Protein AF-A0A7C1C6N5-F1 (afdb_monomer)

Foldseek 3Di:
DCCVQPVFFWDWDFDDDPVDTDTDTHGAWDWDADDSDIDIDGPVRQWDWDQDPVRDIDIDTFLCVLLVVLRNLCRQAVDDDLLNLLVQAPFAKEKEWEWQQVQDDPLQNCVVVLLVVLQVVSCVSNVNSYHYHYHHCVVVVVCVVVCCVQPVWDWFDPFPPDPGTIGTWIWMDTPSDTATQWAFSNDGSVLSNQSVSLVSQLVDPRHFAEEAEEDPPPDPPPCVVVVDDDDDWLPVLVVVVVSRHHYHHDDQQLLATRNNHQEYEYFAFAPDDPSSLNRVLLCLQALGEYEHQFAQWDWDPPPPDPATFIDGGHPGCQLVVVLLFKHWALWAKFAPQFDWFWDWDWDDDPNDTDTDTDTAGQRQFFKFAPVFADCVQLLAVQFLIATHHRFTFMDGDCVSQPPKDKGLGGKGDQQMAIDNGRGRGFCCVVPVHHSDDGHPHGGITRFKMKIFFKGFGPCLPPDDVVNVVVVVVVVVVVVVVVPDDDDDPPPPPPSRHITDDRSGMHGRSRMYMYGRHSHSSTPVNLVSVCVVDPVHNVSNSSSVVSSVCVSSVVVVSSVSSSPGDDDNDDDDDDPVRVVVVVVVVVVVVVVVVVVVVVVVVVVVVVDDDDPDDPPD

Mean predicted aligned error: 12.07 Å

Secondary structure (DSSP, 8-state):
-HHHHH---PEEEEEE-SS-EEEEEE---EEEEETTEEEEE-HHHHEEEEE-TTS-EEEEE-SHHHHHHHHHHHHHHSS--HHHHHHH--S-EEEEEEE-GGG--GGGTTHHHHHHHHHHHHHHHTTTSEEEEEE-TTT-GGGHHHHHHHH----B-SSTT----B-EEEEEEETTEEEEEPPBTT--HHHHHHHHHHHHHHHSSS-PPEEEEE-------GGGGGT-PPPP-SHHHHHHHHTTSEEEE---TTSS--TT-SEEEEES--S--HHHHHHHHHHHHTT-EEEEE--SEEE---TT--S-BEEE-SS-SHHHHHHHTEEEPSSEEE-SSEEEEEEEEEEEETTEEEEEEEEEEEEEEEEEETTSB-TT-TTTTT-SEEEEETPPPEEE-TTTTTTSEEEEEEE--TT-EEE--SB----TTT-TTTSSPPPSS----EEEEEEES--B-TTTTS--HHHHHHHHHHHHHHHHHHH-SS----------PBPS----B--TT-EEEEES-SGGG-HHHHHHHHHH-HHHHHHHHHHHHHHHHHHTT-HHHHHHHTTS----PPPPPPHHHHHHHHHHHHHHHHHHHHHHHHHHHHHHTTSPPPPPPS--

Nearest PDB structures (foldseek):
  4gwr-assembly1_A  TM=6.328E-01  e=1.788E-02  Homo sapiens
  4gwr-assembly2_B  TM=6.409E-01  e=6.430E-02  Homo sapiens
  2ayt-assembly1_A  TM=6.540E-01  e=6.299E-01  Aquifex aeolicus
  5gsl-assembly1_A  TM=2.404E-01  e=1.957E-01  Pyrococcus horikoshii OT3

Sequence (616 aa):
EANREYGIKPVPFEVAGRYESSVINSYFNILVKYGDQHVVLGFDDLIDVRRRGDGRIDVRLNNLEYDLTKSIKKVVYGFQSLGDVFAKVNKPLTLTAIISQGSLPGPLAKMPGNISQVARELVKESDGKLKFVMVDPGREPGKLPALKKRFGIEPMKTVFFANDTFYLYLYLTTGKQNQRIYLTADMSKGEIKKEIAAVLKRSSAGFLKTIGIWTPPQRQPRMAMMGRQPRAQYQMIQQTLMANYNLEKIDLGQGRVPGDVDVLLLIAPQNLTNMERFAIDQYLMKGRAVVALAGNYLLDLSPYSRVLQVKKVKNGLADLLSSYGIKVGQSLVLDKQNEPFPIPVTRNLGGLQVQEIRMLDYPFFVDVRGNGMDKDSPIVANLPAVTMNWVSPLTIDPAKSKGRKVVRLLTSSPDSWLRSSTNIQPDLQRYPQEGFAPGRKMKRELLAVSEQGVFNSYFADRPDPRQVEREKEIKAAAAAKSAKGKAASRQQKTVNLPLGPVIKKSPAAARLVVVGSSEFIDDIVLQISRSTSHDRFLNNMSFVQNSVDWAVEDEDLLAIRSRGSQSRLLIPLTRQQEIFWEWLNYAAALLALVLVSLYGGLRRRKEKPMALDPQA

Radius of gyration: 31.59 Å; Cα contacts (8 Å, |Δi|>4): 1086; chains: 1; bounding box: 76×74×128 Å

pLDDT: mean 83.82, std 13.02, range [35.34, 98.81]

Structure (mmCIF, N/CA/C/O backbone):
data_AF-A0A7C1C6N5-F1
#
_entry.id   AF-A0A7C1C6N5-F1
#
loop_
_atom_site.group_PDB
_atom_site.id
_atom_site.type_symbol
_atom_site.label_atom_id
_atom_site.label_alt_id
_atom_site.label_comp_id
_atom_site.label_asym_id
_atom_site.label_entity_id
_atom_site.label_seq_id
_atom_site.pdbx_PDB_ins_code
_atom_site.Cartn_x
_atom_site.Cartn_y
_atom_site.Cartn_z
_atom_site.occupancy
_atom_site.B_iso_or_equiv
_atom_site.auth_seq_id
_atom_site.auth_comp_id
_atom_site.auth_asym_id
_atom_site.auth_atom_id
_atom_site.pdbx_PDB_model_num
ATOM 1 N N . GLU A 1 1 ? -23.117 21.258 -28.920 1.00 75.06 1 GLU A N 1
ATOM 2 C CA . GLU A 1 1 ? -23.469 20.584 -27.654 1.00 75.06 1 GLU A CA 1
ATOM 3 C C . GLU A 1 1 ? -22.313 19.737 -27.130 1.00 75.06 1 GLU A C 1
ATOM 5 O O . GLU A 1 1 ? -21.715 20.148 -26.148 1.00 75.06 1 GLU A O 1
ATOM 10 N N . ALA A 1 2 ? -21.869 18.706 -27.864 1.00 78.31 2 ALA A N 1
ATOM 11 C CA . ALA A 1 2 ? -20.764 17.811 -27.477 1.00 78.31 2 ALA A CA 1
ATOM 12 C C . ALA A 1 2 ? -19.491 18.500 -26.922 1.00 78.31 2 ALA A C 1
ATOM 14 O O . ALA A 1 2 ? -18.975 18.108 -25.880 1.00 78.31 2 ALA A O 1
ATOM 15 N N . ASN A 1 3 ? -19.013 19.567 -27.573 1.00 83.19 3 ASN A N 1
ATOM 16 C CA . ASN A 1 3 ? -17.855 20.342 -27.103 1.00 83.19 3 ASN A CA 1
ATOM 17 C C . ASN A 1 3 ? -18.169 21.215 -25.868 1.00 83.19 3 ASN A C 1
ATOM 19 O O . ASN A 1 3 ? -17.364 21.307 -24.951 1.00 83.19 3 ASN A O 1
ATOM 23 N N . ARG A 1 4 ? -19.348 21.853 -25.825 1.00 82.19 4 ARG A N 1
ATOM 24 C CA . ARG A 1 4 ? -19.717 22.784 -24.741 1.00 82.19 4 ARG A CA 1
ATOM 25 C C . ARG A 1 4 ? -20.081 22.062 -23.443 1.00 82.19 4 ARG A C 1
ATOM 27 O O . ARG A 1 4 ? -19.782 22.584 -22.380 1.00 82.19 4 ARG A O 1
ATOM 34 N N . GLU A 1 5 ? -20.727 20.903 -23.542 1.00 81.94 5 GLU A N 1
ATOM 35 C CA . GLU A 1 5 ? -21.226 20.151 -22.386 1.00 81.94 5 GLU A CA 1
ATOM 36 C C . GLU A 1 5 ? -20.234 19.079 -21.911 1.00 81.94 5 GLU A C 1
ATOM 38 O O . GLU A 1 5 ? -20.067 18.899 -20.710 1.00 81.94 5 GLU A O 1
ATOM 43 N N . TYR A 1 6 ? -19.528 18.415 -22.836 1.00 83.56 6 TYR A N 1
ATOM 44 C CA . TYR A 1 6 ? -18.663 17.266 -22.521 1.00 83.56 6 TYR A CA 1
ATOM 45 C C . TYR A 1 6 ? -17.192 17.473 -22.906 1.00 83.56 6 TYR A C 1
ATOM 47 O O . TYR A 1 6 ? -16.392 16.547 -22.814 1.00 83.56 6 TYR A O 1
ATOM 55 N N . GLY A 1 7 ? -16.811 18.662 -23.389 1.00 84.44 7 GLY A N 1
ATOM 56 C CA . GLY A 1 7 ? -15.427 18.958 -23.783 1.00 84.44 7 GLY A CA 1
ATOM 57 C C . GLY A 1 7 ? -14.923 18.170 -24.998 1.00 84.44 7 GLY A C 1
ATOM 58 O O . GLY A 1 7 ? -13.720 18.155 -25.254 1.00 84.44 7 GLY A O 1
ATOM 59 N N . ILE A 1 8 ? -15.819 17.524 -25.753 1.00 88.75 8 ILE A N 1
ATOM 60 C CA . ILE A 1 8 ? -15.472 16.700 -26.915 1.00 88.75 8 ILE A CA 1
ATOM 61 C C . ILE A 1 8 ? -14.984 17.597 -28.055 1.00 88.75 8 ILE A C 1
ATOM 63 O O . ILE A 1 8 ? -15.754 18.358 -28.652 1.00 88.75 8 ILE A O 1
ATOM 67 N N . LYS A 1 9 ? -13.694 17.482 -28.376 1.00 86.00 9 LYS A N 1
ATOM 68 C CA . LYS A 1 9 ? -13.031 18.212 -29.461 1.00 86.00 9 LYS A CA 1
ATOM 69 C C . LYS A 1 9 ? -12.636 17.249 -30.585 1.00 86.00 9 LYS A C 1
ATOM 71 O O . LYS A 1 9 ? -12.372 16.077 -30.308 1.00 86.00 9 LYS A O 1
ATOM 76 N N . PRO A 1 10 ? -12.621 17.713 -31.845 1.00 84.38 10 PRO A N 1
ATOM 77 C CA . PRO A 1 10 ? -12.090 16.910 -32.932 1.00 84.38 10 PRO A CA 1
ATOM 78 C C . PRO A 1 10 ? -10.571 16.781 -32.783 1.00 84.38 10 PRO A C 1
ATOM 80 O O . PRO A 1 10 ? -9.900 17.721 -32.352 1.00 84.38 10 PRO A O 1
ATOM 83 N N . VAL A 1 11 ? -10.044 15.618 -33.148 1.00 81.69 11 VAL A N 1
ATOM 84 C CA . VAL A 1 11 ? -8.609 15.344 -33.222 1.00 81.69 11 VAL A CA 1
ATOM 85 C C . VAL A 1 11 ? -8.157 15.617 -34.661 1.00 81.69 11 VAL A C 1
ATOM 87 O O . VAL A 1 11 ? -8.783 15.097 -35.591 1.00 81.69 11 VAL A O 1
ATOM 90 N N . PRO A 1 12 ? -7.127 16.454 -34.876 1.00 81.38 12 PRO A N 1
ATOM 91 C CA . PRO A 1 12 ? -6.570 16.679 -36.202 1.00 81.38 12 PRO A CA 1
ATOM 92 C C . PRO A 1 12 ? -5.725 15.475 -36.632 1.00 81.38 12 PRO A C 1
ATOM 94 O O . PRO A 1 12 ? -4.822 15.051 -35.914 1.00 81.38 12 PRO A O 1
ATOM 97 N N . PHE A 1 13 ? -6.002 14.947 -37.820 1.00 75.75 13 PHE A N 1
ATOM 98 C CA . PHE A 1 13 ? -5.234 13.889 -38.468 1.00 75.75 13 PHE A CA 1
ATOM 99 C C . PHE A 1 13 ? -4.533 14.452 -39.695 1.00 75.75 13 PHE A C 1
ATOM 101 O O . PHE A 1 13 ? -5.188 14.953 -40.607 1.00 75.75 13 PHE A O 1
ATOM 108 N N . GLU A 1 14 ? -3.211 14.341 -39.741 1.00 71.62 14 GLU A N 1
ATOM 109 C CA . GLU A 1 14 ? -2.452 14.595 -40.962 1.00 71.62 14 GLU A CA 1
ATOM 110 C C . GLU A 1 14 ? -2.508 13.356 -41.857 1.00 71.62 14 GLU A C 1
ATOM 112 O O . GLU A 1 14 ? -2.046 12.275 -41.488 1.00 71.62 14 GLU A O 1
ATOM 117 N N . VAL A 1 15 ? -3.097 13.511 -43.039 1.00 70.75 15 VAL A N 1
ATOM 118 C CA . VAL A 1 15 ? -3.169 12.468 -44.060 1.00 70.75 15 VAL A CA 1
ATOM 119 C C . VAL A 1 15 ? -2.252 12.870 -45.205 1.00 70.75 15 VAL A C 1
ATOM 121 O O . VAL A 1 15 ? -2.535 13.823 -45.930 1.00 70.75 15 VAL A O 1
ATOM 124 N N . ALA A 1 16 ? -1.157 12.129 -45.367 1.00 63.59 16 ALA A N 1
ATOM 125 C CA . ALA A 1 16 ? -0.219 12.296 -46.471 1.00 63.59 16 ALA A CA 1
ATOM 126 C C . ALA A 1 16 ? -0.470 11.228 -47.548 1.00 63.59 16 ALA A C 1
ATOM 128 O O . ALA A 1 16 ? -0.214 10.039 -47.343 1.00 63.59 16 ALA A O 1
ATOM 129 N N . GLY A 1 17 ? -0.983 11.656 -48.701 1.00 67.00 17 GLY A N 1
ATOM 130 C CA . GLY A 1 17 ? -1.013 10.876 -49.936 1.00 67.00 17 GLY A CA 1
ATOM 131 C C . GLY A 1 17 ? 0.258 11.086 -50.766 1.00 67.00 17 GLY A C 1
ATOM 132 O O . GLY A 1 17 ? 1.106 11.910 -50.438 1.00 67.00 17 GLY A O 1
ATOM 133 N N . ARG A 1 18 ? 0.395 10.373 -51.895 1.00 69.75 18 ARG A N 1
ATOM 134 C CA . ARG A 1 18 ? 1.558 10.535 -52.800 1.00 69.75 18 ARG A CA 1
ATOM 135 C C . ARG A 1 18 ? 1.702 11.946 -53.392 1.00 69.75 18 ARG A C 1
ATOM 137 O O . ARG A 1 18 ? 2.791 12.273 -53.848 1.00 69.75 18 ARG A O 1
ATOM 144 N N . TYR A 1 19 ? 0.635 12.747 -53.401 1.00 66.56 19 TYR A N 1
ATOM 145 C CA . TYR A 1 19 ? 0.588 14.050 -54.077 1.00 66.56 19 TYR A CA 1
ATOM 146 C C . TYR A 1 19 ? 0.000 15.187 -53.223 1.00 66.56 19 TYR A C 1
ATOM 148 O O . TYR A 1 19 ? -0.039 16.319 -53.692 1.00 66.56 19 TYR A O 1
ATOM 156 N N . GLU A 1 20 ? -0.443 14.922 -51.988 1.00 64.50 20 GLU A N 1
ATOM 157 C CA . GLU A 1 20 ? -1.081 15.931 -51.132 1.00 64.50 20 GLU A CA 1
ATOM 158 C C . GLU A 1 20 ? -0.928 15.577 -49.646 1.00 64.50 20 GLU A C 1
ATOM 160 O O . GLU A 1 20 ? -0.990 14.403 -49.275 1.00 64.50 20 GLU A O 1
ATOM 165 N N . SER A 1 21 ? -0.742 16.593 -48.802 1.00 70.19 21 SER A N 1
ATOM 166 C CA . SER A 1 21 ? -0.850 16.491 -47.344 1.00 70.19 21 SER A CA 1
ATOM 167 C C . SER A 1 21 ? -2.036 17.339 -46.902 1.00 70.19 21 SER A C 1
ATOM 169 O O . SER A 1 21 ? -2.080 18.531 -47.203 1.00 70.19 21 SER A O 1
ATOM 171 N N . SER A 1 22 ? -3.007 16.732 -46.223 1.00 79.19 22 SER A N 1
ATOM 172 C CA . SER A 1 22 ? -4.208 17.417 -45.736 1.00 79.19 22 SER A CA 1
ATOM 173 C C . SER A 1 22 ? -4.425 17.138 -44.251 1.00 79.19 22 SER A C 1
ATOM 175 O O . SER A 1 22 ? -4.077 16.067 -43.755 1.00 79.19 22 SER A O 1
ATOM 177 N N . VAL A 1 23 ? -4.996 18.105 -43.531 1.00 80.88 23 VAL A N 1
ATOM 178 C CA . VAL A 1 23 ? -5.382 17.940 -42.123 1.00 80.88 23 VAL A CA 1
ATOM 179 C C . VAL A 1 23 ? -6.885 17.703 -42.061 1.00 80.88 23 VAL A C 1
ATOM 181 O O . VAL A 1 23 ? -7.672 18.588 -42.394 1.00 80.88 23 VAL A O 1
ATOM 184 N N . ILE A 1 24 ? -7.290 16.518 -41.614 1.00 82.50 24 ILE A N 1
ATOM 185 C CA . ILE A 1 24 ? -8.692 16.148 -41.427 1.00 82.50 24 ILE A CA 1
ATOM 186 C C . ILE A 1 24 ? -8.998 16.145 -39.933 1.00 82.50 24 ILE A C 1
ATOM 188 O O . ILE A 1 24 ? -8.401 15.403 -39.162 1.00 82.50 24 ILE A O 1
ATOM 192 N N . ASN A 1 25 ? -9.964 16.954 -39.513 1.00 82.75 25 ASN A N 1
ATOM 193 C CA . ASN A 1 25 ? -10.458 16.948 -38.140 1.00 82.75 25 ASN A CA 1
ATOM 194 C C . ASN A 1 25 ? -11.517 15.852 -37.983 1.00 82.75 25 ASN A C 1
ATOM 196 O O . ASN A 1 25 ? -12.573 15.936 -38.608 1.00 82.75 25 ASN A O 1
ATOM 200 N N . SER A 1 26 ? -11.264 14.847 -37.142 1.00 81.75 26 SER A N 1
ATOM 201 C CA . SER A 1 26 ? -12.223 13.766 -36.886 1.00 81.75 26 SER A CA 1
ATOM 202 C C . SER A 1 26 ? -12.536 13.621 -35.399 1.00 81.75 26 SER A C 1
ATOM 204 O O . SER A 1 26 ? -11.683 13.805 -34.531 1.00 81.75 26 SER A O 1
ATOM 206 N N . TYR A 1 27 ? -13.792 13.309 -35.091 1.00 83.69 27 TYR A N 1
ATOM 207 C CA . TYR A 1 27 ? -14.227 13.022 -33.732 1.00 83.69 27 TYR A CA 1
ATOM 208 C C . TYR A 1 27 ? -14.044 11.536 -33.451 1.00 83.69 27 TYR A C 1
ATOM 210 O O . TYR A 1 27 ? -14.752 10.702 -34.007 1.00 83.69 27 TYR A O 1
ATOM 218 N N . PHE A 1 28 ? -13.130 11.218 -32.542 1.00 84.75 28 PHE A N 1
ATOM 219 C CA . PHE A 1 28 ? -12.903 9.854 -32.085 1.00 84.75 28 PHE A CA 1
ATOM 220 C C . PHE A 1 28 ? -13.017 9.814 -30.562 1.00 84.75 28 PHE A C 1
ATOM 222 O O . PHE A 1 28 ? -12.026 9.948 -29.850 1.00 84.75 28 PHE A O 1
ATOM 229 N N . ASN A 1 29 ? -14.258 9.748 -30.069 1.00 88.94 29 ASN A N 1
ATOM 230 C CA . ASN A 1 29 ? -14.552 9.785 -28.640 1.00 88.94 29 ASN A CA 1
ATOM 231 C C . ASN A 1 29 ? -15.726 8.860 -28.285 1.00 88.94 29 ASN A C 1
ATOM 233 O O . ASN A 1 29 ? -16.685 8.761 -29.051 1.00 88.94 29 ASN A O 1
ATOM 237 N N . ILE A 1 30 ? -15.693 8.257 -27.097 1.00 89.25 30 ILE A N 1
ATOM 238 C CA . ILE A 1 30 ? -16.819 7.538 -26.487 1.00 89.25 30 ILE A CA 1
ATOM 239 C C . ILE A 1 30 ? -17.249 8.299 -25.231 1.00 89.25 30 ILE A C 1
ATOM 241 O O . ILE A 1 30 ? -16.475 8.433 -24.286 1.00 89.25 30 ILE A O 1
ATOM 245 N N . LEU A 1 31 ? -18.491 8.784 -25.207 1.00 91.25 31 LEU A N 1
ATOM 246 C CA . LEU A 1 31 ? -19.100 9.405 -24.029 1.00 91.25 31 LEU A CA 1
ATOM 247 C C . LEU A 1 31 ? -19.880 8.351 -23.237 1.00 91.25 31 LEU A C 1
ATOM 249 O O . LEU A 1 31 ? -20.843 7.776 -23.739 1.00 91.25 31 LEU A O 1
ATOM 253 N N . VAL A 1 32 ? -19.506 8.150 -21.977 1.00 89.75 32 VAL A N 1
ATOM 254 C CA . VAL A 1 32 ? -20.263 7.359 -21.002 1.00 89.75 32 VAL A CA 1
ATOM 255 C C . VAL A 1 32 ? -20.936 8.331 -20.037 1.00 89.75 32 VAL A C 1
ATOM 257 O O . VAL A 1 32 ? -20.246 9.059 -19.329 1.00 89.75 32 VAL A O 1
ATOM 260 N N . LYS A 1 33 ? -22.272 8.359 -19.997 1.00 88.31 33 LYS A N 1
ATOM 261 C CA . LYS A 1 33 ? -23.065 9.260 -19.142 1.00 88.31 33 LYS A CA 1
ATOM 262 C C . LYS A 1 33 ? -24.074 8.466 -18.312 1.00 88.31 33 LYS A C 1
ATOM 264 O O . LYS A 1 33 ? -24.728 7.568 -18.834 1.00 88.31 33 LYS A O 1
ATOM 269 N N . TYR A 1 34 ? -24.215 8.814 -17.036 1.00 83.00 34 TYR A N 1
ATOM 270 C CA . TYR A 1 34 ? -25.238 8.280 -16.139 1.00 83.00 34 TYR A CA 1
ATOM 271 C C . TYR A 1 34 ? -25.668 9.387 -15.173 1.00 83.00 34 TYR A C 1
ATOM 273 O O . TYR 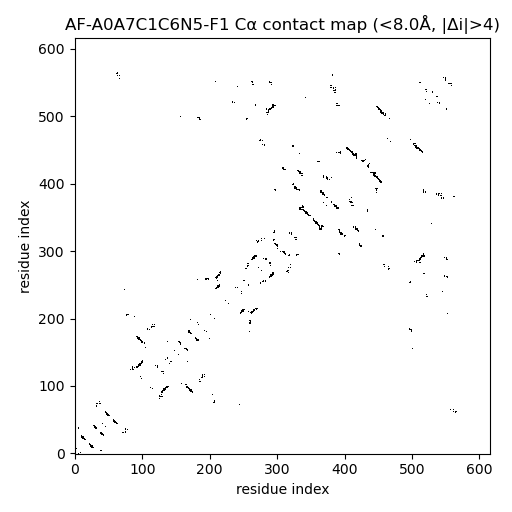A 1 34 ? -24.873 9.858 -14.361 1.00 83.00 34 TYR A O 1
ATOM 281 N N . GLY A 1 35 ? -26.924 9.825 -15.291 1.00 79.94 35 GLY A N 1
ATOM 282 C CA . GLY A 1 35 ? -27.420 10.998 -14.570 1.00 79.94 35 GLY A CA 1
ATOM 283 C C . GLY A 1 35 ? -26.680 12.277 -14.975 1.00 79.94 35 GLY A C 1
ATOM 284 O O . GLY A 1 35 ? -26.605 12.614 -16.160 1.00 79.94 35 GLY A O 1
ATOM 285 N N . ASP A 1 36 ? -26.143 12.981 -13.981 1.00 77.38 36 ASP A N 1
ATOM 286 C CA . ASP A 1 36 ? -25.336 14.198 -14.132 1.00 77.38 36 ASP A CA 1
ATOM 287 C C . ASP A 1 36 ? -23.836 13.913 -14.337 1.00 77.38 36 ASP A C 1
ATOM 289 O O . ASP A 1 36 ? -23.078 14.798 -14.737 1.00 77.38 36 ASP A O 1
ATOM 293 N N . GLN A 1 37 ? -23.402 12.673 -14.107 1.00 81.12 37 GLN A N 1
ATOM 294 C CA . GLN A 1 37 ? -22.014 12.263 -14.262 1.00 81.12 37 GLN A CA 1
ATOM 295 C C . GLN A 1 37 ? -21.729 11.828 -15.698 1.00 81.12 37 GLN A C 1
ATOM 297 O O . GLN A 1 37 ? -22.546 11.176 -16.357 1.00 81.12 37 GLN A O 1
ATOM 302 N N . HIS A 1 38 ? -20.520 12.129 -16.168 1.00 87.25 38 HIS A N 1
ATOM 303 C CA . HIS A 1 38 ? -20.036 11.644 -17.451 1.00 87.25 38 HIS A CA 1
ATOM 304 C C . HIS A 1 38 ? -18.517 11.457 -17.476 1.00 87.25 38 HIS A C 1
ATOM 306 O O . HIS A 1 38 ? -17.779 12.084 -16.717 1.00 87.25 38 HIS A O 1
ATOM 312 N N . VAL A 1 39 ? -18.056 10.594 -18.378 1.00 87.94 39 VAL A N 1
ATOM 313 C CA . VAL A 1 39 ? -16.649 10.398 -18.738 1.00 87.94 39 VAL A CA 1
ATOM 314 C C . VAL A 1 39 ? -16.559 10.316 -20.256 1.00 87.94 39 VAL A C 1
ATOM 316 O O . VAL A 1 39 ? -17.385 9.665 -20.893 1.00 87.94 39 VAL A O 1
ATOM 319 N N . VAL A 1 40 ? -15.555 10.972 -20.830 1.00 89.44 40 VAL A N 1
ATOM 320 C CA . VAL A 1 40 ? -15.236 10.897 -22.257 1.00 89.44 40 VAL A CA 1
ATOM 321 C C . VAL A 1 40 ? -13.924 10.140 -22.408 1.00 89.44 40 VAL A C 1
ATOM 323 O O . VAL A 1 40 ? -12.933 10.526 -21.795 1.00 89.44 40 VAL A O 1
ATOM 326 N N . LEU A 1 41 ? -13.935 9.079 -23.210 1.00 87.06 41 LEU A N 1
ATOM 327 C CA . LEU A 1 41 ? -12.740 8.383 -23.683 1.00 87.06 41 LEU A CA 1
ATOM 328 C C . LEU A 1 41 ? -12.376 8.941 -25.055 1.00 87.06 41 LEU A C 1
ATOM 330 O O . LEU A 1 41 ? -13.232 8.938 -25.940 1.00 87.06 41 LEU A O 1
ATOM 334 N N . GLY A 1 42 ? -11.153 9.432 -25.224 1.00 85.75 42 GLY A N 1
ATOM 335 C CA . GLY A 1 42 ? -10.675 10.035 -26.468 1.00 85.75 42 GLY A CA 1
ATOM 336 C C . GLY A 1 42 ? -9.750 9.128 -27.276 1.00 85.75 42 GLY A C 1
ATOM 337 O O . GLY A 1 42 ? -9.518 7.971 -26.935 1.00 85.75 42 GLY A O 1
ATOM 338 N N . PHE A 1 43 ? -9.186 9.671 -28.356 1.00 80.19 43 PHE A N 1
ATOM 339 C CA . PHE A 1 43 ? -8.263 8.949 -29.239 1.00 80.19 43 PHE A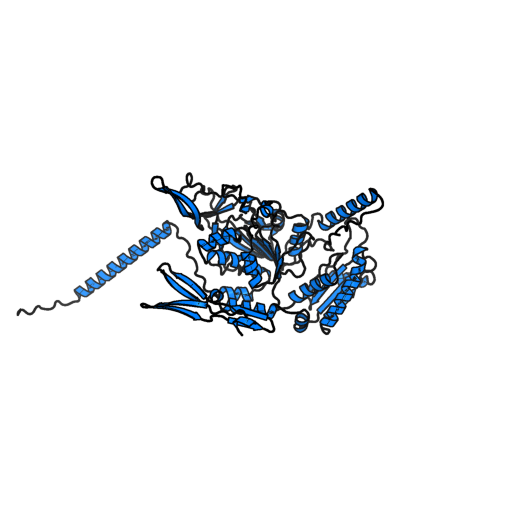 CA 1
ATOM 340 C C . PHE A 1 43 ? -7.079 8.319 -28.492 1.00 80.19 43 PHE A C 1
ATOM 342 O O . PHE A 1 43 ? -6.819 7.132 -28.675 1.00 80.19 43 PHE A O 1
ATOM 349 N N . ASP A 1 44 ? -6.439 9.076 -27.599 1.00 74.06 44 ASP A N 1
ATOM 350 C CA . ASP A 1 44 ? -5.282 8.611 -26.820 1.00 74.06 44 ASP A CA 1
ATOM 351 C C . ASP A 1 44 ? -5.628 7.495 -25.818 1.00 74.06 44 ASP A C 1
ATOM 353 O O . ASP A 1 44 ? -4.755 6.725 -25.426 1.00 74.06 44 ASP A O 1
ATOM 357 N N . ASP A 1 45 ? -6.896 7.388 -25.403 1.00 74.00 45 ASP A N 1
ATOM 358 C CA . ASP A 1 45 ? -7.352 6.321 -24.505 1.00 74.00 45 ASP A CA 1
ATOM 359 C C . ASP A 1 45 ? -7.642 5.029 -25.284 1.00 74.00 45 ASP A C 1
ATOM 361 O O . ASP A 1 45 ? -7.375 3.919 -24.820 1.00 74.00 45 ASP A O 1
ATOM 365 N N . LEU A 1 46 ? -8.211 5.180 -26.482 1.00 80.06 46 LEU A N 1
ATOM 366 C CA . LEU A 1 46 ? -8.798 4.094 -27.264 1.00 80.06 46 LEU A CA 1
ATOM 367 C C . LEU A 1 46 ? -7.802 3.420 -28.215 1.00 80.06 46 LEU A C 1
ATOM 369 O O . LEU A 1 46 ? -8.040 2.281 -28.626 1.00 80.06 46 LEU A O 1
ATOM 373 N N . ILE A 1 47 ? -6.715 4.100 -28.586 1.00 75.88 47 ILE A N 1
ATOM 374 C CA . ILE A 1 47 ? -5.790 3.667 -29.637 1.00 75.88 47 ILE A CA 1
ATOM 375 C C . ILE A 1 47 ? -4.359 3.544 -29.100 1.00 75.88 47 ILE A C 1
ATOM 377 O O . ILE A 1 47 ? -3.812 4.482 -28.533 1.00 75.88 47 ILE A O 1
ATOM 381 N N . ASP A 1 48 ? -3.732 2.390 -29.341 1.00 73.50 48 ASP A N 1
ATOM 382 C CA . ASP A 1 48 ? -2.301 2.148 -29.130 1.00 73.50 48 ASP A CA 1
ATOM 383 C C . ASP A 1 48 ? -1.578 2.175 -30.486 1.00 73.50 48 ASP A C 1
ATOM 385 O O . ASP A 1 48 ? -1.935 1.441 -31.416 1.00 73.50 48 ASP A O 1
ATOM 389 N N . VAL A 1 49 ? -0.562 3.030 -30.612 1.00 72.25 49 VAL A N 1
ATOM 390 C CA . VAL A 1 49 ? 0.229 3.202 -31.837 1.00 72.25 49 VAL A CA 1
ATOM 391 C C . VAL A 1 49 ? 1.649 2.713 -31.584 1.00 72.25 49 VAL A C 1
ATOM 393 O O . VAL A 1 49 ? 2.448 3.374 -30.921 1.00 72.25 49 VAL A O 1
ATOM 396 N N . ARG A 1 50 ? 2.003 1.563 -32.164 1.00 64.44 50 ARG A N 1
ATOM 397 C CA . ARG A 1 50 ? 3.332 0.958 -32.018 1.00 64.44 50 ARG A CA 1
ATOM 398 C C . ARG A 1 50 ? 4.146 1.108 -33.289 1.00 64.44 50 ARG A C 1
ATOM 400 O O . ARG A 1 50 ? 3.694 0.769 -34.379 1.00 64.44 50 ARG A O 1
ATOM 407 N N . ARG A 1 51 ? 5.400 1.535 -33.155 1.00 56.25 51 ARG A N 1
ATOM 408 C CA . ARG A 1 51 ? 6.369 1.491 -34.256 1.00 56.25 51 ARG A CA 1
ATOM 409 C C . ARG A 1 51 ? 7.066 0.133 -34.243 1.00 56.25 51 ARG A C 1
ATOM 411 O O . ARG A 1 51 ? 7.732 -0.209 -33.268 1.00 56.25 51 ARG A O 1
ATOM 418 N N . ARG A 1 52 ? 6.901 -0.661 -35.299 1.00 61.34 52 ARG A N 1
ATOM 419 C CA . ARG A 1 52 ? 7.645 -1.914 -35.476 1.00 61.34 52 ARG A CA 1
ATOM 420 C C . ARG A 1 52 ? 9.105 -1.608 -35.817 1.00 61.34 52 ARG A C 1
ATOM 422 O O . ARG A 1 52 ? 9.418 -0.554 -36.368 1.00 61.34 52 ARG A O 1
ATOM 429 N N . GLY A 1 53 ? 9.997 -2.554 -35.515 1.00 48.31 53 GLY A N 1
ATOM 430 C CA . GLY A 1 53 ? 11.434 -2.434 -35.801 1.00 48.31 53 GLY A CA 1
ATOM 431 C C . GLY A 1 53 ? 11.779 -2.303 -37.292 1.00 48.31 53 GLY A C 1
ATOM 432 O O . GLY A 1 53 ? 12.881 -1.888 -37.622 1.00 48.31 53 GLY A O 1
ATOM 433 N N . ASP A 1 54 ? 10.832 -2.599 -38.186 1.00 67.25 54 ASP A N 1
ATOM 434 C CA . ASP A 1 54 ? 10.930 -2.390 -39.637 1.00 67.25 54 ASP A CA 1
ATOM 435 C C . ASP A 1 54 ? 10.433 -1.000 -40.094 1.00 67.25 54 ASP A C 1
ATOM 437 O O . ASP A 1 54 ? 10.310 -0.743 -41.289 1.00 67.25 54 ASP A O 1
ATOM 441 N N . GLY A 1 55 ? 10.112 -0.106 -39.152 1.00 64.06 55 GLY A N 1
ATOM 442 C CA . GLY A 1 55 ? 9.628 1.248 -39.419 1.00 64.06 55 GLY A CA 1
ATOM 443 C C . GLY A 1 55 ? 8.126 1.355 -39.704 1.00 64.06 55 GLY A C 1
ATOM 444 O O . GLY A 1 55 ? 7.618 2.475 -39.783 1.00 64.06 55 GLY A O 1
ATOM 445 N N . ARG A 1 56 ? 7.388 0.239 -39.811 1.00 66.50 56 ARG A N 1
ATOM 446 C CA . ARG A 1 56 ? 5.927 0.268 -39.996 1.00 66.50 56 ARG A CA 1
ATOM 447 C C . ARG A 1 56 ? 5.213 0.671 -38.708 1.00 66.50 56 ARG A C 1
ATOM 449 O O . ARG A 1 56 ? 5.638 0.323 -37.607 1.00 66.50 56 ARG A O 1
ATOM 456 N N . ILE A 1 57 ? 4.101 1.384 -38.851 1.00 69.50 57 ILE A N 1
ATOM 457 C CA . ILE A 1 57 ? 3.227 1.768 -37.740 1.00 69.50 57 ILE A CA 1
ATOM 458 C C . ILE A 1 57 ? 2.107 0.727 -37.635 1.00 69.50 57 ILE A C 1
ATOM 460 O O . ILE A 1 57 ? 1.427 0.439 -38.616 1.00 69.50 57 ILE A O 1
ATOM 464 N N . ASP A 1 58 ? 1.949 0.139 -36.455 1.00 71.75 58 ASP A N 1
ATOM 465 C CA . ASP A 1 58 ? 0.885 -0.796 -36.097 1.00 71.75 58 ASP A CA 1
ATOM 466 C C . ASP A 1 58 ? -0.080 -0.060 -35.165 1.00 71.75 58 ASP A C 1
ATOM 468 O O . ASP A 1 58 ? 0.292 0.309 -34.051 1.00 71.75 58 ASP A O 1
ATOM 472 N N . VAL A 1 59 ? -1.288 0.210 -35.653 1.00 72.75 59 VAL A N 1
ATOM 473 C CA . VAL A 1 59 ? -2.341 0.900 -34.904 1.00 72.75 59 VAL A CA 1
ATOM 474 C C . VAL A 1 59 ? -3.335 -0.147 -34.437 1.00 72.75 59 VAL A C 1
ATOM 476 O O . VAL A 1 59 ? -3.882 -0.894 -35.251 1.00 72.75 59 VAL A O 1
ATOM 479 N N . ARG A 1 60 ? -3.575 -0.215 -33.131 1.00 76.75 60 ARG A N 1
ATOM 480 C CA . ARG A 1 60 ? -4.509 -1.170 -32.535 1.00 76.75 60 ARG A CA 1
ATOM 481 C C . ARG A 1 60 ? -5.447 -0.458 -31.583 1.00 76.75 60 ARG A C 1
ATOM 483 O O . ARG A 1 60 ? -5.119 0.591 -31.041 1.00 76.75 60 ARG A O 1
ATOM 490 N N . LEU A 1 61 ? -6.607 -1.062 -31.354 1.00 70.25 61 LEU A N 1
ATOM 491 C CA . LEU A 1 61 ? -7.419 -0.692 -30.204 1.00 70.25 61 LEU A CA 1
ATOM 492 C C . LEU A 1 61 ? -6.646 -1.069 -28.938 1.00 70.25 61 LEU A C 1
ATOM 494 O O . LEU A 1 61 ? -6.087 -2.166 -28.850 1.00 70.25 61 LEU A O 1
ATOM 498 N N . ASN A 1 62 ? -6.619 -0.152 -27.976 1.00 71.19 62 ASN A N 1
ATOM 499 C CA . ASN A 1 62 ? -6.136 -0.423 -26.630 1.00 71.19 62 ASN A CA 1
ATOM 500 C C . ASN A 1 62 ? -7.095 -1.413 -25.921 1.00 71.19 62 ASN A C 1
ATOM 502 O O . ASN A 1 62 ? -7.986 -1.993 -26.550 1.00 71.19 62 ASN A O 1
ATOM 506 N N . ASN A 1 63 ? -6.948 -1.639 -24.614 1.00 73.31 63 ASN A N 1
ATOM 507 C CA . ASN A 1 63 ? -7.847 -2.503 -23.842 1.00 73.31 63 ASN A CA 1
ATOM 508 C C . ASN A 1 63 ? -9.245 -1.869 -23.643 1.00 73.31 63 ASN A C 1
ATOM 510 O O . ASN A 1 63 ? -9.651 -1.542 -22.529 1.00 73.31 63 ASN A O 1
ATOM 514 N N . LEU A 1 64 ? -9.995 -1.727 -24.740 1.00 77.56 64 LEU A N 1
ATOM 515 C CA . LEU A 1 64 ? -11.291 -1.056 -24.812 1.00 77.56 64 LEU A CA 1
ATOM 516 C C . LEU A 1 64 ? -12.304 -1.630 -23.819 1.00 77.56 64 LEU A C 1
ATOM 518 O O . LEU A 1 64 ? -13.060 -0.881 -23.208 1.00 77.56 64 LEU A O 1
ATOM 522 N N . GLU A 1 65 ? -12.315 -2.953 -23.642 1.00 78.25 65 GLU A N 1
ATOM 523 C CA . GLU A 1 65 ? -13.200 -3.622 -22.686 1.00 78.25 65 GLU A CA 1
ATOM 524 C C . GLU A 1 65 ? -12.918 -3.147 -21.256 1.00 78.25 65 GLU A C 1
ATOM 526 O O . GLU A 1 65 ? -13.844 -2.800 -20.516 1.00 78.25 65 GLU A O 1
ATOM 531 N N . TYR A 1 66 ? -11.639 -3.061 -20.883 1.00 75.88 66 TYR A N 1
ATOM 532 C CA . TYR A 1 66 ? -11.222 -2.537 -19.590 1.00 75.88 66 TYR A CA 1
ATOM 533 C C . TYR A 1 66 ? -11.577 -1.053 -19.440 1.00 75.88 66 TYR A C 1
ATOM 535 O O . TYR A 1 66 ? -12.217 -0.686 -18.453 1.00 75.88 66 TYR A O 1
ATOM 543 N N . ASP A 1 67 ? -11.216 -0.208 -20.409 1.00 76.88 67 ASP A N 1
ATOM 544 C CA . ASP A 1 67 ? -11.417 1.245 -20.319 1.00 76.88 67 ASP A CA 1
ATOM 545 C C . ASP A 1 67 ? -12.898 1.642 -20.321 1.00 76.88 67 ASP A C 1
ATOM 547 O O . ASP A 1 67 ? -13.310 2.536 -19.568 1.00 76.88 67 ASP A O 1
ATOM 551 N N . LEU A 1 68 ? -13.728 0.928 -21.086 1.00 83.88 68 LEU A N 1
ATOM 552 C CA . LEU A 1 68 ? -15.173 1.120 -21.090 1.00 83.88 68 LEU A CA 1
ATOM 553 C C . LEU A 1 68 ? -15.801 0.634 -19.778 1.00 83.88 68 LEU A C 1
ATOM 555 O O . LEU A 1 68 ? -16.568 1.374 -19.162 1.00 83.88 68 LEU A O 1
ATOM 559 N N . THR A 1 69 ? -15.439 -0.561 -19.296 1.00 82.00 69 THR A N 1
ATOM 560 C CA . THR A 1 69 ? -15.955 -1.105 -18.025 1.00 82.00 69 THR A CA 1
ATOM 561 C C . THR A 1 69 ? -15.585 -0.209 -16.848 1.00 82.00 69 THR A C 1
ATOM 563 O O . THR A 1 69 ? -16.425 0.100 -16.000 1.00 82.00 69 THR A O 1
ATOM 566 N N . LYS A 1 70 ? -14.336 0.259 -16.812 1.00 78.25 70 LYS A N 1
ATOM 567 C CA . LYS A 1 70 ? -13.833 1.237 -15.845 1.00 78.25 70 LYS A CA 1
ATOM 568 C C . LYS A 1 70 ? -14.636 2.532 -15.897 1.00 78.25 70 LYS A C 1
ATOM 570 O O . LYS A 1 70 ? -15.071 3.012 -14.850 1.00 78.25 70 LYS A O 1
ATOM 575 N N . SER A 1 71 ? -14.834 3.091 -17.090 1.00 84.88 71 SER A N 1
ATOM 576 C CA . SER A 1 71 ? -15.603 4.325 -17.271 1.00 84.88 71 SER A CA 1
ATOM 577 C C . SER A 1 71 ? -17.031 4.153 -16.769 1.00 84.88 71 SER A C 1
ATOM 579 O O . SER A 1 71 ? -17.478 4.941 -15.942 1.00 84.88 71 SER A O 1
ATOM 581 N N . ILE A 1 72 ? -17.711 3.069 -17.154 1.00 84.00 72 ILE A N 1
ATOM 582 C CA . ILE A 1 72 ? -19.063 2.741 -16.679 1.00 84.00 72 ILE A CA 1
ATOM 583 C C . ILE A 1 72 ? -19.087 2.621 -15.153 1.00 84.00 72 ILE A C 1
ATOM 585 O O . ILE A 1 72 ? -19.896 3.290 -14.512 1.00 84.00 72 ILE A O 1
ATOM 589 N N . LYS A 1 73 ? -18.173 1.847 -14.547 1.00 78.50 73 LYS A N 1
ATOM 590 C CA . LYS A 1 73 ? -18.067 1.740 -13.081 1.00 78.50 73 LYS A CA 1
ATOM 591 C C . LYS A 1 73 ? -17.900 3.124 -12.444 1.00 78.50 73 LYS A C 1
ATOM 593 O O . LYS A 1 73 ? -18.582 3.424 -11.470 1.00 78.50 73 LYS A O 1
ATOM 598 N N . LYS A 1 74 ? -17.044 3.988 -12.995 1.00 78.19 74 LYS A N 1
ATOM 599 C CA . LYS A 1 74 ? -16.820 5.341 -12.469 1.00 78.19 74 LYS A CA 1
ATOM 600 C C . LYS A 1 74 ? -18.066 6.213 -12.541 1.00 78.19 74 LYS A C 1
ATOM 602 O O . LYS A 1 74 ? -18.373 6.871 -11.555 1.00 78.19 74 LYS A O 1
ATOM 607 N N . VAL A 1 75 ? -18.791 6.218 -13.656 1.00 81.69 75 VAL A N 1
ATOM 608 C CA . VAL A 1 75 ? -19.983 7.068 -13.795 1.00 81.69 75 VAL A CA 1
ATOM 609 C C . VAL A 1 75 ? -21.154 6.533 -12.958 1.00 81.69 75 VAL A C 1
ATOM 611 O O . VAL A 1 75 ? -21.841 7.304 -12.298 1.00 81.69 75 VAL A O 1
ATOM 614 N N . VAL A 1 76 ? -21.331 5.209 -12.887 1.00 76.75 76 VAL A N 1
ATOM 615 C CA . VAL A 1 76 ? -22.404 4.568 -12.100 1.00 76.75 76 VAL A CA 1
ATOM 616 C C . VAL A 1 76 ? -22.135 4.626 -10.585 1.00 76.75 76 VAL A C 1
ATOM 618 O O . VAL A 1 76 ? -23.070 4.677 -9.778 1.00 76.75 76 VAL A O 1
ATOM 621 N N . TYR A 1 77 ? -20.866 4.594 -10.163 1.00 72.56 77 TYR A N 1
ATOM 622 C CA . TYR A 1 77 ? -20.476 4.508 -8.746 1.00 72.56 77 TYR A CA 1
ATOM 623 C C . TYR A 1 77 ? -19.832 5.782 -8.183 1.00 72.56 77 TYR A C 1
ATOM 625 O O . TYR A 1 77 ? -19.634 5.872 -6.970 1.00 72.56 77 TYR A O 1
ATOM 633 N N . GLY A 1 78 ? -19.499 6.756 -9.031 1.00 62.69 78 GLY A N 1
ATOM 634 C CA . GLY A 1 78 ? -18.801 7.988 -8.656 1.00 62.69 78 GLY A CA 1
ATOM 635 C C . GLY A 1 78 ? -19.629 8.930 -7.788 1.00 62.69 78 GLY A C 1
ATOM 636 O O . GLY A 1 78 ? -19.060 9.676 -6.994 1.00 62.69 78 GLY A O 1
ATOM 637 N N . PHE A 1 79 ? -20.961 8.839 -7.866 1.00 59.50 79 PHE A N 1
ATOM 638 C CA . PHE A 1 79 ? -21.868 9.615 -7.029 1.00 59.50 79 PHE A CA 1
ATOM 639 C C . PHE A 1 79 ? -23.045 8.755 -6.558 1.00 59.50 79 PHE A C 1
ATOM 641 O O . PHE A 1 79 ? -24.104 8.712 -7.170 1.00 59.50 79 PHE A O 1
ATOM 648 N N . GLN A 1 80 ? -22.842 8.022 -5.465 1.00 62.62 80 GLN A N 1
ATOM 649 C CA . GLN A 1 80 ? -23.938 7.401 -4.724 1.00 62.62 80 GLN A CA 1
ATOM 650 C C . GLN A 1 80 ? -24.010 8.019 -3.329 1.00 62.62 80 GLN A C 1
ATOM 652 O O . GLN A 1 80 ? -23.042 8.014 -2.553 1.00 62.62 80 GLN A O 1
ATOM 657 N N . SER A 1 81 ? -25.170 8.592 -3.031 1.00 67.75 81 SER A N 1
ATOM 658 C CA . SER A 1 81 ? -25.535 9.110 -1.720 1.00 67.75 81 SER A CA 1
ATOM 659 C C . SER A 1 81 ? -25.702 7.961 -0.715 1.00 67.75 81 SER A C 1
ATOM 661 O O . SER A 1 81 ? -25.784 6.787 -1.077 1.00 67.75 81 SER A O 1
ATOM 663 N N . LEU A 1 82 ? -25.759 8.276 0.583 1.00 68.56 82 LEU A N 1
ATOM 664 C CA . LEU A 1 82 ? -26.124 7.271 1.590 1.00 68.56 82 LEU A CA 1
ATOM 665 C C . LEU A 1 82 ? -27.538 6.716 1.365 1.00 68.56 82 LEU A C 1
ATOM 667 O O . LEU A 1 82 ? -27.757 5.532 1.617 1.00 68.56 82 LEU A O 1
ATOM 671 N N . GLY A 1 83 ? -28.463 7.532 0.850 1.00 71.38 83 GLY A N 1
ATOM 672 C CA . GLY A 1 83 ? -29.797 7.088 0.442 1.00 71.38 83 GLY A CA 1
ATOM 673 C C . GLY A 1 83 ? -29.743 5.952 -0.583 1.00 71.38 83 GLY A C 1
ATOM 674 O O . GLY A 1 83 ? -30.424 4.942 -0.412 1.00 71.38 83 GLY A O 1
ATOM 675 N N . ASP A 1 84 ? -28.849 6.045 -1.571 1.00 72.50 84 ASP A N 1
ATOM 676 C CA . ASP A 1 84 ? -28.660 4.997 -2.585 1.00 72.50 84 ASP A CA 1
ATOM 677 C C . ASP A 1 84 ? -28.114 3.696 -1.982 1.00 72.50 84 ASP A C 1
ATOM 679 O O . ASP A 1 84 ? -28.505 2.601 -2.399 1.00 72.50 84 ASP A O 1
ATOM 683 N N . VAL A 1 85 ? -27.253 3.795 -0.956 1.00 74.19 85 VAL A N 1
ATOM 684 C CA . VAL A 1 85 ? -26.797 2.621 -0.189 1.00 74.19 85 VAL A CA 1
ATOM 685 C C . VAL A 1 85 ? -28.002 1.932 0.439 1.00 74.19 85 VAL A C 1
ATOM 687 O O . VAL A 1 85 ? -28.195 0.734 0.249 1.00 74.19 85 VAL A O 1
ATOM 690 N N . PHE A 1 86 ? -28.828 2.679 1.177 1.00 79.31 86 PHE A N 1
ATOM 691 C CA . PHE A 1 86 ? -29.993 2.115 1.852 1.00 79.31 86 PHE A CA 1
ATOM 692 C C . PHE A 1 86 ? -31.003 1.547 0.851 1.00 79.31 86 PHE A C 1
ATOM 694 O O . PHE A 1 86 ? -31.549 0.470 1.090 1.00 79.31 86 PHE A O 1
ATOM 701 N N . ALA A 1 87 ? -31.206 2.184 -0.305 1.00 76.94 87 ALA A N 1
ATOM 702 C CA . ALA A 1 87 ? -32.066 1.671 -1.369 1.00 76.94 87 ALA A CA 1
ATOM 703 C C . ALA A 1 87 ? -31.655 0.254 -1.818 1.00 76.94 87 ALA A C 1
ATOM 705 O O . ALA A 1 87 ? -32.521 -0.610 -1.955 1.00 76.94 87 ALA A O 1
ATOM 706 N N . LYS A 1 88 ? -30.348 -0.013 -1.930 1.00 73.88 88 LYS A N 1
ATOM 707 C CA . LYS A 1 88 ? -29.776 -1.295 -2.388 1.00 73.88 88 LYS A CA 1
ATOM 708 C C . LYS A 1 88 ? -29.611 -2.362 -1.301 1.00 73.88 88 LYS A C 1
ATOM 710 O O . LYS A 1 88 ? -29.248 -3.501 -1.596 1.00 73.88 88 LYS A O 1
ATOM 715 N N . VAL A 1 89 ? -29.815 -2.015 -0.033 1.00 74.44 89 VAL A N 1
ATOM 716 C CA . VAL A 1 89 ? -29.640 -2.954 1.077 1.00 74.44 89 VAL A CA 1
ATOM 717 C C . VAL A 1 89 ? -30.846 -3.893 1.176 1.00 74.44 89 VAL A C 1
ATOM 719 O O . VAL A 1 89 ? -31.954 -3.474 1.507 1.00 74.44 89 VAL A O 1
ATOM 722 N N . ASN A 1 90 ? -30.592 -5.188 0.960 1.00 72.25 90 ASN A N 1
ATOM 723 C CA . ASN A 1 90 ? -31.607 -6.253 1.006 1.00 72.25 90 ASN A CA 1
ATOM 724 C C . ASN A 1 90 ? -31.729 -6.937 2.382 1.00 72.25 90 ASN A C 1
ATOM 726 O O . ASN A 1 90 ? -32.574 -7.809 2.569 1.00 72.25 90 ASN A O 1
ATOM 730 N N . LYS A 1 91 ? -30.860 -6.603 3.346 1.00 79.06 91 LYS A N 1
ATOM 731 C CA . LYS A 1 91 ? -30.837 -7.200 4.694 1.00 79.06 91 LYS A CA 1
ATOM 732 C C . LYS A 1 91 ? -31.005 -6.110 5.752 1.00 79.06 91 LYS A C 1
ATOM 734 O O . LYS A 1 91 ? -30.394 -5.058 5.604 1.00 79.06 91 LYS A O 1
ATOM 739 N N . PRO A 1 92 ? -31.751 -6.352 6.843 1.00 82.00 92 PRO A N 1
ATOM 740 C CA . PRO A 1 92 ? -31.922 -5.350 7.888 1.00 82.00 92 PRO A CA 1
ATOM 741 C C . PRO A 1 92 ? -30.572 -4.989 8.518 1.00 82.00 92 PRO A C 1
ATOM 743 O O . PRO A 1 92 ? -29.801 -5.872 8.912 1.00 82.00 92 PRO A O 1
ATOM 746 N N . LEU A 1 93 ? -30.305 -3.689 8.626 1.00 90.31 93 LEU A N 1
ATOM 747 C CA . LEU A 1 93 ? -29.104 -3.155 9.259 1.00 90.31 93 LEU A CA 1
ATOM 748 C C . LEU A 1 93 ? -29.412 -2.796 10.707 1.00 90.31 93 LEU A C 1
ATOM 750 O O . LEU A 1 93 ? -30.440 -2.189 11.001 1.00 90.31 93 LEU A O 1
ATOM 754 N N . THR A 1 94 ? -28.520 -3.146 11.631 1.00 93.62 94 THR A N 1
ATOM 755 C CA . THR A 1 94 ? -28.635 -2.718 13.033 1.00 93.62 94 THR A CA 1
ATOM 756 C C . THR A 1 94 ? -27.366 -2.011 13.479 1.00 93.62 94 THR A C 1
ATOM 758 O O . THR A 1 94 ? -26.299 -2.621 13.532 1.00 93.62 94 THR A O 1
ATOM 761 N N . LEU A 1 95 ? -27.484 -0.731 13.818 1.00 95.19 95 LEU A N 1
ATOM 762 C CA . LEU A 1 95 ? -26.441 0.046 14.472 1.00 95.19 95 LEU A CA 1
ATOM 763 C C . LEU A 1 95 ? -26.574 -0.134 15.990 1.00 95.19 95 LEU A C 1
ATOM 765 O O . LEU A 1 95 ? -27.530 0.347 16.593 1.00 95.19 95 LEU A O 1
ATOM 769 N N . THR A 1 96 ? -25.619 -0.828 16.602 1.00 95.75 96 THR A N 1
ATOM 770 C CA . THR A 1 96 ? -25.607 -1.128 18.039 1.00 95.75 96 THR A CA 1
ATOM 771 C C . THR A 1 96 ? -24.544 -0.290 18.742 1.00 95.75 96 THR A C 1
ATOM 773 O O . THR A 1 96 ? -23.351 -0.454 18.480 1.00 95.75 96 THR A O 1
ATOM 776 N N . ALA A 1 97 ? -24.962 0.582 19.657 1.00 95.75 97 ALA A N 1
ATOM 777 C CA . ALA A 1 97 ? -24.091 1.336 20.551 1.00 95.75 97 ALA A CA 1
ATOM 778 C C . ALA A 1 97 ? -24.045 0.666 21.932 1.00 95.75 97 ALA A C 1
ATOM 780 O O . ALA A 1 97 ? -25.077 0.493 22.573 1.00 95.75 97 ALA A O 1
ATOM 781 N N . ILE A 1 98 ? -22.856 0.292 22.400 1.00 94.31 98 ILE A N 1
ATOM 782 C CA . ILE A 1 98 ? -22.645 -0.309 23.724 1.00 94.31 98 ILE A CA 1
ATOM 783 C C . ILE A 1 98 ? -21.860 0.695 24.562 1.00 94.31 98 ILE A C 1
ATOM 785 O O . ILE A 1 98 ? -20.663 0.886 24.321 1.00 94.31 98 ILE A O 1
ATOM 789 N N . ILE A 1 99 ? -22.539 1.374 25.490 1.00 92.81 99 ILE A N 1
ATOM 790 C CA . ILE A 1 99 ? -21.990 2.553 26.167 1.00 92.81 99 ILE A CA 1
ATOM 791 C C . ILE A 1 99 ? -22.333 2.572 27.657 1.00 92.81 99 ILE A C 1
ATOM 793 O O . ILE A 1 99 ? -23.506 2.569 28.010 1.00 92.81 99 ILE A O 1
ATOM 797 N N . SER A 1 100 ? -21.321 2.672 28.519 1.00 90.75 100 SER A N 1
ATOM 798 C CA . SER A 1 100 ? -21.491 2.837 29.972 1.00 90.75 100 SER A CA 1
ATOM 799 C C . SER A 1 100 ? -21.753 4.297 30.340 1.00 90.75 100 SER A C 1
ATOM 801 O O . SER A 1 100 ? -20.827 5.002 30.729 1.00 90.75 100 SER A O 1
ATOM 803 N N . GLN A 1 101 ? -22.990 4.782 30.204 1.00 83.44 101 GLN A N 1
ATOM 804 C CA . GLN A 1 101 ? -23.279 6.223 30.279 1.00 83.44 101 GLN A CA 1
ATOM 805 C C . GLN A 1 101 ? -22.856 6.862 31.608 1.00 83.44 101 GLN A C 1
ATOM 807 O O . GLN A 1 101 ? -22.390 7.998 31.615 1.00 83.44 101 GLN A O 1
ATOM 812 N N . GLY A 1 102 ? -22.985 6.126 32.715 1.00 81.19 102 GLY A N 1
ATOM 813 C CA . GLY A 1 102 ? -22.645 6.613 34.055 1.00 81.19 102 GLY A CA 1
ATOM 814 C C . GLY A 1 102 ? -21.148 6.645 34.385 1.00 81.19 102 GLY A C 1
ATOM 815 O O . GLY A 1 102 ? -20.770 7.340 35.318 1.00 81.19 102 GLY A O 1
ATOM 816 N N . SER A 1 103 ? -20.299 5.925 33.641 1.00 81.69 103 SER A N 1
ATOM 817 C CA . SER A 1 103 ? -18.849 5.847 33.901 1.00 81.69 103 SER A CA 1
ATOM 818 C C . SER A 1 103 ? -17.994 6.448 32.783 1.00 81.69 103 SER A C 1
ATOM 820 O O . SER A 1 103 ? -16.779 6.241 32.745 1.00 81.69 103 SER A O 1
ATOM 822 N N . LEU A 1 104 ? -18.607 7.199 31.858 1.00 83.06 104 LEU A N 1
ATOM 823 C CA . LEU A 1 104 ? -17.869 7.872 30.795 1.00 83.06 104 LEU A CA 1
ATOM 824 C C . LEU A 1 104 ? -17.030 9.043 31.347 1.00 83.06 104 LEU A C 1
ATOM 826 O O . LEU A 1 104 ? -17.569 9.946 31.985 1.00 83.06 104 LEU A O 1
ATOM 830 N N . PRO A 1 105 ? -15.726 9.093 31.031 1.00 79.44 105 PRO A N 1
ATOM 831 C CA . PRO A 1 105 ? -14.862 10.235 31.315 1.00 79.44 105 PRO A CA 1
ATOM 832 C C . PRO A 1 105 ? -15.370 11.539 30.688 1.00 79.44 105 PRO A C 1
ATOM 834 O O . PRO A 1 105 ? -15.968 11.519 29.613 1.00 79.44 105 PRO A O 1
ATOM 837 N N . GLY A 1 106 ? -15.027 12.680 31.296 1.00 78.44 106 GLY A N 1
ATOM 838 C CA . GLY A 1 106 ? -15.483 14.020 30.889 1.00 78.44 106 GLY A CA 1
ATOM 839 C C . GLY A 1 106 ? -15.465 14.309 29.375 1.00 78.44 106 GLY A C 1
ATOM 840 O O . GLY A 1 106 ? -16.511 14.681 28.843 1.00 78.44 106 GLY A O 1
ATOM 841 N N . PRO A 1 107 ? -14.349 14.086 28.646 1.00 73.69 107 PRO A N 1
ATOM 842 C CA . PRO A 1 107 ? -14.301 14.306 27.193 1.00 73.69 107 PRO A CA 1
ATOM 843 C C . PRO A 1 107 ? -15.323 13.471 26.401 1.00 73.69 107 PRO A C 1
ATOM 845 O O . PRO A 1 107 ? -15.817 13.900 25.366 1.00 73.69 107 PRO A O 1
ATOM 848 N N . LEU A 1 108 ? -15.701 12.296 26.915 1.00 81.81 108 LEU A N 1
ATOM 849 C CA . LEU A 1 108 ? -16.623 11.360 26.266 1.00 81.81 108 LEU A CA 1
ATOM 850 C C . LEU A 1 108 ? -18.089 11.585 26.647 1.00 81.81 108 LEU A C 1
ATOM 852 O O . LEU A 1 108 ? -18.963 10.972 26.037 1.00 81.81 108 LEU A O 1
ATOM 856 N N . ALA A 1 109 ? -18.389 12.461 27.609 1.00 84.12 109 ALA A N 1
ATOM 857 C CA . ALA A 1 109 ? -19.745 12.648 28.132 1.00 84.12 109 ALA A CA 1
ATOM 858 C C . ALA A 1 109 ? -20.765 13.054 27.049 1.00 84.12 109 ALA A C 1
ATOM 860 O O . ALA A 1 109 ? -21.940 12.702 27.128 1.00 84.12 109 ALA A O 1
ATOM 861 N N . LYS A 1 110 ? -20.318 13.751 25.994 1.00 86.94 110 LYS A N 1
ATOM 862 C CA . LYS A 1 110 ? -21.166 14.161 24.857 1.00 86.94 110 LYS A CA 1
ATOM 863 C C . LYS A 1 110 ? -21.375 13.054 23.814 1.00 86.94 110 LYS A C 1
ATOM 865 O O . LYS A 1 110 ? -22.284 13.152 22.988 1.00 86.94 110 LYS A O 1
ATOM 870 N N . MET A 1 111 ? -20.560 11.999 23.841 1.00 89.31 111 MET A N 1
ATOM 871 C CA . MET A 1 111 ? -20.532 10.956 22.814 1.00 89.31 111 MET A CA 1
ATOM 872 C C . MET A 1 111 ? -21.857 10.180 22.676 1.00 89.31 111 MET A C 1
ATOM 874 O O . MET A 1 111 ? -22.323 10.041 21.544 1.00 89.31 111 MET A O 1
ATOM 878 N N . PRO A 1 112 ? -22.533 9.731 23.759 1.00 91.94 112 PRO A N 1
ATOM 879 C CA . PRO A 1 112 ? -23.815 9.029 23.638 1.00 91.94 112 PRO A CA 1
ATOM 880 C C . PRO A 1 112 ? -24.883 9.876 22.936 1.00 91.94 112 PRO A C 1
ATOM 882 O O . PRO A 1 112 ? -25.622 9.372 22.087 1.00 91.94 112 PRO A O 1
ATOM 885 N N . GLY A 1 113 ? -24.939 11.174 23.258 1.00 91.75 113 GLY A N 1
ATOM 886 C CA . GLY A 1 113 ? -25.869 12.125 22.652 1.00 91.75 113 GLY A CA 1
ATOM 887 C C . GLY A 1 113 ? -25.574 12.361 21.171 1.00 91.75 113 GLY A C 1
ATOM 888 O O . GLY A 1 113 ? -26.488 12.289 20.347 1.00 91.75 113 GLY A O 1
ATOM 889 N N . ASN A 1 114 ? -24.298 12.560 20.822 1.00 92.88 114 ASN A N 1
ATOM 890 C CA . ASN A 1 114 ? -23.861 12.713 19.433 1.00 92.88 114 ASN A CA 1
ATOM 891 C C . ASN A 1 114 ? -24.188 11.470 18.590 1.00 92.88 114 ASN A C 1
ATOM 893 O O . ASN A 1 114 ? -24.794 11.608 17.529 1.00 92.88 114 ASN A O 1
ATOM 897 N N . ILE A 1 115 ? -23.857 10.268 19.081 1.00 94.44 115 ILE A N 1
ATOM 898 C CA . ILE A 1 115 ? -24.172 8.999 18.404 1.00 94.44 115 ILE A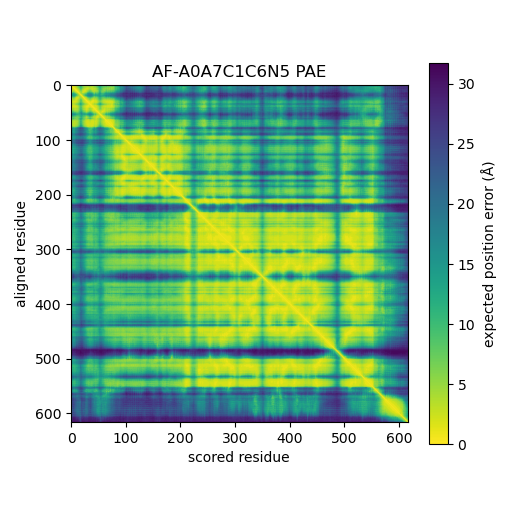 CA 1
ATOM 899 C C . ILE A 1 115 ? -25.681 8.853 18.224 1.00 94.44 115 ILE A C 1
ATOM 901 O O . ILE A 1 115 ? -26.135 8.553 17.125 1.00 94.44 115 ILE A O 1
ATOM 905 N N . SER A 1 116 ? -26.464 9.091 19.280 1.00 94.38 116 SER A N 1
ATOM 906 C CA . SER A 1 116 ? -27.919 8.926 19.230 1.00 94.38 116 SER A CA 1
ATOM 907 C C . SER A 1 116 ? -28.572 9.877 18.228 1.00 94.38 116 SER A C 1
ATOM 909 O O . SER A 1 116 ? -29.515 9.489 17.543 1.00 94.38 116 SER A O 1
ATOM 911 N N . GLN A 1 117 ? -28.083 11.116 18.118 1.00 94.44 117 GLN A N 1
ATOM 912 C CA . GLN A 1 117 ? -28.592 12.060 17.129 1.00 94.44 117 GLN A CA 1
ATOM 913 C C . GLN A 1 117 ? -28.257 11.620 15.700 1.00 94.44 117 GLN A C 1
ATOM 915 O O . GLN A 1 117 ? -29.167 11.516 14.882 1.00 94.44 117 GLN A O 1
ATOM 920 N N . VAL A 1 118 ? -26.988 11.306 15.421 1.00 94.56 118 VAL A N 1
ATOM 921 C CA . VAL A 1 118 ? -26.562 10.842 14.090 1.00 94.56 118 VAL A CA 1
ATOM 922 C C . VAL A 1 118 ? -27.301 9.560 13.700 1.00 94.56 118 VAL A C 1
ATOM 924 O O . VAL A 1 118 ? -27.752 9.421 12.568 1.00 94.56 118 VAL A O 1
ATOM 927 N N . ALA A 1 119 ? -27.486 8.635 14.644 1.00 93.81 119 ALA A N 1
ATOM 928 C CA . ALA A 1 119 ? -28.229 7.407 14.412 1.00 93.81 119 ALA A CA 1
ATOM 929 C C . ALA A 1 119 ? -29.697 7.679 14.057 1.00 93.81 119 ALA A C 1
ATOM 931 O O . ALA A 1 119 ? -30.198 7.079 13.115 1.00 93.81 119 ALA A O 1
ATOM 932 N N . ARG A 1 120 ? -30.382 8.601 14.751 1.00 92.75 120 ARG A N 1
ATOM 933 C CA . ARG A 1 120 ? -31.765 8.986 14.409 1.00 92.75 120 ARG A CA 1
ATOM 934 C C . ARG A 1 120 ? -31.870 9.610 13.020 1.00 92.75 120 ARG A C 1
ATOM 936 O O . ARG A 1 120 ? -32.796 9.280 12.286 1.00 92.75 120 ARG A O 1
ATOM 943 N N . GLU A 1 121 ? -30.926 10.479 12.662 1.00 92.00 121 GLU A N 1
ATOM 944 C CA . GLU A 1 121 ? -30.856 11.075 11.322 1.00 92.00 121 GLU A CA 1
ATOM 945 C C . GLU A 1 121 ? -30.699 9.988 10.249 1.00 92.00 121 GLU A C 1
ATOM 947 O O . GLU A 1 121 ? -31.462 9.966 9.288 1.00 92.00 121 GLU A O 1
ATOM 952 N N . LEU A 1 122 ? -29.786 9.032 10.454 1.00 90.94 122 LEU A N 1
ATOM 953 C CA . LEU A 1 122 ? -29.568 7.918 9.527 1.00 90.94 122 LEU A CA 1
ATOM 954 C C . LEU A 1 122 ? -30.750 6.943 9.460 1.00 90.94 122 LEU A C 1
ATOM 956 O O . LEU A 1 122 ? -31.066 6.453 8.384 1.00 90.94 122 LEU A O 1
ATOM 960 N N . VAL A 1 123 ? -31.422 6.661 10.582 1.00 91.56 123 VAL A N 1
ATOM 961 C CA . VAL A 1 123 ? -32.638 5.828 10.600 1.00 91.56 123 VAL A CA 1
ATOM 962 C C . VAL A 1 123 ? -33.729 6.479 9.747 1.00 91.56 123 VAL A C 1
ATOM 964 O O . VAL A 1 123 ? -34.342 5.791 8.932 1.00 91.56 123 VAL A O 1
ATOM 967 N N . LYS A 1 124 ? -33.916 7.802 9.872 1.00 89.81 124 LYS A N 1
ATOM 968 C CA . LYS A 1 124 ? -34.863 8.571 9.051 1.00 89.81 124 LYS A CA 1
ATOM 969 C C . LYS A 1 124 ? -34.475 8.565 7.567 1.00 89.81 124 LYS A C 1
ATOM 971 O O . LYS A 1 124 ? -35.336 8.357 6.726 1.00 89.81 124 LYS A O 1
ATOM 976 N N . GLU A 1 125 ? -33.191 8.751 7.256 1.00 87.88 125 GLU A N 1
ATOM 977 C CA . GLU A 1 125 ? -32.652 8.714 5.884 1.00 87.88 125 GLU A CA 1
ATOM 978 C C . GLU A 1 125 ? -32.759 7.313 5.244 1.00 87.88 125 GLU A C 1
ATOM 980 O O . GLU A 1 125 ? -32.849 7.192 4.028 1.00 87.88 125 GLU A O 1
ATOM 985 N N . SER A 1 126 ? -32.780 6.250 6.057 1.00 87.44 126 SER A N 1
ATOM 986 C CA . SER A 1 126 ? -32.822 4.855 5.593 1.00 87.44 126 SER A CA 1
ATOM 987 C C . SER A 1 126 ? -34.212 4.301 5.272 1.00 87.44 126 SER A C 1
ATOM 989 O O . SER A 1 126 ? -34.306 3.130 4.901 1.00 87.44 126 SER A O 1
ATOM 991 N N . ASP A 1 127 ? -35.274 5.082 5.492 1.00 83.88 127 ASP A N 1
ATOM 992 C CA . ASP A 1 127 ? -36.671 4.648 5.341 1.00 83.88 127 ASP A CA 1
ATOM 993 C C . ASP A 1 127 ? -36.973 3.316 6.071 1.00 83.88 127 ASP A C 1
ATOM 995 O O . ASP A 1 127 ? -37.482 2.343 5.520 1.00 83.88 127 ASP A O 1
ATOM 999 N N . GLY A 1 128 ? -36.540 3.220 7.336 1.00 79.38 128 GLY A N 1
ATOM 1000 C CA . GLY A 1 128 ? -36.774 2.051 8.198 1.00 79.38 128 GLY A CA 1
ATOM 1001 C C . GLY A 1 128 ? -35.845 0.847 7.976 1.00 79.38 128 GLY A C 1
ATOM 1002 O O . GLY A 1 128 ? -35.922 -0.129 8.730 1.00 79.38 128 GLY A O 1
ATOM 1003 N N . LYS A 1 129 ? -34.924 0.899 7.003 1.00 86.69 129 LYS A N 1
ATOM 1004 C CA . LYS A 1 129 ? -33.962 -0.190 6.732 1.00 86.69 129 LYS A CA 1
ATOM 1005 C C . LYS A 1 129 ? -32.829 -0.288 7.758 1.00 86.69 129 LYS A C 1
ATOM 1007 O O . LYS A 1 129 ? -32.236 -1.360 7.923 1.00 86.69 129 LYS A O 1
ATOM 1012 N N . LEU A 1 130 ? -32.531 0.808 8.457 1.00 91.06 130 LEU A N 1
ATOM 1013 C CA . LEU A 1 130 ? -31.594 0.854 9.576 1.00 91.06 130 LEU A CA 1
ATOM 1014 C C . LEU A 1 130 ? -32.354 0.910 10.903 1.00 91.06 130 LEU A C 1
ATOM 1016 O O . LEU A 1 130 ? -33.228 1.747 11.103 1.00 91.06 130 LEU A O 1
ATOM 1020 N N . LYS A 1 131 ? -31.964 0.056 11.851 1.00 93.75 131 LYS A N 1
ATOM 1021 C CA . LYS A 1 131 ? -32.409 0.108 13.249 1.00 93.75 131 LYS A CA 1
ATOM 1022 C C . LYS A 1 131 ? -31.265 0.564 14.142 1.00 93.75 131 LYS A C 1
ATOM 1024 O O . LYS A 1 131 ? -30.130 0.130 13.956 1.00 93.75 131 LYS A O 1
ATOM 1029 N N . PHE A 1 132 ? -31.558 1.394 15.137 1.00 95.56 132 PHE A N 1
ATOM 1030 C CA . PHE A 1 132 ? -30.590 1.802 16.154 1.00 95.56 132 PHE A CA 1
ATOM 1031 C C . PHE A 1 132 ? -30.934 1.175 17.504 1.00 95.56 132 PHE A C 1
ATOM 1033 O O . PHE A 1 132 ? -32.078 1.245 17.949 1.00 95.56 132 PHE A O 1
ATOM 1040 N N . VAL A 1 133 ? -29.939 0.573 18.155 1.00 94.88 133 VAL A N 1
ATOM 1041 C CA . VAL A 1 133 ? -30.056 -0.013 19.493 1.00 94.88 133 VAL A CA 1
ATOM 1042 C C . VAL A 1 133 ? -28.922 0.522 20.354 1.00 94.88 133 VAL A C 1
ATOM 1044 O O . VAL A 1 133 ? -27.757 0.429 19.976 1.00 94.88 133 VAL A O 1
ATOM 1047 N N . MET A 1 134 ? -29.245 1.046 21.532 1.00 94.31 134 MET A N 1
ATOM 1048 C CA . MET A 1 134 ? -28.256 1.442 22.531 1.00 94.31 134 MET A CA 1
ATOM 1049 C C . MET A 1 134 ? -28.410 0.562 23.769 1.00 94.31 134 MET A C 1
ATOM 1051 O O . MET A 1 134 ? -29.520 0.385 24.259 1.00 94.31 134 MET A O 1
ATOM 1055 N N . VAL A 1 135 ? -27.301 0.009 24.256 1.00 93.81 135 VAL A N 1
ATOM 1056 C CA . VAL A 1 135 ? -27.254 -0.850 25.444 1.00 93.81 135 VAL A CA 1
ATOM 1057 C C . VAL A 1 135 ? -26.241 -0.276 26.425 1.00 93.81 135 VAL A C 1
ATOM 1059 O O . VAL A 1 135 ? -25.111 0.024 26.032 1.00 93.81 135 VAL A O 1
ATOM 1062 N N . ASP A 1 136 ? -26.631 -0.154 27.693 1.00 92.69 136 ASP A N 1
ATOM 1063 C CA . ASP A 1 136 ? -25.741 0.266 28.776 1.00 92.69 136 ASP A CA 1
ATOM 1064 C C . ASP A 1 136 ? -25.385 -0.937 29.664 1.00 92.69 136 ASP A C 1
ATOM 1066 O O . ASP A 1 136 ? -26.212 -1.371 30.470 1.00 92.69 136 ASP A O 1
ATOM 1070 N N . PRO A 1 137 ? -24.158 -1.489 29.561 1.00 88.19 137 PRO A N 1
ATOM 1071 C CA . PRO A 1 137 ? -23.750 -2.625 30.383 1.00 88.19 137 PRO A CA 1
ATOM 1072 C C . PRO A 1 137 ? -23.693 -2.329 31.886 1.00 88.19 137 PRO A C 1
ATOM 1074 O O . PRO A 1 137 ? -23.712 -3.268 32.674 1.00 88.19 137 PRO A O 1
ATOM 1077 N N . GLY A 1 138 ? -23.588 -1.057 32.286 1.00 85.25 138 GLY A N 1
ATOM 1078 C CA . GLY A 1 138 ? -23.594 -0.649 33.691 1.00 85.25 138 GLY A CA 1
ATOM 1079 C C . GLY A 1 138 ? -24.993 -0.670 34.306 1.00 85.25 138 GLY A C 1
ATOM 1080 O O . GLY A 1 138 ? -25.130 -0.932 35.495 1.00 85.25 138 GLY A O 1
ATOM 1081 N N . ARG A 1 139 ? -26.036 -0.446 33.495 1.00 87.12 139 ARG A N 1
ATOM 1082 C CA . ARG A 1 139 ? -27.444 -0.557 33.920 1.00 87.12 139 ARG A CA 1
ATOM 1083 C C . ARG A 1 139 ? -28.020 -1.954 33.703 1.00 87.12 139 ARG A C 1
ATOM 1085 O O . ARG A 1 139 ? -28.928 -2.358 34.418 1.00 87.12 139 ARG A O 1
ATOM 1092 N N . GLU A 1 140 ? -27.486 -2.694 32.733 1.00 86.75 140 GLU A N 1
ATOM 1093 C CA . GLU A 1 140 ? -27.955 -4.028 32.351 1.00 86.75 140 GLU A CA 1
ATOM 1094 C C . GLU A 1 140 ? -26.828 -5.081 32.428 1.00 86.75 140 GLU A C 1
ATOM 1096 O O . GLU A 1 140 ? -26.468 -5.692 31.411 1.00 86.75 140 GLU A O 1
ATOM 1101 N N . PRO A 1 141 ? -26.255 -5.344 33.621 1.00 84.25 141 PRO A N 1
ATOM 1102 C CA . PRO A 1 141 ? -25.079 -6.208 33.768 1.00 84.25 141 PRO A CA 1
ATOM 1103 C C . PRO A 1 141 ? -25.321 -7.648 33.289 1.00 84.25 141 PRO A C 1
ATOM 1105 O O . PRO A 1 141 ? -24.407 -8.282 32.759 1.00 84.25 141 PRO A O 1
ATOM 1108 N N . GLY A 1 142 ? -26.563 -8.145 33.366 1.00 88.50 142 GLY A N 1
ATOM 1109 C CA . GLY A 1 142 ? -26.945 -9.471 32.863 1.00 88.50 142 GLY A CA 1
ATOM 1110 C C . GLY A 1 142 ? -26.756 -9.658 31.350 1.00 88.50 142 GLY A C 1
ATOM 1111 O O . GLY A 1 142 ? -26.582 -10.785 30.888 1.00 88.50 142 GLY A O 1
ATOM 1112 N N . LYS A 1 143 ? -26.717 -8.575 30.557 1.00 89.12 143 LYS A N 1
ATOM 1113 C CA . LYS A 1 143 ? -26.461 -8.641 29.105 1.00 89.12 143 LYS A CA 1
ATOM 1114 C C . LYS A 1 143 ? -24.969 -8.681 28.761 1.00 89.12 143 LYS A C 1
ATOM 1116 O O . LYS A 1 143 ? -24.614 -9.070 27.645 1.00 89.12 143 LYS A O 1
ATOM 1121 N N . LEU A 1 144 ? -24.081 -8.312 29.689 1.00 88.62 144 LEU A N 1
ATOM 1122 C CA . LEU A 1 144 ? -22.647 -8.172 29.424 1.00 88.62 144 LEU A CA 1
ATOM 1123 C C . LEU A 1 144 ? -21.979 -9.469 28.919 1.00 88.62 144 LEU A C 1
ATOM 1125 O O . LEU A 1 144 ? -21.236 -9.376 27.939 1.00 88.62 144 LEU A O 1
ATOM 1129 N N . PRO A 1 145 ? -22.240 -10.674 29.475 1.00 91.94 145 PRO A N 1
ATOM 1130 C CA . PRO A 1 145 ? -21.653 -11.912 28.952 1.00 91.94 145 PRO A CA 1
ATOM 1131 C C . PRO A 1 145 ? -22.037 -12.184 27.490 1.00 91.94 145 PRO A C 1
ATOM 1133 O O . PRO A 1 145 ? -21.185 -12.543 26.675 1.00 91.94 145 PRO A O 1
ATOM 1136 N N . ALA A 1 146 ? -23.301 -11.940 27.127 1.00 90.62 146 ALA A N 1
ATOM 1137 C CA . ALA A 1 146 ? -23.784 -12.102 25.758 1.00 90.62 146 ALA A CA 1
ATOM 1138 C C . ALA A 1 146 ? -23.155 -11.072 24.804 1.00 90.62 146 ALA A C 1
ATOM 1140 O O . ALA A 1 146 ? -22.758 -11.425 23.692 1.00 90.62 146 ALA A O 1
ATOM 1141 N N . LEU A 1 147 ? -23.004 -9.817 25.244 1.00 91.06 147 LEU A N 1
ATOM 1142 C CA . LEU A 1 147 ? -22.331 -8.770 24.468 1.00 91.06 147 LEU A CA 1
ATOM 1143 C C . LEU A 1 147 ? -20.844 -9.080 24.258 1.00 91.06 147 LEU A C 1
ATOM 1145 O O . LEU A 1 147 ? -20.354 -8.942 23.139 1.00 91.06 147 LEU A O 1
ATOM 1149 N N . LYS A 1 148 ? -20.140 -9.556 25.293 1.00 90.62 148 LYS A N 1
ATOM 1150 C CA . LYS A 1 148 ? -18.744 -10.010 25.191 1.00 90.62 148 LYS A CA 1
ATOM 1151 C C . LYS A 1 148 ? -18.605 -11.153 24.191 1.00 90.62 148 LYS A C 1
ATOM 1153 O O . LYS A 1 148 ? -17.768 -11.072 23.299 1.00 90.62 148 LYS A O 1
ATOM 1158 N N . LYS A 1 149 ? -19.469 -12.168 24.272 1.00 89.69 149 LYS A N 1
ATOM 1159 C CA . LYS A 1 149 ? -19.453 -13.310 23.344 1.00 89.69 149 LYS A CA 1
ATOM 1160 C C . LYS A 1 149 ? -19.762 -12.901 21.900 1.00 89.69 149 LYS A C 1
ATOM 1162 O O . LYS A 1 149 ? -19.130 -13.404 20.979 1.00 89.69 149 LYS A O 1
ATOM 1167 N N . ARG A 1 150 ? -20.732 -12.004 21.688 1.00 88.44 150 ARG A N 1
ATOM 1168 C CA . ARG A 1 150 ? -21.191 -11.605 20.346 1.00 88.44 150 ARG A CA 1
ATOM 1169 C C . ARG A 1 150 ? -20.289 -10.572 19.668 1.00 88.44 150 ARG A C 1
ATOM 1171 O O . ARG A 1 150 ? -20.112 -10.634 18.453 1.00 88.44 150 ARG A O 1
ATOM 1178 N N . PHE A 1 151 ? -19.774 -9.606 20.424 1.00 89.06 151 PHE A N 1
ATOM 1179 C CA . PHE A 1 151 ? -19.057 -8.444 19.887 1.00 89.06 151 PHE A CA 1
ATOM 1180 C C . PHE A 1 151 ? -17.582 -8.379 20.300 1.00 89.06 151 PHE A C 1
ATOM 1182 O O . PHE A 1 151 ? -16.881 -7.487 19.835 1.00 89.06 151 PHE A O 1
ATOM 1189 N N . GLY A 1 152 ? -17.101 -9.274 21.169 1.00 87.06 152 GLY A N 1
ATOM 1190 C CA . GLY A 1 152 ? -15.703 -9.275 21.615 1.00 87.06 152 GLY A CA 1
ATOM 1191 C C . GLY A 1 152 ? -15.300 -7.988 22.341 1.00 87.06 152 GLY A C 1
ATOM 1192 O O . GLY A 1 152 ? -14.189 -7.500 22.161 1.00 87.06 152 GLY A O 1
ATOM 1193 N N . ILE A 1 153 ? -16.224 -7.376 23.091 1.00 89.12 153 ILE A N 1
ATOM 1194 C CA . ILE A 1 153 ? -15.956 -6.124 23.812 1.00 89.12 153 ILE A CA 1
ATOM 1195 C C . ILE A 1 153 ? -15.133 -6.363 25.080 1.00 89.12 153 ILE A C 1
ATOM 1197 O O . ILE A 1 153 ? -15.337 -7.339 25.802 1.00 89.12 153 ILE A O 1
ATOM 1201 N N . GLU A 1 154 ? -14.266 -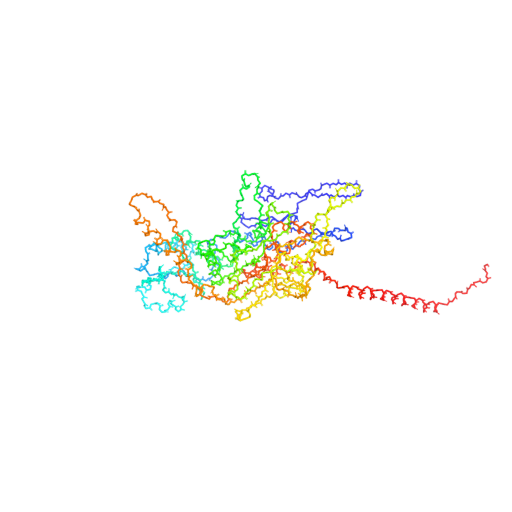5.407 25.393 1.00 88.25 154 GLU A N 1
ATOM 1202 C CA . GLU A 1 154 ? -13.430 -5.395 26.592 1.00 88.25 154 GLU A CA 1
ATOM 1203 C C . GLU A 1 154 ? -13.592 -4.053 27.325 1.00 88.25 154 GLU A C 1
ATOM 1205 O O . GLU A 1 154 ? -13.921 -3.043 26.700 1.00 88.25 154 GLU A O 1
ATOM 1210 N N . PRO A 1 155 ? -13.416 -4.007 28.653 1.00 87.50 155 PRO A N 1
ATOM 1211 C CA . PRO A 1 155 ? -13.447 -2.744 29.381 1.00 87.50 155 PRO A CA 1
ATOM 1212 C C . PRO A 1 155 ? -12.299 -1.823 28.932 1.00 87.50 155 PRO A C 1
ATOM 1214 O O . PRO A 1 155 ? -11.154 -2.253 28.798 1.00 87.50 155 PRO A O 1
ATOM 1217 N N . MET A 1 156 ? -12.598 -0.542 28.716 1.00 85.19 156 MET A N 1
ATOM 1218 C CA . MET A 1 156 ? -11.621 0.493 28.367 1.00 85.19 156 MET A CA 1
ATOM 1219 C C . MET A 1 156 ? -11.188 1.289 29.600 1.00 85.19 156 MET A C 1
ATOM 1221 O O . MET A 1 156 ? -11.960 1.441 30.544 1.00 85.19 156 MET A O 1
ATOM 1225 N N . LYS A 1 157 ? -9.975 1.853 29.550 1.00 77.81 157 LYS A N 1
ATOM 1226 C CA . LYS A 1 157 ? -9.417 2.767 30.558 1.00 77.81 157 LYS A CA 1
ATOM 1227 C C . LYS A 1 157 ? -8.937 4.061 29.903 1.00 77.81 157 LYS A C 1
ATOM 1229 O O . LYS A 1 157 ? -8.481 4.043 28.759 1.00 77.81 157 LYS A O 1
ATOM 1234 N N . THR A 1 158 ? -9.012 5.175 30.628 1.00 66.31 158 THR A N 1
ATOM 1235 C CA . THR A 1 158 ? -8.490 6.483 30.180 1.00 66.31 158 THR A CA 1
ATOM 1236 C C . THR A 1 158 ? -6.967 6.539 30.197 1.00 66.31 158 THR A C 1
ATOM 1238 O O . THR A 1 158 ? -6.351 7.064 29.270 1.00 66.31 158 THR A O 1
ATOM 1241 N N . VAL A 1 159 ? -6.370 5.966 31.240 1.00 65.94 159 VAL A N 1
ATOM 1242 C CA . VAL A 1 159 ? -4.928 5.884 31.490 1.00 65.94 159 VAL A CA 1
ATOM 1243 C C . VAL A 1 159 ? -4.624 4.479 32.005 1.00 65.94 159 VAL A C 1
ATOM 1245 O O . VAL A 1 159 ? -5.495 3.841 32.599 1.00 65.94 159 VAL A O 1
ATOM 1248 N N . PHE A 1 160 ? -3.405 3.983 31.785 1.00 63.19 160 PHE A N 1
ATOM 1249 C CA . PHE A 1 160 ? -3.010 2.624 32.167 1.00 63.19 160 PHE A CA 1
ATOM 1250 C C . PHE A 1 160 ? -3.285 2.313 33.653 1.00 63.19 160 PHE A C 1
ATOM 1252 O O . PHE A 1 160 ? -3.833 1.259 33.977 1.00 63.19 160 PHE A O 1
ATOM 1259 N N . PHE A 1 161 ? -3.003 3.276 34.536 1.00 65.44 161 PHE A N 1
ATOM 1260 C CA . PHE A 1 161 ? -3.162 3.157 35.991 1.00 65.44 161 PHE A CA 1
ATOM 1261 C C . PHE A 1 161 ? -4.555 3.533 36.524 1.00 65.44 161 PHE A C 1
ATOM 1263 O O . PHE A 1 161 ? -4.755 3.545 37.734 1.00 65.44 161 PHE A O 1
ATOM 1270 N N . ALA A 1 162 ? -5.524 3.858 35.662 1.00 67.75 162 ALA A N 1
ATOM 1271 C CA . ALA A 1 162 ? -6.876 4.162 36.122 1.00 67.75 162 ALA A CA 1
ATOM 1272 C C . ALA A 1 162 ? -7.582 2.891 36.637 1.00 67.75 162 ALA A C 1
ATOM 1274 O O . ALA A 1 162 ? -7.511 1.824 36.007 1.00 67.75 162 ALA A O 1
ATOM 1275 N N . ASN A 1 163 ? -8.282 3.018 37.767 1.00 69.69 163 ASN A N 1
ATOM 1276 C CA . ASN A 1 163 ? -9.120 1.951 38.322 1.00 69.69 163 ASN A CA 1
ATOM 1277 C C . ASN A 1 163 ? -10.500 1.900 37.655 1.00 69.69 163 ASN A C 1
ATOM 1279 O O . ASN A 1 163 ? -11.059 0.816 37.492 1.00 69.69 163 ASN A O 1
ATOM 1283 N N . ASP A 1 164 ? -11.006 3.043 37.193 1.00 75.56 164 ASP A N 1
ATOM 1284 C CA . ASP A 1 164 ? -12.304 3.120 36.532 1.00 75.56 164 ASP A CA 1
ATOM 1285 C C . ASP A 1 164 ? -12.239 2.581 35.103 1.00 75.56 164 ASP A C 1
ATOM 1287 O O . ASP A 1 164 ? -11.328 2.886 34.324 1.00 75.56 164 ASP A O 1
ATOM 1291 N N . THR A 1 165 ? -13.246 1.780 34.752 1.00 85.31 165 THR A N 1
ATOM 1292 C CA . THR A 1 165 ? -13.412 1.234 33.407 1.00 85.31 165 THR A CA 1
ATOM 1293 C C . THR A 1 165 ? -14.764 1.609 32.819 1.00 85.31 165 THR A C 1
ATOM 1295 O O . THR A 1 165 ? -15.749 1.829 33.526 1.00 85.31 165 THR A O 1
ATOM 1298 N N . PHE A 1 166 ? -14.820 1.677 31.495 1.00 88.50 166 PHE A N 1
ATOM 1299 C CA . PHE A 1 166 ? -16.046 1.985 30.767 1.00 88.50 166 PHE A CA 1
ATOM 1300 C C . PHE A 1 166 ? -16.105 1.213 29.450 1.00 88.50 166 PHE A C 1
ATOM 1302 O O . PHE A 1 166 ? -15.086 0.759 28.927 1.00 88.50 166 PHE A O 1
ATOM 1309 N N . TYR A 1 167 ? -17.303 1.084 28.885 1.00 90.75 167 TYR A N 1
ATOM 1310 C CA . TYR A 1 167 ? -17.503 0.578 27.530 1.00 90.75 167 TYR A CA 1
ATOM 1311 C C . TYR A 1 167 ? -17.934 1.729 26.620 1.00 90.75 167 TYR A C 1
ATOM 1313 O O . TYR A 1 167 ? -18.800 2.521 26.986 1.00 90.75 167 TYR A O 1
ATOM 1321 N N . LEU A 1 168 ? -17.326 1.824 25.437 1.00 91.12 168 LEU A N 1
ATOM 1322 C CA . LEU A 1 168 ? -17.738 2.739 24.373 1.00 91.12 168 LEU A CA 1
ATOM 1323 C C . LEU A 1 168 ? -17.455 2.084 23.020 1.00 91.12 168 LEU A C 1
ATOM 1325 O O . LEU A 1 168 ? -16.356 2.175 22.471 1.00 91.12 168 LEU A O 1
ATOM 1329 N N . TYR A 1 169 ? -18.454 1.383 22.499 1.00 92.56 169 TYR A N 1
ATOM 1330 C CA . TYR A 1 169 ? -18.358 0.670 21.234 1.00 92.56 169 TYR A CA 1
ATOM 1331 C C . TYR A 1 169 ? -19.539 0.995 20.329 1.00 92.56 169 TYR A C 1
ATOM 1333 O O . TYR A 1 169 ? -20.668 1.135 20.794 1.00 92.56 169 TYR A O 1
ATOM 1341 N N . LEU A 1 170 ? -19.275 1.048 19.026 1.00 94.44 170 LEU A N 1
ATOM 1342 C CA . LEU A 1 170 ? -20.287 1.207 17.994 1.00 94.44 170 LEU A CA 1
ATOM 1343 C C . LEU A 1 170 ? -20.085 0.117 16.942 1.00 94.44 170 LEU A C 1
ATOM 1345 O O . LEU A 1 170 ? -18.969 -0.082 16.462 1.00 94.44 170 LEU A O 1
ATOM 1349 N N . TYR A 1 171 ? -21.151 -0.601 16.606 1.00 93.19 171 TYR A N 1
ATOM 1350 C CA . TYR A 1 171 ? -21.124 -1.695 15.639 1.00 93.19 171 TYR A CA 1
ATOM 1351 C C . TYR A 1 171 ? -22.234 -1.534 14.612 1.00 93.19 171 TYR A C 1
ATOM 1353 O O . TYR A 1 171 ? -23.379 -1.293 14.982 1.00 93.19 171 TYR A O 1
ATOM 1361 N N . LEU A 1 172 ? -21.917 -1.756 13.339 1.00 91.62 172 LEU A N 1
ATOM 1362 C CA . LEU A 1 172 ? -22.909 -1.999 12.302 1.00 91.62 172 LEU A CA 1
ATOM 1363 C C . LEU A 1 172 ? -23.047 -3.510 12.096 1.00 91.62 172 LEU A C 1
ATOM 1365 O O . LEU A 1 172 ? -22.081 -4.197 11.767 1.00 91.62 172 LEU A O 1
ATOM 1369 N N . THR A 1 173 ? -24.253 -4.027 12.297 1.00 90.25 173 THR A N 1
ATOM 1370 C CA . THR A 1 173 ? -24.586 -5.439 12.101 1.00 90.25 173 THR A CA 1
ATOM 1371 C C . THR A 1 173 ? -25.362 -5.610 10.803 1.00 90.25 173 THR A C 1
ATOM 1373 O O . THR A 1 173 ? -26.410 -4.987 10.633 1.00 90.25 173 THR A O 1
ATOM 1376 N N . THR A 1 174 ? -24.879 -6.498 9.932 1.00 85.25 174 THR A N 1
ATOM 1377 C CA . THR A 1 174 ? -25.562 -6.900 8.693 1.00 85.25 174 THR A CA 1
ATOM 1378 C C . THR A 1 174 ? -25.690 -8.421 8.668 1.00 85.25 174 THR A C 1
ATOM 1380 O O . THR A 1 174 ? -24.707 -9.143 8.480 1.00 85.25 174 THR A O 1
ATOM 1383 N N . GLY A 1 175 ? -26.896 -8.948 8.892 1.00 81.31 175 GLY A N 1
ATOM 1384 C CA . GLY A 1 175 ? -27.094 -10.391 9.069 1.00 81.31 175 GLY A CA 1
ATOM 1385 C C . GLY A 1 175 ? -26.300 -10.932 10.269 1.00 81.31 175 GLY A C 1
ATOM 1386 O O . GLY A 1 175 ? -26.586 -10.572 11.407 1.00 81.31 175 GLY A O 1
ATOM 1387 N N . LYS A 1 176 ? -25.299 -11.792 10.022 1.00 77.44 176 LYS A N 1
ATOM 1388 C CA . LYS A 1 176 ? -24.408 -12.362 11.059 1.00 77.44 176 LYS A CA 1
ATOM 1389 C C . LYS A 1 176 ? -23.077 -11.609 11.226 1.00 77.44 176 LYS A C 1
ATOM 1391 O O . LYS A 1 176 ? -22.314 -11.926 12.132 1.00 77.44 176 LYS A O 1
ATOM 1396 N N . GLN A 1 177 ? -22.783 -10.652 10.348 1.00 81.19 177 GLN A N 1
ATOM 1397 C CA . GLN A 1 177 ? -21.516 -9.920 10.326 1.00 81.19 177 GLN A CA 1
ATOM 1398 C C . GLN A 1 177 ? -21.614 -8.684 11.229 1.00 81.19 177 GLN A C 1
ATOM 1400 O O . GLN A 1 177 ? -22.502 -7.852 11.030 1.00 81.19 177 GLN A O 1
ATOM 1405 N N . ASN A 1 178 ? -20.696 -8.550 12.190 1.00 87.19 178 ASN A N 1
ATOM 1406 C CA . ASN A 1 178 ? -20.578 -7.375 13.057 1.00 87.19 178 ASN A CA 1
ATOM 1407 C C . ASN A 1 178 ? -19.330 -6.583 12.651 1.00 87.19 178 ASN A C 1
ATOM 1409 O O . ASN A 1 178 ? -18.213 -7.068 12.820 1.00 87.19 178 ASN A O 1
ATOM 1413 N N . GLN A 1 179 ? -19.499 -5.358 12.157 1.00 86.56 179 GLN A N 1
ATOM 1414 C CA . GLN A 1 179 ? -18.385 -4.471 11.822 1.00 86.56 179 GLN A CA 1
ATOM 1415 C C . GLN A 1 179 ? -18.268 -3.357 12.858 1.00 86.56 179 GLN A C 1
ATOM 1417 O O . GLN A 1 179 ? -19.220 -2.614 13.098 1.00 86.56 179 GLN A O 1
ATOM 1422 N N . ARG A 1 180 ? -17.098 -3.241 13.493 1.00 88.88 180 ARG A N 1
ATOM 1423 C CA . ARG A 1 180 ? -16.829 -2.201 14.492 1.00 88.88 180 ARG A CA 1
ATOM 1424 C C . ARG A 1 180 ? -16.542 -0.862 13.818 1.00 88.88 180 ARG A C 1
ATOM 1426 O O . ARG A 1 180 ? -15.696 -0.780 12.932 1.00 88.88 180 ARG A O 1
ATOM 1433 N N . ILE A 1 181 ? -17.170 0.193 14.322 1.00 90.25 181 ILE A N 1
ATOM 1434 C CA . ILE A 1 181 ? -16.851 1.587 14.011 1.00 90.25 181 ILE A CA 1
ATOM 1435 C C . ILE A 1 181 ? -15.953 2.123 15.132 1.00 90.25 181 ILE A C 1
ATOM 1437 O O . ILE A 1 181 ? -16.260 1.985 16.320 1.00 90.25 181 ILE A O 1
ATOM 1441 N N . TYR A 1 182 ? -14.802 2.686 14.763 1.00 84.81 182 TYR A N 1
ATOM 1442 C CA . TYR A 1 182 ? -13.798 3.148 15.722 1.00 84.81 182 TYR A CA 1
ATOM 1443 C C . TYR A 1 182 ? -13.987 4.632 16.009 1.00 84.81 182 TYR A C 1
ATOM 1445 O O . TYR A 1 182 ? -13.832 5.461 15.120 1.00 84.81 182 TYR A O 1
ATOM 1453 N N . LEU A 1 183 ? -14.281 4.948 17.267 1.00 85.75 183 LEU A N 1
ATOM 1454 C CA . LEU A 1 183 ? -14.526 6.310 17.726 1.00 85.75 183 LEU A CA 1
ATOM 1455 C C . LEU A 1 183 ? -13.274 6.916 18.377 1.00 85.75 183 LEU A C 1
ATOM 1457 O O . LEU A 1 183 ? -12.450 6.206 18.969 1.00 85.75 183 LEU A O 1
ATOM 1461 N N . THR A 1 184 ? -13.162 8.237 18.299 1.00 81.19 184 THR A N 1
ATOM 1462 C CA . THR A 1 184 ? -12.188 9.052 19.038 1.00 81.19 184 THR A CA 1
ATOM 1463 C C . THR A 1 184 ? -12.929 9.971 20.015 1.00 81.19 184 THR A C 1
ATOM 1465 O O . THR A 1 184 ? -14.145 10.127 19.913 1.00 81.19 184 THR A O 1
ATOM 1468 N N . ALA A 1 185 ? -12.234 10.534 21.005 1.00 75.25 185 ALA A N 1
ATOM 1469 C CA . ALA A 1 185 ? -12.885 11.224 22.122 1.00 75.25 185 ALA A CA 1
ATOM 1470 C C . ALA A 1 185 ? -13.653 12.494 21.728 1.00 75.25 185 ALA A C 1
ATOM 1472 O O . ALA A 1 185 ? -14.767 12.701 22.204 1.00 75.25 185 ALA A O 1
ATOM 1473 N N . ASP A 1 186 ? -13.098 13.276 20.805 1.00 74.94 186 ASP A N 1
ATOM 1474 C CA . ASP A 1 186 ? -13.613 14.593 20.420 1.00 74.94 186 ASP A CA 1
ATOM 1475 C C . ASP A 1 186 ? -14.299 14.568 19.044 1.00 74.94 186 ASP A C 1
ATOM 1477 O O . ASP A 1 186 ? -14.402 15.586 18.364 1.00 74.94 186 ASP A O 1
ATOM 1481 N N . MET A 1 187 ? -14.733 13.389 18.590 1.00 84.81 187 MET A N 1
ATOM 1482 C CA . MET A 1 187 ? -15.403 13.233 17.298 1.00 84.81 187 MET A CA 1
ATOM 1483 C C . MET A 1 187 ? -16.687 14.076 17.224 1.00 84.81 187 MET A C 1
ATOM 1485 O O . MET A 1 187 ? -17.612 13.940 18.034 1.00 84.81 187 MET A O 1
ATOM 1489 N N . SER A 1 188 ? -16.757 14.929 16.206 1.00 88.62 188 SER A N 1
ATOM 1490 C CA . SER A 1 188 ? -17.947 15.700 15.858 1.00 88.62 188 SER A CA 1
ATOM 1491 C C . SER A 1 188 ? -19.056 14.800 15.296 1.00 88.62 188 SER A C 1
ATOM 1493 O O . SER A 1 188 ? -18.814 13.690 14.819 1.00 88.62 188 SER A O 1
ATOM 1495 N N . LYS A 1 189 ? -20.301 15.296 15.285 1.00 90.50 189 LYS A N 1
ATOM 1496 C CA . LYS A 1 189 ? -21.439 14.586 14.665 1.00 90.50 189 LYS A CA 1
ATOM 1497 C C . LYS A 1 189 ? -21.174 14.257 13.188 1.00 90.50 189 LYS A C 1
ATOM 1499 O O . LYS A 1 189 ? -21.505 13.163 12.740 1.00 90.50 189 LYS A O 1
ATOM 1504 N N . GLY A 1 190 ? -20.534 15.176 12.459 1.00 88.00 190 GLY A N 1
ATOM 1505 C CA . GLY A 1 190 ? -20.162 14.981 11.056 1.00 88.00 190 GLY A CA 1
ATOM 1506 C C . GLY A 1 190 ? -19.149 13.852 10.864 1.00 88.00 190 GLY A C 1
ATOM 1507 O O . GLY A 1 190 ? -19.347 12.995 10.007 1.00 88.00 190 GLY A O 1
ATOM 1508 N N . GLU A 1 191 ? -18.110 13.788 11.701 1.00 87.75 191 GLU A N 1
ATOM 1509 C CA . GLU A 1 191 ? -17.118 12.704 11.652 1.00 87.75 191 GLU A CA 1
ATOM 1510 C C . GLU A 1 191 ? -17.732 11.348 12.019 1.00 87.75 191 GLU A C 1
ATOM 1512 O O . GLU A 1 191 ? -17.462 10.359 11.344 1.00 87.75 191 GLU A O 1
ATOM 1517 N N . ILE A 1 192 ? -18.617 11.296 13.022 1.00 91.25 192 ILE A N 1
ATOM 1518 C CA . ILE A 1 192 ? -19.353 10.067 13.368 1.00 91.25 192 ILE A CA 1
ATOM 1519 C C . ILE A 1 192 ? -20.215 9.613 12.183 1.00 91.25 192 ILE A C 1
ATOM 1521 O O . ILE A 1 192 ? -20.196 8.432 11.830 1.00 91.25 192 ILE A O 1
ATOM 1525 N N . LYS A 1 193 ? -20.939 10.538 11.530 1.00 90.94 193 LYS A N 1
ATOM 1526 C CA . LYS A 1 193 ? -21.726 10.228 10.324 1.00 90.94 193 LYS A CA 1
ATOM 1527 C C . LYS A 1 193 ? -20.823 9.695 9.207 1.00 90.94 193 LYS A C 1
ATOM 1529 O O . LYS A 1 193 ? -21.171 8.683 8.601 1.00 90.94 193 LYS A O 1
ATOM 1534 N N . LYS A 1 194 ? -19.655 10.312 8.980 1.00 87.88 194 LYS A N 1
ATOM 1535 C CA . LYS A 1 194 ? -18.658 9.870 7.986 1.00 87.88 194 LYS A CA 1
ATOM 1536 C C . LYS A 1 194 ? -18.170 8.443 8.268 1.00 87.88 194 LYS A C 1
ATOM 1538 O O . LYS A 1 194 ? -18.157 7.614 7.364 1.00 87.88 194 LYS A O 1
ATOM 1543 N N . GLU A 1 195 ? -17.833 8.128 9.516 1.00 89.88 195 GLU A N 1
ATOM 1544 C CA . GLU A 1 195 ? -17.356 6.798 9.925 1.00 89.88 195 GLU A CA 1
ATOM 1545 C C . GLU A 1 195 ? -18.438 5.709 9.791 1.00 89.88 195 GLU A C 1
ATOM 1547 O O . GLU A 1 195 ? -18.152 4.598 9.341 1.00 89.88 195 GLU A O 1
ATOM 1552 N N . ILE A 1 196 ? -19.699 6.016 10.120 1.00 90.06 196 ILE A N 1
ATOM 1553 C CA . ILE A 1 196 ? -20.818 5.085 9.894 1.00 90.06 196 ILE A CA 1
ATOM 1554 C C . ILE A 1 196 ? -21.038 4.879 8.389 1.00 90.06 196 ILE A C 1
ATOM 1556 O O . ILE A 1 196 ? -21.157 3.742 7.927 1.00 90.06 196 ILE A O 1
ATOM 1560 N N . ALA A 1 197 ? -21.040 5.967 7.614 1.00 85.81 197 ALA A N 1
ATOM 1561 C CA . ALA A 1 197 ? -21.197 5.929 6.164 1.00 85.81 197 ALA A CA 1
ATOM 1562 C C . ALA A 1 197 ? -20.108 5.101 5.480 1.00 85.81 197 ALA A C 1
ATOM 1564 O O . ALA A 1 197 ? -20.402 4.318 4.583 1.00 85.81 197 ALA A O 1
ATOM 1565 N N . ALA A 1 198 ? -18.863 5.225 5.933 1.00 84.81 198 ALA A N 1
ATOM 1566 C CA . ALA A 1 198 ? -17.739 4.439 5.451 1.00 84.81 198 ALA A CA 1
ATOM 1567 C C . ALA A 1 198 ? -17.971 2.927 5.585 1.00 84.81 198 ALA A C 1
ATOM 1569 O O . ALA A 1 198 ? -17.711 2.157 4.662 1.00 84.81 198 ALA A O 1
ATOM 1570 N N . VAL A 1 199 ? -18.461 2.489 6.748 1.00 84.88 199 VAL A N 1
ATOM 1571 C CA . VAL A 1 199 ? -18.756 1.075 7.014 1.00 84.88 199 VAL A CA 1
ATOM 1572 C C . VAL A 1 199 ? -19.951 0.594 6.183 1.00 84.88 199 VAL A C 1
ATOM 1574 O O . VAL A 1 199 ? -19.915 -0.520 5.658 1.00 84.88 199 VAL A O 1
ATOM 1577 N N . LEU A 1 200 ? -20.969 1.441 5.998 1.00 82.00 200 LEU A N 1
ATOM 1578 C CA . LEU A 1 200 ? -22.120 1.155 5.134 1.00 82.00 200 LEU A CA 1
ATOM 1579 C C . LEU A 1 200 ? -21.709 0.979 3.668 1.00 82.00 200 LEU A C 1
ATOM 1581 O O . LEU A 1 200 ? -21.974 -0.075 3.097 1.00 82.00 200 LEU A O 1
ATOM 1585 N N . LYS A 1 201 ? -20.999 1.960 3.095 1.00 78.88 201 LYS A N 1
ATOM 1586 C CA . LYS A 1 201 ? -20.536 1.944 1.696 1.00 78.88 201 LYS A CA 1
ATOM 1587 C C . LYS A 1 201 ? -19.681 0.721 1.382 1.00 78.88 201 LYS A C 1
ATOM 1589 O O . LYS A 1 201 ? -19.838 0.112 0.333 1.00 78.88 201 LYS A O 1
ATOM 1594 N N . ARG A 1 202 ? -18.821 0.314 2.317 1.00 75.25 202 ARG A N 1
ATOM 1595 C CA . ARG A 1 202 ? -18.027 -0.915 2.187 1.00 75.25 202 ARG A CA 1
ATOM 1596 C C . ARG A 1 202 ? -18.830 -2.197 2.195 1.00 75.25 202 ARG A C 1
ATOM 1598 O O . ARG A 1 202 ? -18.422 -3.175 1.580 1.00 75.25 202 ARG A O 1
ATOM 1605 N N . SER A 1 203 ? -19.905 -2.211 2.970 1.00 71.06 203 SER A N 1
ATOM 1606 C CA . SER A 1 203 ? -20.755 -3.388 3.116 1.00 71.06 203 SER A CA 1
ATOM 1607 C C . SER A 1 203 ? -21.716 -3.548 1.933 1.00 71.06 203 SER A C 1
ATOM 1609 O O . SER A 1 203 ? -22.339 -4.599 1.803 1.00 71.06 203 SER A O 1
ATOM 1611 N N . SER A 1 204 ? -21.834 -2.526 1.077 1.00 67.12 204 SER A N 1
ATOM 1612 C CA . SER A 1 204 ? -22.617 -2.532 -0.160 1.00 67.12 204 SER A CA 1
ATOM 1613 C C . SER A 1 204 ? -21.740 -2.694 -1.404 1.00 67.12 204 SER A C 1
ATOM 1615 O O . SER A 1 204 ? -20.660 -2.113 -1.496 1.00 67.12 204 SER A O 1
ATOM 1617 N N . ALA A 1 205 ? -22.230 -3.435 -2.397 1.00 63.62 205 ALA A N 1
ATOM 1618 C CA . ALA A 1 205 ? -21.621 -3.471 -3.724 1.00 63.62 205 ALA A CA 1
ATOM 1619 C C . ALA A 1 205 ? -21.877 -2.155 -4.487 1.00 63.62 205 ALA A C 1
ATOM 1621 O O . ALA A 1 205 ? -22.917 -1.520 -4.305 1.00 63.62 205 ALA A O 1
ATOM 1622 N N . GLY A 1 206 ? -20.952 -1.771 -5.373 1.00 62.66 206 GLY A N 1
ATOM 1623 C CA . GLY A 1 206 ? -21.153 -0.655 -6.306 1.00 62.66 206 GLY A CA 1
ATOM 1624 C C . GLY A 1 206 ? -20.760 0.736 -5.796 1.00 62.66 206 GLY A C 1
ATOM 1625 O O . GLY A 1 206 ? -21.432 1.711 -6.122 1.00 62.66 206 GLY A O 1
ATOM 1626 N N . PHE A 1 207 ? -19.676 0.828 -5.021 1.00 66.62 207 PHE A N 1
ATOM 1627 C CA . PHE A 1 207 ? -19.000 2.088 -4.688 1.00 66.62 207 PHE A CA 1
ATOM 1628 C C . PHE A 1 207 ? -17.565 2.070 -5.201 1.00 66.62 207 PHE A C 1
ATOM 1630 O O . PHE A 1 207 ? -16.894 1.036 -5.119 1.00 66.62 207 PHE A O 1
ATOM 1637 N N . LEU A 1 208 ? -17.080 3.223 -5.673 1.00 71.31 208 LEU A N 1
ATOM 1638 C CA . LEU A 1 208 ? -15.649 3.403 -5.900 1.00 71.31 208 LEU A CA 1
ATOM 1639 C C . LEU A 1 208 ? -14.905 3.235 -4.576 1.00 71.31 208 LEU A C 1
ATOM 1641 O O . LEU A 1 208 ? -15.252 3.852 -3.566 1.00 71.31 208 LEU A O 1
ATOM 1645 N N . LYS A 1 209 ? -13.881 2.385 -4.594 1.00 82.56 209 LYS A N 1
ATOM 1646 C CA . LYS A 1 209 ? -13.037 2.142 -3.427 1.00 82.56 209 LYS A CA 1
ATOM 1647 C C . LYS A 1 209 ? -12.213 3.387 -3.121 1.00 82.56 209 LYS A C 1
ATOM 1649 O O . LYS A 1 209 ? -11.810 4.112 -4.034 1.00 82.56 209 LYS A O 1
ATOM 1654 N N . THR A 1 210 ? -11.962 3.627 -1.838 1.00 88.94 210 THR A N 1
ATOM 1655 C CA . THR A 1 210 ? -11.138 4.754 -1.390 1.00 88.94 210 THR A CA 1
ATOM 1656 C C . THR A 1 210 ? -9.734 4.285 -1.027 1.00 88.94 210 THR A C 1
ATOM 1658 O O . THR A 1 210 ? -9.554 3.428 -0.159 1.00 88.94 210 THR A O 1
ATOM 1661 N N . ILE A 1 211 ? -8.727 4.872 -1.670 1.00 93.62 211 ILE A N 1
ATOM 1662 C CA . ILE A 1 211 ? -7.313 4.645 -1.371 1.00 93.62 211 ILE A CA 1
ATOM 1663 C C . ILE A 1 211 ? -6.827 5.782 -0.483 1.00 93.62 211 ILE A C 1
ATOM 1665 O O . ILE A 1 211 ? -6.813 6.942 -0.893 1.00 93.62 211 ILE A O 1
ATOM 1669 N N . GLY A 1 212 ? -6.373 5.436 0.715 1.00 96.06 212 GLY A N 1
ATOM 1670 C CA . GLY A 1 212 ? -5.655 6.351 1.587 1.00 96.06 212 GLY A CA 1
ATOM 1671 C C . GLY A 1 212 ? -4.185 6.338 1.208 1.00 96.06 212 GLY A C 1
ATOM 1672 O O . GLY A 1 212 ? -3.514 5.329 1.423 1.00 96.06 212 GLY A O 1
ATOM 1673 N N . ILE A 1 213 ? -3.681 7.433 0.648 1.00 96.06 213 ILE A N 1
ATOM 1674 C CA . ILE A 1 213 ? -2.281 7.556 0.243 1.00 96.06 213 ILE A CA 1
ATOM 1675 C C . ILE A 1 213 ? -1.474 8.338 1.274 1.00 96.06 213 ILE A C 1
ATOM 1677 O O . ILE A 1 213 ? -1.777 9.489 1.603 1.00 96.06 213 ILE A O 1
ATOM 1681 N N . TRP A 1 214 ? -0.411 7.712 1.769 1.00 95.75 214 TRP A N 1
ATOM 1682 C CA . TRP A 1 214 ? 0.610 8.386 2.555 1.00 95.75 214 TRP A CA 1
ATOM 1683 C C . TRP A 1 214 ? 1.888 8.482 1.732 1.00 95.75 214 TRP A C 1
ATOM 1685 O O . TRP A 1 214 ? 2.415 7.479 1.243 1.00 95.75 214 TRP A O 1
ATOM 1695 N N . THR A 1 215 ? 2.402 9.700 1.619 1.00 92.50 215 THR A N 1
ATOM 1696 C CA . THR A 1 215 ? 3.717 10.002 1.055 1.00 92.50 215 THR A CA 1
ATOM 1697 C C . THR A 1 215 ? 4.498 10.821 2.080 1.00 92.50 215 THR A C 1
ATOM 1699 O O . THR A 1 215 ? 3.885 11.555 2.865 1.00 92.50 215 THR A O 1
ATOM 1702 N N . PRO A 1 216 ? 5.839 10.793 2.064 1.00 86.50 216 PRO A N 1
ATOM 1703 C CA . PRO A 1 216 ? 6.632 11.608 2.966 1.00 86.50 216 PRO A CA 1
ATOM 1704 C C . PRO A 1 216 ? 6.286 13.083 2.768 1.00 86.50 216 PRO A C 1
ATOM 1706 O O . PRO A 1 216 ? 6.136 13.523 1.623 1.00 86.50 216 PRO A O 1
ATOM 1709 N N . PRO A 1 217 ? 6.175 13.871 3.847 1.00 78.81 217 PRO A N 1
ATOM 1710 C CA . PRO A 1 217 ? 5.960 15.297 3.707 1.00 78.81 217 PRO A CA 1
ATOM 1711 C C . PRO A 1 217 ? 7.132 15.904 2.933 1.00 78.81 217 PRO A C 1
ATOM 1713 O O . PRO A 1 217 ? 8.294 15.795 3.338 1.00 78.81 217 PRO A O 1
ATOM 1716 N N . GLN A 1 218 ? 6.824 16.547 1.806 1.00 66.69 218 GLN A N 1
ATOM 1717 C CA . GLN A 1 218 ? 7.785 17.358 1.072 1.00 66.69 218 GLN A CA 1
ATOM 1718 C C . GLN A 1 218 ? 8.245 18.475 2.007 1.00 66.69 218 GLN A C 1
ATOM 1720 O O . GLN A 1 218 ? 7.495 19.401 2.315 1.00 66.69 218 GLN A O 1
ATOM 1725 N N . ARG A 1 219 ? 9.486 18.390 2.494 1.00 58.09 219 ARG A N 1
ATOM 1726 C CA . ARG A 1 219 ? 10.109 19.537 3.151 1.00 58.09 219 ARG A CA 1
ATOM 1727 C C . ARG A 1 219 ? 10.237 20.605 2.081 1.00 58.09 219 ARG A C 1
ATOM 1729 O O . ARG A 1 219 ? 10.990 20.396 1.133 1.00 58.09 219 ARG A O 1
ATOM 1736 N N . GLN A 1 220 ? 9.502 21.709 2.220 1.00 53.66 220 GLN A N 1
ATOM 1737 C CA . GLN A 1 220 ? 9.735 22.893 1.401 1.00 53.66 220 GLN A CA 1
ATOM 1738 C C . GLN A 1 220 ? 11.217 23.238 1.551 1.00 53.66 220 GLN A C 1
ATOM 1740 O O . GLN A 1 220 ? 11.657 23.568 2.659 1.00 53.66 220 GLN A O 1
ATOM 1745 N N . PRO A 1 221 ? 12.033 23.088 0.498 1.00 52.97 221 PRO A N 1
ATOM 1746 C CA . PRO A 1 221 ? 13.407 23.522 0.597 1.00 52.97 221 PRO A CA 1
ATOM 1747 C C . PRO A 1 221 ? 13.370 25.035 0.834 1.00 52.97 221 PRO A C 1
ATOM 1749 O O . PRO A 1 221 ? 12.497 25.720 0.296 1.00 52.97 221 PRO A O 1
ATOM 1752 N N . ARG A 1 222 ? 14.367 25.590 1.533 1.00 53.25 222 ARG A N 1
ATOM 1753 C CA . ARG A 1 222 ? 14.629 27.048 1.557 1.00 53.25 222 ARG A CA 1
ATOM 1754 C C . ARG A 1 222 ? 14.605 27.692 0.153 1.00 53.25 222 ARG A C 1
ATOM 1756 O O . ARG A 1 222 ? 14.487 28.900 0.049 1.00 53.25 222 ARG A O 1
ATOM 1763 N N . MET A 1 223 ? 14.688 26.891 -0.913 1.00 52.59 223 MET A N 1
ATOM 1764 C CA . MET A 1 223 ? 14.625 27.280 -2.323 1.00 52.59 223 MET A CA 1
ATOM 1765 C C . MET A 1 223 ? 13.241 27.670 -2.866 1.00 52.59 223 MET A C 1
ATOM 1767 O O . MET A 1 223 ? 13.200 28.240 -3.952 1.00 52.59 223 MET A O 1
ATOM 1771 N N . ALA A 1 224 ? 12.129 27.451 -2.149 1.00 52.38 224 ALA A N 1
ATOM 1772 C CA . ALA A 1 224 ? 10.852 28.069 -2.543 1.00 52.38 224 ALA A CA 1
ATOM 1773 C C . ALA A 1 224 ? 10.941 29.614 -2.508 1.00 52.38 224 ALA A C 1
ATOM 1775 O O . ALA A 1 224 ? 10.303 30.285 -3.311 1.00 52.38 224 ALA A O 1
ATOM 1776 N N . MET A 1 225 ? 11.826 30.167 -1.662 1.00 52.91 225 MET A N 1
ATOM 1777 C CA . MET A 1 225 ? 12.185 31.597 -1.627 1.00 52.91 225 MET A CA 1
ATOM 1778 C C . MET A 1 225 ? 13.017 32.062 -2.840 1.00 52.91 225 MET A C 1
ATOM 1780 O O . MET A 1 225 ? 13.243 33.254 -2.995 1.00 52.91 225 MET A O 1
ATOM 1784 N N . MET A 1 226 ? 13.489 31.145 -3.692 1.00 58.75 226 MET A N 1
ATOM 1785 C CA . MET A 1 226 ? 14.331 31.426 -4.867 1.00 58.75 226 MET A CA 1
ATOM 1786 C C . MET A 1 226 ? 13.583 31.155 -6.190 1.00 58.75 226 MET A C 1
ATOM 1788 O O . MET A 1 226 ? 14.200 30.983 -7.237 1.00 58.75 226 MET A O 1
ATOM 1792 N N . GLY A 1 227 ? 12.246 31.057 -6.145 1.00 59.22 227 GLY A N 1
ATOM 1793 C CA . GLY A 1 227 ? 11.385 30.911 -7.327 1.00 59.22 227 GLY A CA 1
ATOM 1794 C C . GLY A 1 227 ? 11.399 29.531 -7.998 1.00 59.22 227 GLY A C 1
ATOM 1795 O O . GLY A 1 227 ? 10.742 29.342 -9.019 1.00 59.22 227 GLY A O 1
ATOM 1796 N N . ARG A 1 228 ? 12.113 28.539 -7.448 1.00 58.22 228 ARG A N 1
ATOM 1797 C CA . ARG A 1 228 ? 12.118 27.167 -7.980 1.00 58.22 228 ARG A CA 1
ATOM 1798 C C . ARG A 1 228 ? 11.043 26.328 -7.297 1.00 58.22 228 ARG A C 1
ATOM 1800 O O . ARG A 1 228 ? 11.121 26.072 -6.095 1.00 58.22 228 ARG A O 1
ATOM 1807 N N . GLN A 1 229 ? 10.051 25.890 -8.073 1.00 54.75 229 GLN A N 1
ATOM 1808 C CA . GLN A 1 229 ? 8.983 25.026 -7.575 1.00 54.75 229 GLN A CA 1
ATOM 1809 C C . GLN A 1 229 ? 9.547 23.685 -7.064 1.00 54.75 229 GLN A C 1
ATOM 1811 O O . GLN A 1 229 ? 10.466 23.130 -7.679 1.00 54.75 229 GLN A O 1
ATOM 1816 N N . PRO A 1 230 ? 9.020 23.145 -5.948 1.00 59.38 230 PRO A N 1
ATOM 1817 C CA . PRO A 1 230 ? 9.355 21.798 -5.502 1.00 59.38 230 PRO A CA 1
ATOM 1818 C C . PRO A 1 230 ? 9.039 20.792 -6.613 1.00 59.38 230 PRO A C 1
ATOM 1820 O O . PRO A 1 230 ? 7.946 20.817 -7.172 1.00 59.38 230 PRO A O 1
ATOM 1823 N N . ARG A 1 231 ? 9.977 19.891 -6.925 1.00 66.69 231 ARG A N 1
ATOM 1824 C CA . ARG A 1 231 ? 9.711 18.803 -7.875 1.00 66.69 231 ARG A CA 1
ATOM 1825 C C . ARG A 1 231 ? 8.634 17.894 -7.299 1.00 66.69 231 ARG A C 1
ATOM 1827 O O . ARG A 1 231 ? 8.841 17.348 -6.214 1.00 66.69 231 ARG A O 1
ATOM 1834 N N . ALA A 1 232 ? 7.514 17.755 -8.006 1.00 63.38 232 ALA A N 1
ATOM 1835 C CA . ALA A 1 232 ? 6.486 16.781 -7.669 1.00 63.38 232 ALA A CA 1
ATOM 1836 C C . ALA A 1 232 ? 7.100 15.373 -7.619 1.00 63.38 232 ALA A C 1
ATOM 1838 O O . ALA A 1 232 ? 7.989 15.052 -8.405 1.00 63.38 232 ALA A O 1
ATOM 1839 N N . GLN A 1 233 ? 6.680 14.588 -6.631 1.00 80.12 233 GLN A N 1
ATOM 1840 C CA . GLN A 1 233 ? 7.051 13.184 -6.494 1.00 80.12 233 GLN A CA 1
ATOM 1841 C C . GLN A 1 233 ? 5.765 12.375 -6.416 1.00 80.12 233 GLN A C 1
ATOM 1843 O O . GLN A 1 233 ? 4.846 12.744 -5.675 1.00 80.12 233 GLN A O 1
ATOM 1848 N N . TYR A 1 234 ? 5.732 11.258 -7.137 1.00 90.38 234 TYR A N 1
ATOM 1849 C CA . TYR A 1 234 ? 4.614 10.321 -7.168 1.00 90.38 234 TYR A CA 1
ATOM 1850 C C . TYR A 1 234 ? 3.295 10.949 -7.650 1.00 90.38 234 TYR A C 1
ATOM 1852 O O . TYR A 1 234 ? 2.216 10.485 -7.275 1.00 90.38 234 TYR A O 1
ATOM 1860 N N . GLN A 1 235 ? 3.336 12.019 -8.446 1.00 89.88 235 GLN A N 1
ATOM 1861 C CA . GLN A 1 235 ? 2.136 12.645 -8.994 1.00 89.88 235 GLN A CA 1
ATOM 1862 C C . GLN A 1 235 ? 1.541 11.800 -10.121 1.00 89.88 235 GLN A C 1
ATOM 1864 O O . GLN A 1 235 ? 0.318 11.665 -10.192 1.00 89.88 235 GLN A O 1
ATOM 1869 N N . MET A 1 236 ? 2.379 11.177 -10.958 1.00 89.81 236 MET A N 1
ATOM 1870 C CA . MET A 1 236 ? 1.895 10.354 -12.070 1.00 89.81 236 MET A CA 1
ATOM 1871 C C . MET A 1 236 ? 1.083 9.158 -11.556 1.00 89.81 236 MET A C 1
ATOM 1873 O O . MET A 1 236 ? -0.011 8.879 -12.054 1.00 89.81 236 MET A O 1
ATOM 1877 N N . ILE A 1 237 ? 1.575 8.472 -10.516 1.00 92.06 237 ILE A N 1
ATOM 1878 C CA . ILE A 1 237 ? 0.853 7.339 -9.918 1.00 92.06 237 ILE A CA 1
ATOM 1879 C C . ILE A 1 237 ? -0.462 7.779 -9.268 1.00 92.06 237 ILE A C 1
ATOM 1881 O O . ILE A 1 237 ? -1.469 7.089 -9.400 1.00 92.06 237 ILE A O 1
ATOM 1885 N N . GLN A 1 238 ? -0.493 8.951 -8.627 1.00 91.62 238 GLN A N 1
ATOM 1886 C CA . GLN A 1 238 ? -1.715 9.487 -8.030 1.00 91.62 238 GLN A CA 1
ATOM 1887 C C . GLN A 1 238 ? -2.775 9.766 -9.094 1.00 91.62 238 GLN A C 1
ATOM 1889 O O . GLN A 1 238 ? -3.904 9.308 -8.949 1.00 91.62 238 GLN A O 1
ATOM 1894 N N . GLN A 1 239 ? -2.408 10.426 -10.196 1.00 87.12 239 GLN A N 1
ATOM 1895 C CA . GLN A 1 239 ? -3.315 10.673 -11.325 1.00 87.12 239 GLN A CA 1
ATOM 1896 C C . GLN A 1 239 ? -3.855 9.365 -11.917 1.00 87.12 239 GLN A C 1
ATOM 1898 O O . GLN A 1 239 ? -5.050 9.234 -12.178 1.00 87.12 239 GLN A O 1
ATOM 1903 N N . THR A 1 240 ? -2.982 8.368 -12.046 1.00 84.69 240 THR A N 1
ATOM 1904 C CA . THR A 1 240 ? -3.323 7.041 -12.573 1.00 84.69 240 THR A CA 1
ATOM 1905 C C . THR A 1 240 ? -4.293 6.282 -11.663 1.00 84.69 240 THR A C 1
ATOM 1907 O O . THR A 1 240 ? -5.190 5.592 -12.148 1.00 84.69 240 THR A O 1
ATOM 1910 N N . LEU A 1 241 ? -4.172 6.431 -10.341 1.00 88.50 241 LEU A N 1
ATOM 1911 C CA . LEU A 1 241 ? -5.115 5.859 -9.374 1.00 88.50 241 LEU A CA 1
ATOM 1912 C C . LEU A 1 241 ? -6.435 6.648 -9.318 1.00 88.50 241 LEU A C 1
ATOM 1914 O O . LEU A 1 241 ? -7.504 6.043 -9.293 1.00 88.50 241 LEU A O 1
ATOM 1918 N N . MET A 1 242 ? -6.402 7.981 -9.384 1.00 84.56 242 MET A N 1
ATOM 1919 C CA . MET A 1 242 ? -7.610 8.829 -9.404 1.00 84.56 242 MET A CA 1
ATOM 1920 C C . MET A 1 242 ? -8.518 8.564 -10.613 1.00 84.56 242 MET A C 1
ATOM 1922 O O . MET A 1 242 ? -9.703 8.912 -10.611 1.00 84.56 242 MET A O 1
ATOM 1926 N N . ALA A 1 243 ? -7.989 7.926 -11.657 1.00 75.12 243 ALA A N 1
ATOM 1927 C CA . ALA A 1 243 ? -8.800 7.474 -12.773 1.00 75.12 243 ALA A CA 1
ATOM 1928 C C . ALA A 1 243 ? -9.845 6.423 -12.350 1.00 75.12 243 ALA A C 1
ATOM 1930 O O . ALA A 1 243 ? -10.938 6.439 -12.912 1.00 75.12 243 ALA A O 1
ATOM 1931 N N . ASN A 1 244 ? -9.543 5.580 -11.352 1.00 72.94 244 ASN A N 1
ATOM 1932 C CA . ASN A 1 244 ? -10.336 4.398 -10.976 1.00 72.94 244 ASN A CA 1
ATOM 1933 C C . ASN A 1 244 ? -10.865 4.427 -9.536 1.00 72.94 244 ASN A C 1
ATOM 1935 O O . ASN A 1 244 ? -11.785 3.680 -9.215 1.00 72.94 244 ASN A O 1
ATOM 1939 N N . TYR A 1 245 ? -10.280 5.243 -8.663 1.00 83.06 245 TYR A N 1
ATOM 1940 C CA . TYR A 1 245 ? -10.555 5.216 -7.228 1.00 83.06 245 TYR A CA 1
ATOM 1941 C C . TYR A 1 245 ? -10.735 6.622 -6.673 1.00 83.06 245 TYR A C 1
ATOM 1943 O O . TYR A 1 245 ? -10.255 7.605 -7.240 1.00 83.06 245 TYR A O 1
ATOM 1951 N N . ASN A 1 246 ? -11.372 6.703 -5.508 1.00 85.00 246 ASN A N 1
ATOM 1952 C CA . ASN A 1 246 ? -11.328 7.911 -4.701 1.00 85.00 246 ASN A CA 1
ATOM 1953 C C . ASN A 1 246 ? -9.985 7.954 -3.956 1.00 85.00 246 ASN A C 1
ATOM 1955 O O . ASN A 1 246 ? -9.689 7.060 -3.165 1.00 85.00 246 ASN A O 1
ATOM 1959 N N . LEU A 1 247 ? -9.152 8.958 -4.221 1.00 90.56 247 LEU A N 1
ATOM 1960 C CA . LEU A 1 247 ? -7.846 9.092 -3.579 1.00 90.56 247 LEU A CA 1
ATOM 1961 C C . LEU A 1 247 ? -7.933 10.109 -2.440 1.00 90.56 247 LEU A C 1
ATOM 1963 O O . LEU A 1 247 ? -8.255 11.273 -2.669 1.00 90.56 247 LEU A O 1
ATOM 1967 N N . GLU A 1 248 ? -7.595 9.691 -1.223 1.00 91.56 248 GLU A N 1
ATOM 1968 C CA . GLU A 1 248 ? -7.535 10.567 -0.053 1.00 91.56 248 GLU A CA 1
ATOM 1969 C C . GLU A 1 248 ? -6.103 10.611 0.480 1.00 91.56 248 GLU A C 1
ATOM 1971 O O . GLU A 1 248 ? -5.519 9.588 0.840 1.00 91.56 248 GLU A O 1
ATOM 1976 N N . LYS A 1 249 ? -5.516 11.808 0.549 1.00 92.88 249 LYS A N 1
ATOM 1977 C CA . LYS A 1 249 ? -4.241 11.986 1.243 1.00 92.88 249 LYS A CA 1
ATOM 1978 C C . LYS A 1 249 ? -4.479 11.871 2.741 1.00 92.88 249 LYS A C 1
ATOM 1980 O O . LYS A 1 249 ? -5.277 12.615 3.302 1.00 92.88 249 LYS A O 1
ATOM 1985 N N . ILE A 1 250 ? -3.748 10.976 3.388 1.00 92.88 250 ILE A N 1
ATOM 1986 C CA . ILE A 1 250 ? -3.959 10.664 4.801 1.00 92.88 250 ILE A CA 1
ATOM 1987 C C . ILE A 1 250 ? -2.872 11.249 5.699 1.00 92.88 250 ILE A C 1
ATOM 1989 O O . ILE A 1 250 ? -1.684 11.248 5.376 1.00 92.88 250 ILE A O 1
ATOM 1993 N N . ASP A 1 251 ? -3.303 11.694 6.874 1.00 90.44 251 ASP A N 1
ATOM 1994 C CA . ASP A 1 251 ? -2.437 12.032 7.997 1.00 90.44 251 ASP A CA 1
ATOM 1995 C C . ASP A 1 251 ? -2.516 10.914 9.043 1.00 90.44 251 ASP A C 1
ATOM 1997 O O . ASP A 1 251 ? -3.582 10.611 9.580 1.00 90.44 251 ASP A O 1
ATOM 2001 N N . LEU A 1 252 ? -1.374 10.289 9.320 1.00 92.50 252 LEU A N 1
ATOM 2002 C CA . LEU A 1 252 ? -1.250 9.198 10.285 1.00 92.50 252 LEU A CA 1
ATOM 2003 C C . LEU A 1 252 ? -0.892 9.698 11.696 1.00 92.50 252 LEU A C 1
ATOM 2005 O O . LEU A 1 252 ? -0.871 8.903 12.640 1.00 92.50 252 LEU A O 1
ATOM 2009 N N . GLY A 1 253 ? -0.634 11.000 11.867 1.00 88.62 253 GLY A N 1
ATOM 2010 C CA . GLY A 1 253 ? -0.200 11.605 13.127 1.00 88.62 253 GLY A CA 1
ATOM 2011 C C . GLY A 1 253 ? -1.221 11.485 14.260 1.00 88.62 253 GLY A C 1
ATOM 2012 O O . GLY A 1 253 ? -0.852 11.530 15.429 1.00 88.62 253 GLY A O 1
ATOM 2013 N N . GLN A 1 254 ? -2.496 11.251 13.937 1.00 83.25 254 GLN A N 1
ATOM 2014 C CA . GLN A 1 254 ? -3.558 11.008 14.921 1.00 83.25 254 GLN A CA 1
ATOM 2015 C C . GLN A 1 254 ? -3.635 9.546 15.394 1.00 83.25 254 GLN A C 1
ATOM 2017 O O . GLN A 1 254 ? -4.546 9.180 16.137 1.00 83.25 254 GLN A O 1
ATOM 2022 N N . GLY A 1 255 ? -2.727 8.670 14.951 1.00 87.69 255 GLY A N 1
ATOM 2023 C CA . GLY A 1 255 ? -2.716 7.268 15.376 1.00 87.69 255 GLY A CA 1
ATOM 2024 C C . GLY A 1 255 ? -3.844 6.425 14.774 1.00 87.69 255 GLY A C 1
ATOM 2025 O O . GLY A 1 255 ? -4.121 5.330 15.265 1.00 87.69 255 GLY A O 1
ATOM 2026 N N . ARG A 1 256 ? -4.514 6.916 13.722 1.00 88.56 256 ARG A N 1
ATOM 2027 C CA . ARG A 1 256 ? -5.525 6.178 12.954 1.00 88.56 256 ARG A CA 1
ATOM 2028 C C . ARG A 1 256 ? -5.487 6.529 11.479 1.00 88.56 256 ARG A C 1
ATOM 2030 O O . ARG A 1 256 ? -5.136 7.639 11.107 1.00 88.56 256 ARG A O 1
ATOM 2037 N N . VAL A 1 257 ? -5.964 5.590 10.678 1.00 92.25 257 VAL A N 1
ATOM 2038 C CA . VAL A 1 257 ? -6.425 5.842 9.313 1.00 92.25 257 VAL A CA 1
ATOM 2039 C C . VAL A 1 257 ? -7.938 6.114 9.368 1.00 92.25 257 VAL A C 1
ATOM 2041 O O . VAL A 1 257 ? -8.623 5.429 10.145 1.00 92.25 257 VAL A O 1
ATOM 2044 N N . PRO A 1 258 ? -8.464 7.086 8.598 1.00 89.25 258 PRO A N 1
ATOM 2045 C CA . PRO A 1 258 ? -9.899 7.338 8.486 1.00 89.25 258 PRO A CA 1
ATOM 2046 C C . PRO A 1 258 ? -10.699 6.088 8.123 1.00 89.25 258 PRO A C 1
ATOM 2048 O O . PRO A 1 258 ? -10.217 5.191 7.424 1.00 89.25 258 PRO A O 1
ATOM 2051 N N . GLY A 1 259 ? -11.930 6.016 8.627 1.00 84.00 259 GLY A N 1
ATOM 2052 C CA . GLY A 1 259 ? -12.772 4.851 8.441 1.00 84.00 259 GLY A CA 1
ATOM 2053 C C . GLY A 1 259 ? -13.143 4.578 7.002 1.00 84.00 259 GLY A C 1
ATOM 2054 O O . GLY A 1 259 ? -13.371 3.418 6.713 1.00 84.00 259 GLY A O 1
ATOM 2055 N N . ASP A 1 260 ? -13.230 5.572 6.121 1.00 84.81 260 ASP A N 1
ATOM 2056 C CA . ASP A 1 260 ? -13.597 5.464 4.700 1.00 84.81 260 ASP A CA 1
ATOM 2057 C C . ASP A 1 260 ? -12.504 4.891 3.807 1.00 84.81 260 ASP A C 1
ATOM 2059 O O . ASP A 1 260 ? -12.821 4.393 2.736 1.00 84.81 260 ASP A O 1
ATOM 2063 N N . VAL A 1 261 ? -11.262 4.837 4.281 1.00 91.75 261 VAL A N 1
ATOM 2064 C CA . VAL A 1 261 ? -10.149 4.246 3.537 1.00 91.75 261 VAL A CA 1
ATOM 2065 C C . VAL A 1 261 ? -10.271 2.720 3.482 1.00 91.75 261 VAL A C 1
ATOM 2067 O O . VAL A 1 261 ? -10.275 2.037 4.516 1.00 91.75 261 VAL A O 1
ATOM 2070 N N . ASP A 1 262 ? -10.309 2.172 2.270 1.00 89.50 262 ASP A N 1
ATOM 2071 C CA . ASP A 1 262 ? -10.404 0.735 1.997 1.00 89.50 262 ASP A CA 1
ATOM 2072 C C . ASP A 1 262 ? -9.031 0.069 1.883 1.00 89.50 262 ASP A C 1
ATOM 2074 O O . ASP A 1 262 ? -8.849 -1.031 2.409 1.00 89.50 262 ASP A O 1
ATOM 2078 N N . VAL A 1 263 ? -8.067 0.766 1.268 1.00 95.19 263 VAL A N 1
ATOM 2079 C CA . VAL A 1 263 ? -6.659 0.353 1.167 1.00 95.19 263 VAL A CA 1
ATOM 2080 C C . VAL A 1 263 ? -5.746 1.491 1.577 1.00 95.19 263 VAL A C 1
ATOM 2082 O O . VAL A 1 263 ? -5.909 2.629 1.140 1.00 95.19 263 VAL A O 1
ATOM 2085 N N . LEU A 1 264 ? -4.747 1.157 2.387 1.00 98.06 264 LEU A N 1
ATOM 2086 C CA . LEU A 1 264 ? -3.681 2.063 2.779 1.00 98.06 264 LEU A CA 1
ATOM 2087 C C . LEU A 1 264 ? -2.472 1.877 1.853 1.00 98.06 264 LEU A C 1
ATOM 2089 O O . LEU A 1 264 ? -1.774 0.868 1.953 1.00 98.06 264 LEU A O 1
ATOM 2093 N N . LEU A 1 265 ? -2.209 2.851 0.980 1.00 98.44 265 LEU A N 1
ATOM 2094 C CA . LEU A 1 265 ? -1.030 2.885 0.114 1.00 98.44 265 LEU A CA 1
ATOM 2095 C C . LEU A 1 265 ? 0.062 3.756 0.750 1.00 98.44 265 LEU A C 1
ATOM 2097 O O . LEU A 1 265 ? -0.076 4.974 0.862 1.00 98.44 265 LEU A O 1
ATOM 2101 N N . LEU A 1 266 ? 1.162 3.126 1.153 1.00 98.25 266 LEU A N 1
ATOM 2102 C CA . LEU A 1 266 ? 2.331 3.780 1.736 1.00 98.25 266 LEU A CA 1
ATOM 2103 C C . LEU A 1 266 ? 3.436 3.848 0.685 1.00 98.25 266 LEU A C 1
ATOM 2105 O O . LEU A 1 266 ? 4.033 2.826 0.340 1.00 98.25 266 LEU A O 1
ATOM 2109 N N . ILE A 1 267 ? 3.730 5.050 0.199 1.00 97.12 267 ILE A N 1
ATOM 2110 C CA . ILE A 1 267 ? 4.808 5.279 -0.764 1.00 97.12 267 ILE A CA 1
ATOM 2111 C C . ILE A 1 267 ? 6.005 5.863 -0.022 1.00 97.12 267 ILE A C 1
ATOM 2113 O O . ILE A 1 267 ? 5.858 6.841 0.706 1.00 97.12 267 ILE A O 1
ATOM 2117 N N . ALA A 1 268 ? 7.186 5.265 -0.195 1.00 95.75 268 ALA A N 1
ATOM 2118 C CA . ALA A 1 268 ? 8.449 5.744 0.373 1.00 95.75 268 ALA A CA 1
ATOM 2119 C C . ALA A 1 268 ? 8.415 6.028 1.897 1.00 95.75 268 ALA A C 1
ATOM 2121 O O . ALA A 1 268 ? 8.907 7.076 2.328 1.00 95.75 268 ALA A O 1
ATOM 2122 N N . PRO A 1 269 ? 7.842 5.149 2.747 1.00 95.69 269 PRO A N 1
ATOM 2123 C CA . PRO A 1 269 ? 7.657 5.418 4.169 1.00 95.69 269 PRO A CA 1
ATOM 2124 C C . PRO A 1 269 ? 8.975 5.706 4.891 1.00 95.69 269 PRO A C 1
ATOM 2126 O O . PRO A 1 269 ? 9.837 4.837 5.019 1.00 95.69 269 PRO A O 1
ATOM 2129 N N . GLN A 1 270 ? 9.110 6.928 5.409 1.00 93.94 270 GLN A N 1
ATOM 2130 C CA . GLN A 1 270 ? 10.307 7.414 6.096 1.00 93.94 270 GLN A CA 1
ATOM 2131 C C . GLN A 1 270 ? 9.950 8.416 7.192 1.00 93.94 270 GLN A C 1
ATOM 2133 O O . GLN A 1 270 ? 8.942 9.110 7.103 1.00 93.94 270 GLN A O 1
ATOM 2138 N N . ASN A 1 271 ? 10.825 8.548 8.189 1.00 93.75 271 ASN A N 1
ATOM 2139 C CA . ASN A 1 271 ? 10.655 9.470 9.316 1.00 93.75 271 ASN A CA 1
ATOM 2140 C C . ASN A 1 271 ? 9.339 9.270 10.090 1.00 93.75 271 ASN A C 1
ATOM 2142 O O . ASN A 1 271 ? 8.835 10.223 10.676 1.00 93.75 271 ASN A O 1
ATOM 2146 N N . LEU A 1 272 ? 8.814 8.042 10.116 1.00 95.12 272 LEU A N 1
ATOM 2147 C CA . LEU A 1 272 ? 7.579 7.719 10.818 1.00 95.12 272 LEU A CA 1
ATOM 2148 C C . LEU A 1 272 ? 7.798 7.742 12.329 1.00 95.12 272 LEU A C 1
ATOM 2150 O O . LEU A 1 272 ? 8.693 7.071 12.861 1.00 95.12 272 LEU A O 1
ATOM 2154 N N . THR A 1 273 ? 6.925 8.464 13.016 1.00 94.62 273 THR A N 1
ATOM 2155 C CA . THR A 1 273 ? 6.772 8.442 14.468 1.00 94.62 273 THR A CA 1
ATOM 2156 C C . THR A 1 273 ? 6.165 7.116 14.937 1.00 94.62 273 THR A C 1
ATOM 2158 O O . THR A 1 273 ? 5.552 6.369 14.170 1.00 94.62 273 THR A O 1
ATOM 2161 N N . ASN A 1 274 ? 6.282 6.820 16.235 1.00 93.75 274 ASN A N 1
ATOM 2162 C CA . ASN A 1 274 ? 5.616 5.649 16.817 1.00 93.75 274 ASN A CA 1
ATOM 2163 C C . ASN A 1 274 ? 4.087 5.721 16.681 1.00 93.75 274 ASN A C 1
ATOM 2165 O O . ASN A 1 274 ? 3.455 4.680 16.532 1.00 93.75 274 ASN A O 1
ATOM 2169 N N . MET A 1 275 ? 3.505 6.926 16.692 1.00 92.75 275 MET A N 1
ATOM 2170 C CA . MET A 1 275 ? 2.067 7.130 16.502 1.00 92.75 275 MET A CA 1
ATOM 2171 C C . MET A 1 275 ? 1.627 6.763 15.079 1.00 92.75 275 MET A C 1
ATOM 2173 O O . MET A 1 275 ? 0.640 6.056 14.898 1.00 92.75 275 MET A O 1
ATOM 2177 N N . GLU A 1 276 ? 2.392 7.166 14.065 1.00 95.50 276 GLU A N 1
ATOM 2178 C CA . GLU A 1 276 ? 2.085 6.829 12.670 1.00 95.50 276 GLU A CA 1
ATOM 2179 C C . GLU A 1 276 ? 2.284 5.333 12.397 1.00 95.50 276 GLU A C 1
ATOM 2181 O O . GLU A 1 276 ? 1.444 4.700 11.759 1.00 95.50 276 GLU A O 1
ATOM 2186 N N . ARG A 1 277 ? 3.346 4.721 12.946 1.00 96.81 277 ARG A N 1
ATOM 2187 C CA . ARG A 1 277 ? 3.526 3.258 12.878 1.00 96.81 277 ARG A CA 1
ATOM 2188 C C . ARG A 1 277 ? 2.382 2.516 13.561 1.00 96.81 277 ARG A C 1
ATOM 2190 O O . ARG A 1 277 ? 1.954 1.481 13.060 1.00 96.81 277 ARG A O 1
ATOM 2197 N N . PHE A 1 278 ? 1.878 3.045 14.675 1.00 96.44 278 PHE A N 1
ATOM 2198 C CA . PHE A 1 278 ? 0.709 2.506 15.363 1.00 96.44 278 PHE A CA 1
ATOM 2199 C C . PHE A 1 278 ? -0.555 2.603 14.510 1.00 96.44 278 PHE A C 1
ATOM 2201 O O . PHE A 1 278 ? -1.302 1.633 14.433 1.00 96.44 278 PHE A O 1
ATOM 2208 N N . ALA A 1 279 ? -0.767 3.722 13.813 1.00 96.38 279 ALA A N 1
ATOM 2209 C CA . ALA A 1 279 ? -1.886 3.873 12.887 1.00 96.38 279 ALA A CA 1
ATOM 2210 C C . ALA A 1 279 ? -1.869 2.794 11.791 1.00 96.38 279 ALA A C 1
ATOM 2212 O O . ALA A 1 279 ? -2.900 2.173 11.531 1.00 96.38 279 ALA A O 1
ATOM 2213 N N . ILE A 1 280 ? -0.698 2.548 11.192 1.00 97.94 280 ILE A N 1
ATOM 2214 C CA . ILE A 1 280 ? -0.493 1.540 10.139 1.00 97.94 280 ILE A CA 1
ATOM 2215 C C . ILE A 1 280 ? -0.717 0.130 10.689 1.00 97.94 280 ILE A C 1
ATOM 2217 O O . ILE A 1 280 ? -1.477 -0.646 10.110 1.00 97.94 280 ILE A O 1
ATOM 2221 N N . ASP A 1 281 ? -0.095 -0.186 11.828 1.00 98.06 281 ASP A N 1
ATOM 2222 C CA . ASP A 1 281 ? -0.235 -1.485 12.485 1.00 98.06 281 ASP A CA 1
ATOM 2223 C C . ASP A 1 281 ? -1.699 -1.781 12.804 1.00 98.06 281 ASP A C 1
ATOM 2225 O O . ASP A 1 281 ? -2.248 -2.790 12.367 1.00 98.06 281 ASP A O 1
ATOM 2229 N N . GLN A 1 282 ? -2.375 -0.861 13.490 1.00 96.44 282 GLN A N 1
ATOM 2230 C CA . GLN A 1 282 ? -3.766 -1.047 13.875 1.00 96.44 282 GLN A CA 1
ATOM 2231 C C . GLN A 1 282 ? -4.720 -1.044 12.683 1.00 96.44 282 GLN A C 1
ATOM 2233 O O . GLN A 1 282 ? -5.802 -1.616 12.782 1.00 96.44 282 GLN A O 1
ATOM 2238 N N . TYR A 1 283 ? -4.353 -0.430 11.558 1.00 96.88 283 TYR A N 1
ATOM 2239 C CA . TYR A 1 283 ? -5.122 -0.550 10.325 1.00 96.88 283 TYR A CA 1
ATOM 2240 C C . TYR A 1 283 ? -5.081 -1.987 9.788 1.00 96.88 283 TYR A C 1
ATOM 2242 O O . TYR A 1 283 ? -6.137 -2.573 9.550 1.00 96.88 283 TYR A O 1
ATOM 2250 N N . LEU A 1 284 ? -3.895 -2.599 9.714 1.00 97.38 284 LEU A N 1
ATOM 2251 C CA . LEU A 1 284 ? -3.745 -4.009 9.336 1.00 97.38 284 LEU A CA 1
ATOM 2252 C C . LEU A 1 284 ? -4.426 -4.945 10.351 1.00 97.38 284 LEU A C 1
ATOM 2254 O O . LEU A 1 284 ? -5.163 -5.853 9.967 1.00 97.38 284 LEU A O 1
ATOM 2258 N N . MET A 1 285 ? -4.271 -4.683 11.656 1.00 96.75 285 MET A N 1
ATOM 2259 C CA . MET A 1 285 ? -4.907 -5.474 12.722 1.00 96.75 285 MET A CA 1
ATOM 2260 C C . MET A 1 285 ? -6.438 -5.439 12.681 1.00 96.75 285 MET A C 1
ATOM 2262 O O . MET A 1 285 ? -7.091 -6.347 13.184 1.00 96.75 285 MET A O 1
ATOM 2266 N N . LYS A 1 286 ? -7.039 -4.434 12.041 1.00 92.56 286 LYS A N 1
ATOM 2267 C CA . LYS A 1 286 ? -8.489 -4.383 11.795 1.00 92.56 286 LYS A CA 1
ATOM 2268 C C . LYS A 1 286 ? -8.947 -5.289 10.646 1.00 92.56 286 LYS A C 1
ATOM 2270 O O . LYS A 1 286 ? -10.127 -5.272 10.315 1.00 92.56 286 LYS A O 1
ATOM 2275 N N . GLY A 1 287 ? -8.049 -6.068 10.039 1.00 91.62 287 GLY A N 1
ATOM 2276 C CA . GLY A 1 287 ? -8.367 -6.925 8.895 1.00 91.62 287 GLY A CA 1
ATOM 2277 C C . GLY A 1 287 ? -8.319 -6.189 7.561 1.00 91.62 287 GLY A C 1
ATOM 2278 O O . GLY A 1 287 ? -8.922 -6.650 6.601 1.00 91.62 287 GLY A O 1
ATOM 2279 N N . ARG A 1 288 ? -7.668 -5.022 7.516 1.00 92.62 288 ARG A N 1
ATOM 2280 C CA . ARG A 1 288 ? -7.644 -4.148 6.337 1.00 92.62 288 ARG A CA 1
ATOM 2281 C C . ARG A 1 288 ? -6.372 -4.361 5.535 1.00 92.62 288 ARG A C 1
ATOM 2283 O O . ARG A 1 288 ? -5.464 -5.052 5.993 1.00 92.62 288 ARG A O 1
ATOM 2290 N N . ALA A 1 289 ? -6.323 -3.793 4.337 1.00 96.19 289 ALA A N 1
ATOM 2291 C CA . ALA A 1 289 ? -5.246 -4.064 3.403 1.00 96.19 289 ALA A CA 1
ATOM 2292 C C . ALA A 1 289 ? -4.227 -2.920 3.327 1.00 96.19 289 ALA A C 1
ATOM 2294 O O . ALA A 1 289 ? -4.590 -1.753 3.175 1.00 96.19 289 ALA A O 1
ATOM 2295 N N . VAL A 1 290 ? -2.941 -3.259 3.418 1.00 98.50 290 VAL A N 1
ATOM 2296 C CA . VAL A 1 290 ? -1.828 -2.305 3.312 1.00 98.50 290 VAL A CA 1
ATOM 2297 C C . VAL A 1 290 ? -0.975 -2.660 2.100 1.00 98.50 290 VAL A C 1
ATOM 2299 O O . VAL A 1 290 ? -0.525 -3.795 1.969 1.00 98.50 290 VAL A O 1
ATOM 2302 N N . VAL A 1 291 ? -0.707 -1.681 1.239 1.00 98.69 291 VAL A N 1
ATOM 2303 C CA . VAL A 1 291 ? 0.281 -1.779 0.159 1.00 98.69 291 VAL A CA 1
ATOM 2304 C C . VAL A 1 291 ? 1.444 -0.862 0.517 1.00 98.69 291 VAL A C 1
ATOM 2306 O O . VAL A 1 291 ? 1.280 0.353 0.605 1.00 98.69 291 VAL A O 1
ATOM 2309 N N . ALA A 1 292 ? 2.616 -1.436 0.767 1.00 98.56 292 ALA A N 1
ATOM 2310 C CA . ALA A 1 292 ? 3.795 -0.723 1.236 1.00 98.56 292 ALA A CA 1
ATOM 2311 C C . ALA A 1 292 ? 4.937 -0.807 0.219 1.00 98.56 292 ALA A C 1
ATOM 2313 O O . ALA A 1 292 ? 5.562 -1.854 0.042 1.00 98.56 292 ALA A O 1
ATOM 2314 N N . LEU A 1 293 ? 5.254 0.326 -0.404 1.00 98.56 293 LEU A N 1
ATOM 2315 C CA . LEU A 1 293 ? 6.426 0.490 -1.260 1.00 98.56 293 LEU A CA 1
ATOM 2316 C C . LEU A 1 293 ? 7.589 0.956 -0.380 1.00 98.56 293 LEU A C 1
ATOM 2318 O O . LEU A 1 293 ? 7.835 2.151 -0.222 1.00 98.56 293 LEU A O 1
ATOM 2322 N N . ALA A 1 294 ? 8.221 -0.003 0.295 1.00 96.12 294 ALA A N 1
ATOM 2323 C CA . ALA A 1 294 ? 9.035 0.195 1.491 1.00 96.12 294 ALA A CA 1
ATOM 2324 C C . ALA A 1 294 ? 10.482 -0.291 1.309 1.00 96.12 294 ALA A C 1
ATOM 2326 O O . ALA A 1 294 ? 10.968 -1.133 2.064 1.00 96.12 294 ALA A O 1
ATOM 2327 N N . GLY A 1 295 ? 11.180 0.264 0.316 1.00 95.38 295 GLY A N 1
ATOM 2328 C CA . GLY A 1 295 ? 12.627 0.092 0.173 1.00 95.38 295 GLY A CA 1
ATOM 2329 C C . GLY A 1 295 ? 13.431 0.827 1.247 1.00 95.38 295 GLY A C 1
ATOM 2330 O O . GLY A 1 295 ? 12.963 1.802 1.834 1.00 95.38 295 GLY A O 1
ATOM 2331 N N . ASN A 1 296 ? 14.667 0.381 1.495 1.00 95.81 296 ASN A N 1
ATOM 2332 C CA . ASN A 1 296 ? 15.573 1.038 2.449 1.00 95.81 296 ASN A CA 1
ATOM 2333 C C . ASN A 1 296 ? 16.420 2.156 1.820 1.00 95.81 296 ASN A C 1
ATOM 2335 O O . ASN A 1 296 ? 17.233 2.770 2.516 1.00 95.81 296 ASN A O 1
ATOM 2339 N N . TYR A 1 297 ? 16.243 2.433 0.529 1.00 96.06 297 TYR A N 1
ATOM 2340 C CA . TYR A 1 297 ? 16.998 3.434 -0.215 1.00 96.06 297 TYR A CA 1
ATOM 2341 C C . TYR A 1 297 ? 16.057 4.305 -1.040 1.00 96.06 297 TYR A C 1
ATOM 2343 O O . TYR A 1 297 ? 15.062 3.811 -1.562 1.00 96.06 297 TYR A O 1
ATOM 2351 N N . LEU A 1 298 ? 16.392 5.590 -1.135 1.00 93.19 298 LEU A N 1
ATOM 2352 C CA . LEU A 1 298 ? 15.704 6.568 -1.976 1.00 93.19 298 LEU A CA 1
ATOM 2353 C C . LEU A 1 298 ? 16.725 7.338 -2.806 1.00 93.19 298 LEU A C 1
ATOM 2355 O O . LEU A 1 298 ? 17.849 7.550 -2.337 1.00 93.19 298 LEU A O 1
ATOM 2359 N N . LEU A 1 299 ? 16.340 7.811 -3.987 1.00 90.06 299 LEU A N 1
ATOM 2360 C CA . LEU A 1 299 ? 17.206 8.649 -4.811 1.00 90.06 299 LEU A CA 1
ATOM 2361 C C . LEU A 1 299 ? 17.539 9.956 -4.070 1.00 90.06 299 LEU A C 1
ATOM 2363 O O . LEU A 1 299 ? 16.674 10.611 -3.473 1.00 90.06 299 LEU A O 1
ATOM 2367 N N . ASP A 1 300 ? 18.819 10.334 -4.057 1.00 86.62 300 ASP A N 1
ATOM 2368 C CA . ASP A 1 300 ? 19.236 11.616 -3.498 1.00 86.62 300 ASP A CA 1
ATOM 2369 C C . ASP A 1 300 ? 19.175 12.707 -4.567 1.00 86.62 300 ASP A C 1
ATOM 2371 O O . ASP A 1 300 ? 20.029 12.813 -5.443 1.00 86.62 300 ASP A O 1
ATOM 2375 N N . LEU A 1 301 ? 18.144 13.542 -4.467 1.00 75.81 301 LEU A N 1
ATOM 2376 C CA . LEU A 1 301 ? 17.889 14.657 -5.376 1.00 75.81 301 LEU A CA 1
ATOM 2377 C C . LEU A 1 301 ? 18.507 15.979 -4.894 1.00 75.81 301 LEU A C 1
ATOM 2379 O O . LEU A 1 301 ? 18.065 17.053 -5.307 1.00 75.81 301 LEU A O 1
ATOM 2383 N N . SER A 1 302 ? 19.486 15.932 -3.984 1.00 73.31 302 SER A N 1
ATOM 2384 C CA . SER A 1 302 ? 20.190 17.132 -3.531 1.00 73.31 302 SER A CA 1
ATOM 2385 C C . SER A 1 302 ? 20.852 17.853 -4.716 1.00 73.31 302 SER A C 1
ATOM 2387 O O . SER A 1 302 ? 21.682 17.254 -5.398 1.00 73.31 302 SER A O 1
ATOM 2389 N N . PRO A 1 303 ? 20.570 19.150 -4.953 1.00 65.19 303 PRO A N 1
ATOM 2390 C CA . PRO A 1 303 ? 21.166 19.896 -6.066 1.00 65.19 303 PRO A CA 1
ATOM 2391 C C . PRO A 1 303 ? 22.668 20.147 -5.889 1.00 65.19 303 PRO A C 1
ATOM 2393 O O . PRO A 1 303 ? 23.337 20.557 -6.830 1.00 65.19 303 PRO A O 1
ATOM 2396 N N . TYR A 1 304 ? 23.198 19.921 -4.684 1.00 68.81 304 TYR A N 1
ATOM 2397 C CA . TYR A 1 304 ? 24.630 19.989 -4.402 1.00 68.81 304 TYR A CA 1
ATOM 2398 C C . TYR A 1 304 ? 25.351 18.677 -4.731 1.00 68.81 304 TYR A C 1
ATOM 2400 O O . TYR A 1 304 ? 26.581 18.651 -4.761 1.00 68.81 304 TYR A O 1
ATOM 2408 N N . SER A 1 305 ? 24.608 17.589 -4.969 1.00 64.62 305 SER A N 1
ATOM 2409 C CA . SER A 1 305 ? 25.208 16.323 -5.368 1.00 64.62 305 SER A CA 1
ATOM 2410 C C . SER A 1 305 ? 25.662 16.410 -6.821 1.00 64.62 305 SER A C 1
ATOM 2412 O O . SER A 1 305 ? 24.853 16.574 -7.730 1.00 64.62 305 SER A O 1
ATOM 2414 N N . ARG A 1 306 ? 26.973 16.286 -7.040 1.00 69.25 306 ARG A N 1
ATOM 2415 C CA . ARG A 1 306 ? 27.572 16.155 -8.379 1.00 69.25 306 ARG A CA 1
ATOM 2416 C C . ARG A 1 306 ? 27.619 14.702 -8.866 1.00 69.25 306 ARG A C 1
ATOM 2418 O O . ARG A 1 306 ? 28.086 14.452 -9.969 1.00 69.25 306 ARG A O 1
ATOM 2425 N N . VAL A 1 307 ? 27.181 13.757 -8.033 1.00 78.12 307 VAL A N 1
ATOM 2426 C CA . VAL A 1 307 ? 27.267 12.311 -8.268 1.00 78.12 307 VAL A CA 1
ATOM 2427 C C . VAL A 1 307 ? 25.888 11.687 -8.077 1.00 78.12 307 VAL A C 1
ATOM 2429 O O . VAL A 1 307 ? 25.137 12.090 -7.183 1.00 78.12 307 VAL A O 1
ATOM 2432 N N . LEU A 1 308 ? 25.552 10.695 -8.902 1.00 82.56 308 LEU A N 1
ATOM 2433 C CA . LEU A 1 308 ? 24.340 9.905 -8.725 1.00 82.56 308 LEU A CA 1
ATOM 2434 C C . LEU A 1 308 ? 24.486 9.009 -7.480 1.00 82.56 308 LEU A C 1
ATOM 2436 O O . LEU A 1 308 ? 25.346 8.127 -7.420 1.00 82.56 308 LEU A O 1
ATOM 2440 N N . GLN A 1 309 ? 23.652 9.238 -6.466 1.00 91.19 309 GLN A N 1
ATOM 2441 C CA . GLN A 1 309 ? 23.698 8.508 -5.198 1.00 91.19 309 GLN A CA 1
ATOM 2442 C C . GLN A 1 309 ? 22.296 8.263 -4.633 1.00 91.19 309 GLN A C 1
ATOM 2444 O O . GLN A 1 309 ? 21.348 8.988 -4.937 1.00 91.19 309 GLN A O 1
ATOM 2449 N N . VAL A 1 310 ? 22.177 7.256 -3.770 1.00 92.81 310 VAL A N 1
ATOM 2450 C CA . VAL A 1 310 ? 20.972 7.021 -2.962 1.00 92.81 310 VAL A CA 1
ATOM 2451 C C . VAL A 1 310 ? 21.226 7.358 -1.499 1.00 92.81 310 VAL A C 1
ATOM 2453 O O . VAL A 1 310 ? 22.338 7.224 -0.989 1.00 92.81 310 VAL A O 1
ATOM 2456 N N . LYS A 1 311 ? 20.174 7.730 -0.777 1.00 93.25 311 LYS A N 1
ATOM 2457 C CA . LYS A 1 311 ? 20.196 7.887 0.680 1.00 93.25 311 LYS A CA 1
ATOM 2458 C C . LYS A 1 311 ? 19.469 6.734 1.355 1.00 93.25 311 LYS A C 1
ATOM 2460 O O . LYS A 1 311 ? 18.479 6.223 0.840 1.00 93.25 311 LYS A O 1
ATOM 2465 N N . LYS A 1 312 ? 19.933 6.357 2.546 1.00 94.94 312 LYS A N 1
ATOM 2466 C CA . LYS A 1 312 ? 19.253 5.358 3.377 1.00 94.94 312 LYS A CA 1
ATOM 2467 C C . LYS A 1 312 ? 17.991 5.946 4.003 1.00 94.94 312 LYS A C 1
ATOM 2469 O O . LYS A 1 312 ? 18.027 7.047 4.560 1.00 94.94 312 LYS A O 1
ATOM 2474 N N . VAL A 1 313 ? 16.906 5.183 3.969 1.00 94.56 313 VAL A N 1
ATOM 2475 C CA . VAL A 1 313 ? 15.664 5.499 4.676 1.00 94.56 313 VAL A CA 1
ATOM 2476 C C . VAL A 1 313 ? 15.895 5.377 6.177 1.00 94.56 313 VAL A C 1
ATOM 2478 O O . VAL A 1 313 ? 16.373 4.359 6.676 1.00 94.56 313 VAL A O 1
ATOM 2481 N N . LYS A 1 314 ? 15.540 6.430 6.914 1.00 93.69 314 LYS A N 1
ATOM 2482 C CA . LYS A 1 314 ? 15.554 6.440 8.379 1.00 93.69 314 LYS A CA 1
ATOM 2483 C C . LYS A 1 314 ? 14.131 6.358 8.898 1.00 93.69 314 LYS A C 1
ATOM 2485 O O . LYS A 1 314 ? 13.229 6.981 8.341 1.00 93.69 314 LYS A O 1
ATOM 2490 N N . ASN A 1 315 ? 13.946 5.616 9.986 1.00 92.94 315 ASN A N 1
ATOM 2491 C CA . ASN A 1 315 ? 12.659 5.456 10.658 1.00 92.94 315 ASN A CA 1
ATOM 2492 C C . ASN A 1 315 ? 11.508 5.077 9.697 1.00 92.94 315 ASN A C 1
ATOM 2494 O O . ASN A 1 315 ? 10.411 5.618 9.813 1.00 92.94 315 ASN A O 1
ATOM 2498 N N . GLY A 1 316 ? 11.773 4.188 8.735 1.00 93.75 316 GLY A N 1
ATOM 2499 C CA . GLY A 1 316 ? 10.758 3.646 7.825 1.00 93.75 316 GLY A CA 1
ATOM 2500 C C . GLY A 1 316 ? 9.966 2.489 8.443 1.00 93.75 316 GLY A C 1
ATOM 2501 O O . GLY A 1 316 ? 9.835 2.390 9.662 1.00 93.75 316 GLY A O 1
ATOM 2502 N N . LEU A 1 317 ? 9.467 1.575 7.606 1.00 96.25 317 LEU A N 1
ATOM 2503 C CA . LEU A 1 317 ? 8.676 0.416 8.055 1.00 96.25 317 LEU A CA 1
ATOM 2504 C C . LEU A 1 317 ? 9.490 -0.830 8.410 1.00 96.25 317 LEU A C 1
ATOM 2506 O O . LEU A 1 317 ? 8.896 -1.815 8.834 1.00 96.25 317 LEU A O 1
ATOM 2510 N N . ALA A 1 318 ? 10.817 -0.815 8.259 1.00 95.50 318 ALA A N 1
ATOM 2511 C CA . ALA A 1 318 ? 11.647 -2.015 8.396 1.00 95.50 318 ALA A CA 1
ATOM 2512 C C . ALA A 1 318 ? 11.395 -2.793 9.706 1.00 95.50 318 ALA A C 1
ATOM 2514 O O . ALA A 1 318 ? 11.204 -4.007 9.664 1.00 95.50 318 ALA A O 1
ATOM 2515 N N . ASP A 1 319 ? 11.314 -2.105 10.852 1.00 95.31 319 ASP A N 1
ATOM 2516 C CA . ASP A 1 319 ? 11.059 -2.760 12.147 1.00 95.31 319 ASP A CA 1
ATOM 2517 C C . ASP A 1 319 ? 9.638 -3.330 12.244 1.00 95.31 319 ASP A C 1
ATOM 2519 O O . ASP A 1 319 ? 9.435 -4.414 12.793 1.00 95.31 319 ASP A O 1
ATOM 2523 N N . LEU A 1 320 ? 8.658 -2.606 11.689 1.00 97.25 320 LEU A N 1
ATOM 2524 C CA . LEU A 1 320 ? 7.255 -3.015 11.673 1.00 97.25 320 LEU A CA 1
ATOM 2525 C C . LEU A 1 320 ? 7.087 -4.280 10.823 1.00 97.25 320 LEU A C 1
ATOM 2527 O O . LEU A 1 320 ? 6.571 -5.287 11.302 1.00 97.25 320 LEU A O 1
ATOM 2531 N N . LEU A 1 321 ? 7.606 -4.266 9.595 1.00 98.25 321 LEU A N 1
ATOM 2532 C CA . LEU A 1 321 ? 7.550 -5.401 8.672 1.00 98.25 321 LEU A CA 1
ATOM 2533 C C . LEU A 1 321 ? 8.311 -6.617 9.219 1.00 98.25 321 LEU A C 1
ATOM 2535 O O . LEU A 1 321 ? 7.818 -7.742 9.135 1.00 98.25 321 LEU A O 1
ATOM 2539 N N . SER A 1 322 ? 9.459 -6.402 9.870 1.00 97.38 322 SER A N 1
ATOM 2540 C CA . SER A 1 322 ? 10.236 -7.474 10.511 1.00 97.38 322 SER A CA 1
ATOM 2541 C C . SER A 1 322 ? 9.452 -8.179 11.627 1.00 97.38 322 SER A C 1
ATOM 2543 O O . SER A 1 322 ? 9.601 -9.387 11.850 1.00 97.38 322 SER A O 1
ATOM 2545 N N . SER A 1 323 ? 8.566 -7.457 12.320 1.00 96.50 323 SER A N 1
ATOM 2546 C CA . SER A 1 323 ? 7.670 -8.058 13.315 1.00 96.50 323 SER A CA 1
ATOM 2547 C C . SER A 1 323 ? 6.602 -8.955 12.693 1.00 96.50 323 SER A C 1
ATOM 2549 O O . SER A 1 323 ? 6.261 -9.981 13.276 1.00 96.50 323 SER A O 1
ATOM 2551 N N . TYR A 1 324 ? 6.169 -8.638 11.470 1.00 97.56 324 TYR A N 1
ATOM 2552 C CA . TYR A 1 324 ? 5.268 -9.481 10.685 1.00 97.56 324 TYR A CA 1
ATOM 2553 C C . TYR A 1 324 ? 5.991 -10.660 10.028 1.00 97.56 324 TYR A C 1
ATOM 2555 O O . TYR A 1 324 ? 5.347 -11.633 9.662 1.00 97.56 324 TYR A O 1
ATOM 2563 N N . GLY A 1 325 ? 7.322 -10.622 9.944 1.00 97.69 325 GLY A N 1
ATOM 2564 C CA . GLY A 1 325 ? 8.136 -11.668 9.326 1.00 97.69 325 GLY A CA 1
ATOM 2565 C C . GLY A 1 325 ? 8.704 -11.294 7.961 1.00 97.69 325 GLY A C 1
ATOM 2566 O O . GLY A 1 325 ? 9.325 -12.138 7.331 1.00 97.69 325 GLY A O 1
ATOM 2567 N N . ILE A 1 326 ? 8.561 -10.044 7.516 1.00 98.50 326 ILE A N 1
ATOM 2568 C CA . ILE A 1 326 ? 9.134 -9.556 6.258 1.00 98.50 326 ILE A CA 1
ATOM 2569 C C . ILE A 1 326 ? 10.306 -8.629 6.579 1.00 98.50 326 ILE A C 1
ATOM 2571 O O . ILE A 1 326 ? 10.132 -7.520 7.080 1.00 98.50 326 ILE A O 1
ATOM 2575 N N . LYS A 1 327 ? 11.529 -9.057 6.276 1.00 98.44 327 LYS A N 1
ATOM 2576 C CA . LYS A 1 327 ? 12.736 -8.252 6.480 1.00 98.44 327 LYS A CA 1
ATOM 2577 C C . LYS A 1 327 ? 13.176 -7.612 5.167 1.00 98.44 327 LYS A C 1
ATOM 2579 O O . LYS A 1 327 ? 13.522 -8.313 4.219 1.00 98.44 327 LYS A O 1
ATOM 2584 N N . VAL A 1 328 ? 13.222 -6.279 5.158 1.00 98.31 328 VAL A N 1
ATOM 2585 C CA . VAL A 1 328 ? 13.779 -5.467 4.067 1.00 98.31 328 VAL A CA 1
ATOM 2586 C C . VAL A 1 328 ? 15.293 -5.336 4.264 1.00 98.31 328 VAL A C 1
ATOM 2588 O O . VAL A 1 328 ? 15.754 -4.849 5.300 1.00 98.31 328 VAL A O 1
ATOM 2591 N N . GLY A 1 329 ? 16.079 -5.793 3.293 1.00 97.12 329 GLY A N 1
ATOM 2592 C CA . GLY A 1 329 ? 17.540 -5.825 3.346 1.00 97.12 329 GLY A CA 1
ATOM 2593 C C . GLY A 1 329 ? 18.193 -4.443 3.272 1.00 97.12 329 GLY A C 1
ATOM 2594 O O . GLY A 1 329 ? 17.674 -3.517 2.655 1.00 97.12 329 GLY A O 1
ATOM 2595 N N . GLN A 1 330 ? 19.361 -4.300 3.901 1.00 96.25 330 GLN A N 1
ATOM 2596 C CA . GLN A 1 330 ? 20.175 -3.071 3.906 1.00 96.25 330 GLN A CA 1
ATOM 2597 C C . GLN A 1 330 ? 21.229 -3.111 2.784 1.00 96.25 330 GLN A C 1
ATOM 2599 O O . GLN A 1 330 ? 22.431 -2.935 2.998 1.00 96.25 330 GLN A O 1
ATOM 2604 N N . SER A 1 331 ? 20.760 -3.433 1.584 1.00 96.62 331 SER A N 1
ATOM 2605 C CA . SER A 1 331 ? 21.537 -3.487 0.349 1.00 96.62 331 SER A CA 1
ATOM 2606 C C . SER A 1 331 ? 20.626 -3.201 -0.840 1.00 96.62 331 SER A C 1
ATOM 2608 O O . SER A 1 331 ? 19.406 -3.297 -0.726 1.00 96.62 331 SER A O 1
ATOM 2610 N N . LEU A 1 332 ? 21.232 -2.879 -1.973 1.00 97.62 332 LEU A N 1
ATOM 2611 C CA . LEU A 1 332 ? 20.587 -2.786 -3.274 1.00 97.62 332 LEU A CA 1
ATOM 2612 C C . LEU A 1 332 ? 20.801 -4.091 -4.041 1.00 97.62 332 LEU A C 1
ATOM 2614 O O . LEU A 1 332 ? 21.872 -4.697 -3.923 1.00 97.62 332 LEU A O 1
ATOM 2618 N N . VAL A 1 333 ? 19.801 -4.500 -4.814 1.00 97.88 333 VAL A N 1
ATOM 2619 C CA . VAL A 1 333 ? 19.906 -5.600 -5.777 1.00 97.88 333 VAL A CA 1
ATOM 2620 C C . VAL A 1 333 ? 20.431 -5.048 -7.099 1.00 97.88 333 VAL A C 1
ATOM 2622 O O . VAL A 1 333 ? 19.953 -4.023 -7.584 1.00 97.88 333 VAL A O 1
ATOM 2625 N N . LEU A 1 334 ? 21.435 -5.725 -7.643 1.00 97.06 334 LEU A N 1
ATOM 2626 C CA . LEU A 1 334 ? 21.942 -5.549 -8.994 1.00 97.06 334 LEU A CA 1
ATOM 2627 C C . LEU A 1 334 ? 21.645 -6.827 -9.772 1.00 97.06 334 LEU A C 1
ATOM 2629 O O . LEU A 1 334 ? 21.710 -7.909 -9.192 1.00 97.06 334 LEU A O 1
ATOM 2633 N N . ASP A 1 335 ? 21.340 -6.718 -11.056 1.00 95.94 335 ASP A N 1
ATOM 2634 C CA . ASP A 1 335 ? 21.016 -7.859 -11.908 1.00 95.94 335 ASP A CA 1
ATOM 2635 C C . ASP A 1 335 ? 21.629 -7.698 -13.300 1.00 95.94 335 ASP A C 1
ATOM 2637 O O . ASP A 1 335 ? 21.680 -6.591 -13.830 1.00 95.94 335 ASP A O 1
ATOM 2641 N N . LYS A 1 336 ? 22.071 -8.797 -13.917 1.00 92.75 336 LYS A N 1
ATOM 2642 C CA . LYS A 1 336 ? 22.435 -8.804 -15.342 1.00 92.75 336 LYS A CA 1
ATOM 2643 C C . LYS A 1 336 ? 21.212 -8.678 -16.249 1.00 92.75 336 LYS A C 1
ATOM 2645 O O . LYS A 1 336 ? 21.333 -8.172 -17.359 1.00 92.75 336 LYS A O 1
ATOM 2650 N N . GLN A 1 337 ? 20.036 -9.105 -15.785 1.00 93.12 337 GLN A N 1
ATOM 2651 C CA . GLN A 1 337 ? 18.764 -8.832 -16.452 1.00 93.12 337 GLN A CA 1
ATOM 2652 C C . GLN A 1 337 ? 18.323 -7.396 -16.133 1.00 93.12 337 GLN A C 1
ATOM 2654 O O . GLN A 1 337 ? 17.621 -7.111 -15.163 1.00 93.12 337 GLN A O 1
ATOM 2659 N N . ASN A 1 338 ? 18.901 -6.519 -16.941 1.00 92.56 338 ASN A N 1
ATOM 2660 C CA . ASN A 1 338 ? 18.924 -5.070 -16.936 1.00 92.56 338 ASN A CA 1
ATOM 2661 C C . ASN A 1 338 ? 17.828 -4.253 -17.609 1.00 92.56 338 ASN A C 1
ATOM 2663 O O . ASN A 1 338 ? 17.342 -4.697 -18.645 1.00 92.56 338 ASN A O 1
ATOM 2667 N N . GLU A 1 339 ? 17.634 -2.998 -17.200 1.00 89.38 339 GLU A N 1
ATOM 2668 C CA . GLU A 1 339 ? 17.293 -1.927 -18.138 1.00 89.38 339 GLU A CA 1
ATOM 2669 C C . GLU A 1 339 ? 18.429 -0.928 -18.364 1.00 89.38 339 GLU A C 1
ATOM 2671 O O . GLU A 1 339 ? 19.101 -0.539 -17.403 1.00 89.38 339 GLU A O 1
ATOM 2676 N N . PRO A 1 340 ? 18.617 -0.447 -19.611 1.00 85.75 340 PRO A N 1
ATOM 2677 C CA . PRO A 1 340 ? 19.624 0.548 -19.907 1.00 85.75 340 PRO A CA 1
ATOM 2678 C C . PRO A 1 340 ? 19.230 1.918 -19.347 1.00 85.75 340 PRO A C 1
ATOM 2680 O O . PRO A 1 340 ? 18.082 2.363 -19.441 1.00 85.75 340 PRO A O 1
ATOM 2683 N N . PHE A 1 341 ? 20.219 2.621 -18.806 1.00 85.56 341 PHE A N 1
ATOM 2684 C CA . PHE A 1 341 ? 20.096 3.961 -18.252 1.00 85.56 341 PHE A CA 1
ATOM 2685 C C . PHE A 1 341 ? 20.778 4.981 -19.178 1.00 85.56 341 PHE A C 1
ATOM 2687 O O . PHE A 1 341 ? 21.953 4.801 -19.519 1.00 85.56 341 PHE A O 1
ATOM 2694 N N . PRO A 1 342 ? 20.079 6.054 -19.598 1.00 84.50 342 PRO A N 1
ATOM 2695 C CA . PRO A 1 342 ? 20.668 7.081 -20.447 1.00 84.50 342 PRO A CA 1
ATOM 2696 C C . PRO A 1 342 ? 21.620 7.955 -19.629 1.00 84.50 342 PRO A C 1
ATOM 2698 O O . PRO A 1 342 ? 21.198 8.669 -18.717 1.00 84.50 342 PRO A O 1
ATOM 2701 N N . ILE A 1 343 ? 22.907 7.933 -19.976 1.00 79.62 343 ILE A N 1
ATOM 2702 C CA . ILE A 1 343 ? 23.928 8.779 -19.354 1.00 79.62 343 ILE A CA 1
ATOM 2703 C C . ILE A 1 343 ? 24.548 9.735 -20.379 1.00 79.62 343 ILE A C 1
ATOM 2705 O O . ILE A 1 343 ? 24.930 9.298 -21.467 1.00 79.62 343 ILE A O 1
ATOM 2709 N N . PRO A 1 344 ? 24.683 11.036 -20.061 1.00 76.69 344 PRO A N 1
ATOM 2710 C CA . PRO A 1 344 ? 25.441 11.949 -20.900 1.00 76.69 344 PRO A CA 1
ATOM 2711 C C . PRO A 1 344 ? 26.934 11.633 -20.760 1.00 76.69 344 PRO A C 1
ATOM 2713 O O . PRO A 1 344 ? 27.485 11.646 -19.657 1.00 76.69 344 PRO A O 1
ATOM 2716 N N . VAL A 1 345 ? 27.593 11.354 -21.878 1.00 78.69 345 VAL A N 1
ATOM 2717 C CA . VAL A 1 345 ? 29.039 11.158 -21.967 1.00 78.69 345 VAL A CA 1
ATOM 2718 C C . VAL A 1 345 ? 29.644 12.264 -22.824 1.00 78.69 345 VAL A C 1
ATOM 2720 O O . VAL A 1 345 ? 29.127 12.600 -23.888 1.00 78.69 345 VAL A O 1
ATOM 2723 N N . THR A 1 346 ? 30.742 12.859 -22.359 1.00 80.00 346 THR A N 1
ATOM 2724 C CA . THR A 1 346 ? 31.474 13.864 -23.138 1.00 80.00 346 THR A CA 1
ATOM 2725 C C . THR A 1 346 ? 32.490 13.164 -24.029 1.00 80.00 346 THR A C 1
ATOM 2727 O O . THR A 1 346 ? 33.403 12.501 -23.537 1.00 80.00 346 THR A O 1
ATOM 2730 N N . ARG A 1 347 ? 32.358 13.341 -25.342 1.00 77.94 347 ARG A N 1
ATOM 2731 C CA . ARG A 1 347 ? 33.307 12.869 -26.348 1.00 77.94 347 ARG A CA 1
ATOM 2732 C C . ARG A 1 347 ? 34.107 14.051 -26.882 1.00 77.94 347 ARG A C 1
ATOM 2734 O O . ARG A 1 347 ? 33.534 15.049 -27.304 1.00 77.94 347 ARG A O 1
ATOM 2741 N N . ASN A 1 348 ? 35.432 13.939 -26.873 1.00 78.00 348 ASN A N 1
ATOM 2742 C CA . ASN A 1 348 ? 36.306 14.933 -27.488 1.00 78.00 348 ASN A CA 1
ATOM 2743 C C . ASN A 1 348 ? 36.594 14.523 -28.940 1.00 78.00 348 ASN A C 1
ATOM 2745 O O . ASN A 1 348 ? 37.211 13.487 -29.184 1.00 78.00 348 ASN A O 1
ATOM 2749 N N . LEU A 1 349 ? 36.113 15.314 -29.895 1.00 78.88 349 LEU A N 1
ATOM 2750 C CA . LEU A 1 349 ? 36.351 15.156 -31.325 1.00 78.88 349 LEU A CA 1
ATOM 2751 C C . LEU A 1 349 ? 37.373 16.210 -31.758 1.00 78.88 349 LEU A C 1
ATOM 2753 O O . LEU A 1 349 ? 37.008 17.301 -32.185 1.00 78.88 349 LEU A O 1
ATOM 2757 N N . GLY A 1 350 ? 38.663 15.907 -31.590 1.00 77.56 350 GLY A N 1
ATOM 2758 C CA . GLY A 1 350 ? 39.741 16.772 -32.084 1.00 77.56 350 GLY A CA 1
ATOM 2759 C C . GLY A 1 350 ? 39.737 18.197 -31.511 1.00 77.56 350 GLY A C 1
ATOM 2760 O O . GLY A 1 350 ? 40.015 19.140 -32.240 1.00 77.56 350 GLY A O 1
ATOM 2761 N N . GLY A 1 351 ? 39.396 18.369 -30.228 1.00 80.75 351 GLY A N 1
ATOM 2762 C CA . GLY A 1 351 ? 39.331 19.674 -29.553 1.00 80.75 351 GLY A CA 1
ATOM 2763 C C . GLY A 1 351 ? 37.908 20.194 -29.326 1.00 80.75 351 GLY A C 1
ATOM 2764 O O . GLY A 1 351 ? 37.712 21.073 -28.488 1.00 80.75 351 GLY A O 1
ATOM 2765 N N . LEU A 1 352 ? 36.904 19.617 -29.995 1.00 82.00 352 LEU A N 1
ATOM 2766 C CA . LEU A 1 352 ? 35.485 19.907 -29.774 1.00 82.00 352 LEU A CA 1
ATOM 2767 C C . LEU A 1 352 ? 34.885 18.894 -28.791 1.00 82.00 352 LEU A C 1
ATOM 2769 O O . LEU A 1 352 ? 34.834 17.696 -29.069 1.00 82.00 352 LEU A O 1
ATOM 2773 N N . GLN A 1 353 ? 34.412 19.366 -27.637 1.00 82.75 353 GLN A N 1
ATOM 2774 C CA . GLN A 1 353 ? 33.677 18.531 -26.685 1.00 82.75 353 GLN A CA 1
ATOM 2775 C C . GLN A 1 353 ? 32.204 18.450 -27.092 1.00 82.75 353 GLN A C 1
ATOM 2777 O O . GLN A 1 353 ? 31.490 19.449 -27.053 1.00 82.75 353 GLN A O 1
ATOM 2782 N N . VAL A 1 354 ? 31.745 17.254 -27.451 1.00 82.81 354 VAL A N 1
ATOM 2783 C CA . VAL A 1 354 ? 30.344 16.964 -27.772 1.00 82.81 354 VAL A CA 1
ATOM 2784 C C . VAL A 1 354 ? 29.766 16.079 -26.673 1.00 82.81 354 VAL A C 1
ATOM 2786 O O . VAL A 1 354 ? 30.383 15.089 -26.282 1.00 82.81 354 VAL A O 1
ATOM 2789 N N . GLN A 1 355 ? 28.591 16.434 -26.152 1.00 79.25 355 GLN A N 1
ATOM 2790 C CA . GLN A 1 355 ? 27.845 15.568 -25.240 1.00 79.25 355 GLN A CA 1
ATOM 2791 C C . GLN A 1 355 ? 26.947 14.634 -26.046 1.00 79.25 355 GLN A C 1
ATOM 2793 O O . GLN A 1 355 ? 26.102 15.084 -26.815 1.00 79.25 355 GLN A O 1
ATOM 2798 N N . GLU A 1 356 ? 27.122 13.335 -25.847 1.00 82.00 356 GLU A N 1
ATOM 2799 C CA . GLU A 1 356 ? 26.303 12.285 -26.443 1.00 82.00 356 GLU A CA 1
ATOM 2800 C C . GLU A 1 356 ? 25.570 11.535 -25.326 1.00 82.00 356 GLU A C 1
ATOM 2802 O O . GLU A 1 356 ? 26.128 11.310 -24.253 1.00 82.00 356 GLU A O 1
ATOM 2807 N N . ILE A 1 357 ? 24.311 11.149 -25.545 1.00 81.50 357 ILE A N 1
ATOM 2808 C CA . ILE A 1 357 ? 23.591 10.286 -24.603 1.00 81.50 357 ILE A CA 1
ATOM 2809 C C . ILE A 1 357 ? 23.898 8.841 -24.974 1.00 81.50 357 ILE A C 1
ATOM 2811 O O . ILE A 1 357 ? 23.510 8.376 -26.043 1.00 81.50 357 ILE A O 1
ATOM 2815 N N . ARG A 1 358 ? 24.559 8.118 -24.071 1.00 82.88 358 ARG A N 1
ATOM 2816 C CA . ARG A 1 358 ? 24.817 6.687 -24.222 1.00 82.88 358 ARG A CA 1
ATOM 2817 C C . ARG A 1 358 ? 23.872 5.890 -23.331 1.00 82.88 358 ARG A C 1
ATOM 2819 O O . ARG A 1 358 ? 23.725 6.189 -22.149 1.00 82.88 358 ARG A O 1
ATOM 2826 N N . MET A 1 359 ? 23.266 4.854 -23.901 1.00 85.38 359 MET A N 1
ATOM 2827 C CA . MET A 1 359 ? 22.478 3.864 -23.167 1.00 85.38 359 MET A CA 1
ATOM 2828 C C . MET A 1 359 ? 23.438 2.841 -22.559 1.00 85.38 359 MET A C 1
ATOM 2830 O O . MET A 1 359 ? 24.106 2.114 -23.293 1.00 85.38 359 MET A O 1
ATOM 2834 N N . LEU A 1 360 ? 23.563 2.842 -21.233 1.00 87.25 360 LEU A N 1
ATOM 2835 C CA . LEU A 1 360 ? 24.425 1.919 -20.498 1.00 87.25 360 LEU A CA 1
ATOM 2836 C C . LEU A 1 360 ? 23.564 0.891 -19.770 1.00 87.25 360 LEU A C 1
ATOM 2838 O O . LEU A 1 360 ? 22.670 1.295 -19.030 1.00 87.25 360 LEU A O 1
ATOM 2842 N N . ASP A 1 361 ? 23.868 -0.398 -19.919 1.00 88.69 361 ASP A N 1
ATOM 2843 C CA . ASP A 1 361 ? 23.275 -1.451 -19.088 1.00 88.69 361 ASP A CA 1
ATOM 2844 C C . ASP A 1 361 ? 23.525 -1.119 -17.615 1.00 88.69 361 ASP A C 1
ATOM 2846 O O . ASP A 1 361 ? 24.667 -1.006 -17.163 1.00 88.69 361 ASP A O 1
ATOM 2850 N N . TYR A 1 362 ? 22.444 -0.887 -16.875 1.00 92.44 362 TYR A N 1
ATOM 2851 C CA . TYR A 1 362 ? 22.473 -0.376 -15.519 1.00 92.44 362 TYR A CA 1
ATOM 2852 C C . TYR A 1 362 ? 21.873 -1.400 -14.544 1.00 92.44 362 TYR A C 1
ATOM 2854 O O . TYR A 1 362 ? 20.663 -1.403 -14.305 1.00 92.44 362 TYR A O 1
ATOM 2862 N N . PRO A 1 363 ? 22.705 -2.248 -13.902 1.00 94.69 363 PRO A N 1
ATOM 2863 C CA . PRO A 1 363 ? 22.246 -3.382 -13.094 1.00 94.69 363 PRO A CA 1
ATOM 2864 C C . PRO A 1 363 ? 21.283 -3.058 -11.949 1.00 94.69 363 PRO A C 1
ATOM 2866 O O . PRO A 1 363 ? 20.581 -3.945 -11.478 1.00 94.69 363 PRO A O 1
ATOM 2869 N N . PHE A 1 364 ? 21.228 -1.808 -11.480 1.00 95.31 364 PHE A N 1
ATOM 2870 C CA . PHE A 1 364 ? 20.274 -1.384 -10.449 1.00 95.31 364 PHE A CA 1
ATOM 2871 C C . PHE A 1 364 ? 18.830 -1.246 -10.951 1.00 95.31 364 PHE A C 1
ATOM 2873 O O . PHE A 1 364 ? 17.929 -1.035 -10.134 1.00 95.31 364 PHE A O 1
ATOM 2880 N N . PHE A 1 365 ? 18.603 -1.283 -12.265 1.00 94.62 365 PHE A N 1
ATOM 2881 C CA . PHE A 1 365 ? 17.274 -1.284 -12.870 1.00 94.62 365 PHE A CA 1
ATOM 2882 C C . PHE A 1 365 ? 16.907 -2.724 -13.204 1.00 94.62 365 PHE A C 1
ATOM 2884 O O . PHE A 1 365 ? 17.001 -3.159 -14.346 1.00 94.62 365 PHE A O 1
ATOM 2891 N N . VAL A 1 366 ? 16.547 -3.481 -12.170 1.00 96.69 366 VAL A N 1
ATOM 2892 C CA . VAL A 1 366 ? 16.297 -4.918 -12.297 1.00 96.69 366 VAL A CA 1
ATOM 2893 C C . VAL A 1 366 ? 15.042 -5.140 -13.136 1.00 96.69 366 VAL A C 1
ATOM 2895 O O . VAL A 1 366 ? 13.948 -4.766 -12.715 1.00 96.69 366 VAL A O 1
ATOM 2898 N N . ASP A 1 367 ? 15.190 -5.751 -14.306 1.00 95.00 367 ASP A N 1
ATOM 2899 C CA . ASP A 1 367 ? 14.084 -6.080 -15.203 1.00 95.00 367 ASP A CA 1
ATOM 2900 C C . ASP A 1 367 ? 13.509 -7.452 -14.837 1.00 95.00 367 ASP A C 1
ATOM 2902 O O . ASP A 1 367 ? 14.090 -8.500 -15.128 1.00 95.00 367 ASP A O 1
ATOM 2906 N N . VAL A 1 368 ? 12.362 -7.470 -14.158 1.00 96.31 368 VAL A N 1
ATOM 2907 C CA . VAL A 1 368 ? 11.670 -8.708 -13.792 1.00 96.31 368 VAL A CA 1
ATOM 2908 C C . VAL A 1 368 ? 10.713 -9.075 -14.915 1.00 96.31 368 VAL A C 1
ATOM 2910 O O . VAL A 1 368 ? 9.731 -8.375 -15.127 1.00 96.31 368 VAL A O 1
ATOM 2913 N N . ARG A 1 369 ? 10.955 -10.197 -15.598 1.00 92.75 369 ARG A N 1
ATOM 2914 C CA . ARG A 1 369 ? 10.070 -10.766 -16.635 1.00 92.75 369 ARG A CA 1
ATOM 2915 C C . ARG A 1 369 ? 9.264 -11.939 -16.072 1.00 92.75 369 ARG A C 1
ATOM 2917 O O . ARG A 1 369 ? 9.469 -12.344 -14.931 1.00 92.75 369 ARG A O 1
ATOM 2924 N N . GLY A 1 370 ? 8.385 -12.546 -16.873 1.00 89.75 370 GLY A N 1
ATOM 2925 C CA . GLY A 1 370 ? 7.467 -13.609 -16.425 1.00 89.75 370 GLY A CA 1
ATOM 2926 C C . GLY A 1 370 ? 8.095 -14.847 -15.749 1.00 89.75 370 GLY A C 1
ATOM 2927 O O . GLY A 1 370 ? 7.389 -15.598 -15.086 1.00 89.75 370 GLY A O 1
ATOM 2928 N N . ASN A 1 371 ? 9.407 -15.085 -15.871 1.00 89.69 371 ASN A N 1
ATOM 2929 C CA . ASN A 1 371 ? 10.131 -16.138 -15.137 1.00 89.69 371 ASN A CA 1
ATOM 2930 C C . ASN A 1 371 ? 10.512 -15.748 -13.692 1.00 89.69 371 ASN A C 1
ATOM 2932 O O . ASN A 1 371 ? 10.903 -16.610 -12.906 1.00 89.69 371 ASN A O 1
ATOM 2936 N N . GLY A 1 372 ? 10.456 -14.459 -13.365 1.00 95.56 372 GLY A N 1
ATOM 2937 C CA . GLY A 1 372 ? 10.614 -13.896 -12.027 1.00 95.56 372 GLY A CA 1
ATOM 2938 C C . GLY A 1 372 ? 9.287 -13.470 -11.398 1.00 95.56 372 GLY A C 1
ATOM 2939 O O . GLY A 1 372 ? 9.307 -12.861 -10.332 1.00 95.56 372 GLY A O 1
ATOM 2940 N N . MET A 1 373 ? 8.154 -13.775 -12.040 1.00 96.62 373 MET A N 1
ATOM 2941 C CA . MET A 1 373 ? 6.812 -13.438 -11.564 1.00 96.62 373 MET A CA 1
ATOM 2942 C C . MET A 1 373 ? 6.015 -14.685 -11.189 1.00 96.62 373 MET A C 1
ATOM 2944 O O . MET A 1 373 ? 6.122 -15.728 -11.837 1.00 96.62 373 MET A O 1
ATOM 2948 N N . ASP A 1 374 ? 5.186 -14.559 -10.158 1.00 95.44 374 ASP A N 1
ATOM 2949 C CA . ASP A 1 374 ? 4.228 -15.595 -9.779 1.00 95.44 374 ASP A CA 1
ATOM 2950 C C . ASP A 1 374 ? 3.050 -15.638 -10.767 1.00 95.44 374 ASP A C 1
ATOM 2952 O O . ASP A 1 374 ? 2.294 -14.677 -10.891 1.00 95.44 374 ASP A O 1
ATOM 2956 N N . LYS A 1 375 ? 2.896 -16.747 -11.495 1.00 88.31 375 LYS A N 1
ATOM 2957 C CA . LYS A 1 375 ? 1.905 -16.863 -12.581 1.00 88.31 375 LYS A CA 1
ATOM 2958 C C . LYS A 1 375 ? 0.463 -17.000 -12.091 1.00 88.31 375 LYS A C 1
ATOM 2960 O O . LYS A 1 375 ? -0.450 -16.752 -12.872 1.00 88.31 375 LYS A O 1
ATOM 2965 N N . ASP A 1 376 ? 0.272 -17.376 -10.831 1.00 88.75 376 ASP A N 1
ATOM 2966 C CA . ASP A 1 376 ? -1.050 -17.584 -10.238 1.00 88.75 376 ASP A CA 1
ATOM 2967 C C . ASP A 1 376 ? -1.551 -16.316 -9.530 1.00 88.75 376 ASP A C 1
ATOM 2969 O O . ASP A 1 376 ? -2.740 -16.167 -9.243 1.00 88.75 376 ASP A O 1
ATOM 2973 N N . SER A 1 377 ? -0.647 -15.378 -9.235 1.00 90.69 377 SER A N 1
ATOM 2974 C CA . SER A 1 377 ? -0.989 -14.112 -8.609 1.00 90.69 377 SER A CA 1
ATOM 2975 C C . SER A 1 377 ? -1.653 -13.156 -9.603 1.00 90.69 377 SER A C 1
ATOM 2977 O O . SER A 1 377 ? -0.997 -12.699 -10.544 1.00 90.69 377 SER A O 1
ATOM 2979 N N . PRO A 1 378 ? -2.894 -12.702 -9.349 1.00 86.88 378 PRO A N 1
ATOM 2980 C CA . PRO A 1 378 ? -3.544 -11.711 -10.206 1.00 86.88 378 PRO A CA 1
ATOM 2981 C C . PRO A 1 378 ? -2.820 -10.354 -10.201 1.00 86.88 378 PRO A C 1
ATOM 2983 O O . PRO A 1 378 ? -3.073 -9.521 -11.067 1.00 86.88 378 PRO A O 1
ATOM 2986 N N . ILE A 1 379 ? -1.896 -10.127 -9.255 1.00 91.56 379 ILE A N 1
ATOM 2987 C CA . ILE A 1 379 ? -1.103 -8.898 -9.189 1.00 91.56 379 ILE A CA 1
ATOM 2988 C C . ILE A 1 379 ? -0.122 -8.803 -10.369 1.00 91.56 379 ILE A C 1
ATOM 2990 O O . ILE A 1 379 ? 0.072 -7.719 -10.923 1.00 91.56 379 ILE A O 1
ATOM 2994 N N . VAL A 1 380 ? 0.504 -9.922 -10.753 1.00 92.44 380 VAL A N 1
ATOM 2995 C CA . VAL A 1 380 ? 1.635 -9.936 -11.701 1.00 92.44 380 VAL A CA 1
ATOM 2996 C C . VAL A 1 380 ? 1.452 -10.876 -12.893 1.00 92.44 380 VAL A C 1
ATOM 2998 O O . VAL A 1 380 ? 2.178 -10.726 -13.869 1.00 92.44 380 VAL A O 1
ATOM 3001 N N . ALA A 1 381 ? 0.467 -11.782 -12.880 1.00 83.50 381 ALA A N 1
ATOM 3002 C CA . ALA A 1 381 ? 0.265 -12.787 -13.933 1.00 83.50 381 ALA A CA 1
ATOM 3003 C C . ALA A 1 381 ? 0.139 -12.205 -15.356 1.00 83.50 381 ALA A C 1
ATOM 3005 O O . ALA A 1 381 ? 0.494 -12.868 -16.329 1.00 83.50 381 ALA A O 1
ATOM 3006 N N . ASN A 1 382 ? -0.336 -10.961 -15.471 1.00 77.75 382 ASN A N 1
ATOM 3007 C CA . ASN A 1 382 ? -0.601 -10.292 -16.750 1.00 77.75 382 ASN A CA 1
ATOM 3008 C C . ASN A 1 382 ? 0.405 -9.188 -17.087 1.00 77.75 382 ASN A C 1
ATOM 3010 O O . ASN A 1 382 ? 0.215 -8.467 -18.063 1.00 77.75 382 ASN A O 1
ATOM 3014 N N . LEU A 1 383 ? 1.453 -9.022 -16.278 1.00 86.75 383 LEU A N 1
ATOM 3015 C CA . LEU A 1 383 ? 2.497 -8.042 -16.550 1.00 86.75 383 LEU A CA 1
ATOM 3016 C C . LEU A 1 383 ? 3.582 -8.700 -17.412 1.00 86.75 383 LEU A C 1
ATOM 3018 O O . LEU A 1 383 ? 4.114 -9.743 -17.028 1.00 86.75 383 LEU A O 1
ATOM 3022 N N . PRO A 1 384 ? 3.953 -8.123 -18.567 1.00 85.38 384 PRO A N 1
ATOM 3023 C CA . PRO A 1 384 ? 5.029 -8.683 -19.382 1.00 85.38 384 PRO A CA 1
ATOM 3024 C C . PRO A 1 384 ? 6.396 -8.509 -18.705 1.00 85.38 384 PRO A C 1
ATOM 3026 O O . PRO A 1 384 ? 7.246 -9.400 -18.790 1.00 85.38 384 PRO A O 1
ATOM 3029 N N . ALA A 1 385 ? 6.596 -7.376 -18.027 1.00 90.88 385 ALA A N 1
ATOM 3030 C CA . ALA A 1 385 ? 7.787 -7.063 -17.247 1.00 90.88 385 ALA A CA 1
ATOM 3031 C C . ALA A 1 385 ? 7.496 -5.982 -16.195 1.00 90.88 385 ALA A C 1
ATOM 3033 O O . ALA A 1 385 ? 6.591 -5.178 -16.388 1.00 90.88 385 ALA A O 1
ATOM 3034 N N . VAL A 1 386 ? 8.277 -5.933 -15.115 1.00 94.56 386 VAL A N 1
ATOM 3035 C CA . VAL A 1 386 ? 8.290 -4.845 -14.123 1.00 94.56 386 VAL A CA 1
ATOM 3036 C C . VAL A 1 386 ? 9.741 -4.464 -13.863 1.00 94.56 386 VAL A C 1
ATOM 3038 O O . VAL A 1 386 ? 10.549 -5.316 -13.493 1.00 94.56 386 VAL A O 1
ATOM 3041 N N . THR A 1 387 ? 10.072 -3.184 -14.018 1.00 95.19 387 THR A N 1
ATOM 3042 C CA . THR A 1 387 ? 11.427 -2.684 -13.767 1.00 95.19 387 THR A CA 1
ATOM 3043 C C . THR A 1 387 ? 11.517 -2.166 -12.339 1.00 95.19 387 THR A C 1
ATOM 3045 O O . THR A 1 387 ? 10.846 -1.203 -11.976 1.00 95.19 387 THR A O 1
ATOM 3048 N N . MET A 1 388 ? 12.367 -2.785 -11.524 1.00 97.12 388 MET A N 1
ATOM 3049 C CA . MET A 1 388 ? 12.567 -2.448 -10.118 1.00 97.12 388 MET A CA 1
ATOM 3050 C C . MET A 1 388 ? 13.837 -1.609 -9.938 1.00 97.12 388 MET A C 1
ATOM 3052 O O . MET A 1 388 ? 14.946 -2.138 -9.873 1.00 97.12 388 MET A O 1
ATOM 3056 N N . ASN A 1 389 ? 13.676 -0.289 -9.825 1.00 95.12 389 ASN A N 1
ATOM 3057 C CA . ASN A 1 389 ? 14.789 0.649 -9.656 1.00 95.12 389 ASN A CA 1
ATOM 3058 C C . ASN A 1 389 ? 15.258 0.707 -8.193 1.00 95.12 389 ASN A C 1
ATOM 3060 O O . ASN A 1 389 ? 14.443 0.880 -7.281 1.00 95.12 389 ASN A O 1
ATOM 3064 N N . TRP A 1 390 ? 16.573 0.572 -7.977 1.00 96.00 390 TRP A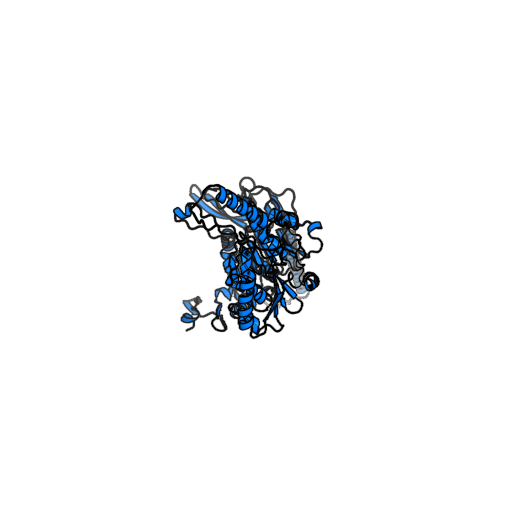 N 1
ATOM 3065 C CA . TRP A 1 390 ? 17.254 0.697 -6.673 1.00 96.00 390 TRP A CA 1
ATOM 3066 C C . TRP A 1 390 ? 16.564 -0.075 -5.539 1.00 96.00 390 TRP A C 1
ATOM 3068 O O . TRP A 1 390 ? 16.355 0.423 -4.432 1.00 96.00 390 TRP A O 1
ATOM 3078 N N . VAL A 1 391 ? 16.189 -1.315 -5.837 1.00 98.25 391 VAL A N 1
ATOM 3079 C CA . VAL A 1 391 ? 15.375 -2.157 -4.963 1.00 98.25 391 VAL A CA 1
ATOM 3080 C C . VAL A 1 391 ? 16.194 -2.825 -3.859 1.00 98.25 391 VAL A C 1
ATOM 3082 O O . VAL A 1 391 ? 17.310 -3.295 -4.076 1.00 98.25 391 VAL A O 1
ATOM 3085 N N . SER A 1 392 ? 15.631 -2.876 -2.653 1.00 98.56 392 SER A N 1
ATOM 3086 C CA . SER A 1 392 ? 16.137 -3.673 -1.536 1.00 98.56 392 SER A CA 1
ATOM 3087 C C . SER A 1 392 ? 15.606 -5.107 -1.599 1.00 98.56 392 SER A C 1
ATOM 3089 O O . SER A 1 392 ? 14.415 -5.292 -1.852 1.00 98.56 392 SER A O 1
ATOM 3091 N N . PRO A 1 393 ? 16.431 -6.130 -1.305 1.00 98.44 393 PRO A N 1
ATOM 3092 C CA . PRO A 1 393 ? 15.952 -7.505 -1.260 1.00 98.44 393 PRO A CA 1
ATOM 3093 C C . PRO A 1 393 ? 15.037 -7.707 -0.048 1.00 98.44 393 PRO A C 1
ATOM 3095 O O . PRO A 1 393 ? 15.244 -7.117 1.016 1.00 98.44 393 PRO A O 1
ATOM 3098 N N . LEU A 1 394 ? 14.051 -8.580 -0.185 1.00 98.75 394 LEU A N 1
ATOM 3099 C CA . LEU A 1 394 ? 13.145 -8.998 0.874 1.00 98.75 394 LEU A CA 1
ATOM 3100 C C . LEU A 1 394 ? 13.496 -10.414 1.333 1.00 98.75 394 LEU A C 1
ATOM 3102 O O . LEU A 1 394 ? 13.916 -11.271 0.559 1.00 98.75 394 LEU A O 1
ATOM 3106 N N . THR A 1 395 ? 13.283 -10.690 2.611 1.00 98.38 395 THR A N 1
ATOM 3107 C CA . THR A 1 395 ? 13.375 -12.044 3.169 1.00 98.38 395 THR A CA 1
ATOM 3108 C C . THR A 1 395 ? 12.161 -12.307 4.041 1.00 98.38 395 THR A C 1
ATOM 3110 O O . THR A 1 395 ? 11.697 -11.410 4.741 1.00 98.38 395 THR A O 1
ATOM 3113 N N . ILE A 1 396 ? 11.632 -13.526 3.966 1.00 98.19 396 ILE A N 1
ATOM 3114 C CA . ILE A 1 396 ? 10.446 -13.949 4.711 1.00 98.19 396 ILE A CA 1
ATOM 3115 C C . ILE A 1 396 ? 10.907 -14.895 5.815 1.00 98.19 396 ILE A C 1
ATOM 3117 O O . ILE A 1 396 ? 11.650 -15.836 5.541 1.00 98.19 396 ILE A O 1
ATOM 3121 N N . ASP A 1 397 ? 10.459 -14.643 7.038 1.00 97.69 397 ASP A N 1
ATOM 3122 C CA . ASP A 1 397 ? 10.595 -15.516 8.199 1.00 97.69 397 ASP A CA 1
ATOM 3123 C C . ASP A 1 397 ? 9.426 -16.523 8.201 1.00 97.69 397 ASP A C 1
ATOM 3125 O O . ASP A 1 397 ? 8.277 -16.134 8.460 1.00 97.69 397 ASP A O 1
ATOM 3129 N N . PRO A 1 398 ? 9.674 -17.816 7.911 1.00 94.62 398 PRO A N 1
ATOM 3130 C CA . PRO A 1 398 ? 8.617 -18.820 7.840 1.00 94.62 398 PRO A CA 1
ATOM 3131 C C . PRO A 1 398 ? 7.913 -19.051 9.181 1.00 94.62 398 PRO A C 1
ATOM 3133 O O . PRO A 1 398 ? 6.725 -19.372 9.195 1.00 94.62 398 PRO A O 1
ATOM 3136 N N . ALA A 1 399 ? 8.607 -18.864 10.310 1.00 95.00 399 ALA A N 1
ATOM 3137 C CA . ALA A 1 399 ? 8.031 -19.083 11.634 1.00 95.00 399 ALA A CA 1
ATOM 3138 C C . ALA A 1 399 ? 6.978 -18.016 11.951 1.00 95.00 399 ALA A C 1
ATOM 3140 O O . ALA A 1 399 ? 5.887 -18.333 12.427 1.00 95.00 399 ALA A O 1
ATOM 3141 N N . LYS A 1 400 ? 7.272 -16.757 11.610 1.00 94.00 400 LYS A N 1
ATOM 3142 C CA . LYS A 1 400 ? 6.323 -15.643 11.754 1.00 94.00 400 LYS A CA 1
ATOM 3143 C C . LYS A 1 400 ? 5.219 -15.649 10.704 1.00 94.00 400 LYS A C 1
ATOM 3145 O O . LYS A 1 400 ? 4.176 -15.052 10.955 1.00 94.00 400 LYS A O 1
ATOM 3150 N N . SER A 1 401 ? 5.431 -16.325 9.575 1.00 92.75 401 SER A N 1
ATOM 3151 C CA . SER A 1 401 ? 4.487 -16.389 8.446 1.00 92.75 401 SER A CA 1
ATOM 3152 C C . SER A 1 401 ? 3.623 -17.645 8.408 1.00 92.75 401 SER A C 1
ATOM 3154 O O . SER A 1 401 ? 2.821 -17.833 7.492 1.00 92.75 401 SER A O 1
ATOM 3156 N N . LYS A 1 402 ? 3.741 -18.500 9.428 1.00 92.50 402 LYS A N 1
ATOM 3157 C CA . LYS A 1 402 ? 2.982 -19.744 9.538 1.00 92.50 402 LYS A CA 1
ATOM 3158 C C . LYS A 1 402 ? 1.471 -19.479 9.511 1.00 92.50 402 LYS A C 1
ATOM 3160 O O . LYS A 1 402 ? 0.958 -18.671 10.280 1.00 92.50 402 LYS A O 1
ATOM 3165 N N . GLY A 1 403 ? 0.759 -20.200 8.644 1.00 91.62 403 GLY A N 1
ATOM 3166 C CA . GLY A 1 403 ? -0.698 -20.096 8.504 1.00 91.62 403 GLY A CA 1
ATOM 3167 C C . GLY A 1 403 ? -1.187 -18.914 7.659 1.00 91.62 403 GLY A C 1
ATOM 3168 O O . GLY A 1 403 ? -2.396 -18.711 7.569 1.00 91.62 403 GLY A O 1
ATOM 3169 N N . ARG A 1 404 ? -0.285 -18.146 7.031 1.00 96.50 404 ARG A N 1
ATOM 3170 C CA . ARG A 1 404 ? -0.635 -17.136 6.023 1.00 96.50 404 ARG A CA 1
ATOM 3171 C C . ARG A 1 404 ? -0.410 -17.667 4.610 1.00 96.50 404 ARG A C 1
ATOM 3173 O O . ARG A 1 404 ? 0.497 -18.465 4.376 1.00 96.50 404 ARG A O 1
ATOM 3180 N N . LYS A 1 405 ? -1.211 -17.189 3.656 1.00 96.81 405 LYS A N 1
ATOM 3181 C CA . LYS A 1 405 ? -0.943 -17.359 2.225 1.00 96.81 405 LYS A CA 1
ATOM 3182 C C . LYS A 1 405 ? 0.133 -16.352 1.838 1.00 96.81 405 LYS A C 1
ATOM 3184 O O . LYS A 1 405 ? -0.138 -15.155 1.835 1.00 96.81 405 LYS A O 1
ATOM 3189 N N . VAL A 1 406 ? 1.337 -16.837 1.553 1.00 97.75 406 VAL A N 1
ATOM 3190 C CA . VAL A 1 406 ? 2.497 -16.017 1.180 1.00 97.75 406 VAL A CA 1
ATOM 3191 C C . VAL A 1 406 ? 2.806 -16.245 -0.294 1.00 97.75 406 VAL A C 1
ATOM 3193 O O . VAL A 1 406 ? 3.079 -17.374 -0.693 1.00 97.75 406 VAL A O 1
ATOM 3196 N N . VAL A 1 407 ? 2.783 -15.182 -1.095 1.00 98.06 407 VAL A N 1
ATOM 3197 C CA . VAL A 1 407 ? 3.046 -15.236 -2.538 1.00 98.06 407 VAL A CA 1
ATOM 3198 C C . VAL A 1 407 ? 4.228 -14.335 -2.875 1.00 98.06 407 VAL A C 1
ATOM 3200 O O . VAL A 1 407 ? 4.219 -13.134 -2.595 1.00 98.06 407 VAL A O 1
ATOM 3203 N N . ARG A 1 408 ? 5.261 -14.920 -3.485 1.00 98.31 408 ARG A N 1
ATOM 3204 C CA . ARG A 1 408 ? 6.483 -14.225 -3.912 1.00 98.31 408 ARG A CA 1
ATOM 3205 C C . ARG A 1 408 ? 6.245 -13.577 -5.274 1.00 98.31 408 ARG A C 1
ATOM 3207 O O . ARG A 1 408 ? 6.477 -14.202 -6.297 1.00 98.31 408 ARG A O 1
ATOM 3214 N N . LEU A 1 409 ? 5.772 -12.335 -5.270 1.00 98.38 409 LEU A N 1
ATOM 3215 C CA . LEU A 1 409 ? 5.304 -11.643 -6.473 1.00 98.38 409 LEU A CA 1
ATOM 3216 C C . LEU A 1 409 ? 6.406 -11.426 -7.507 1.00 98.38 409 LEU A C 1
ATOM 3218 O O . LEU A 1 409 ? 6.220 -11.770 -8.666 1.00 98.38 409 LEU A O 1
ATOM 3222 N N . LEU A 1 410 ? 7.531 -10.842 -7.086 1.00 98.62 410 LEU A N 1
ATOM 3223 C CA . LEU A 1 410 ? 8.638 -10.478 -7.968 1.00 98.62 410 LEU A CA 1
ATOM 3224 C C . LEU A 1 410 ? 9.944 -11.014 -7.394 1.00 98.62 410 LEU A C 1
ATOM 3226 O O . LEU A 1 410 ? 10.264 -10.765 -6.230 1.00 98.62 410 LEU A O 1
ATOM 3230 N N . THR A 1 411 ? 10.709 -11.714 -8.220 1.00 98.56 411 THR A N 1
ATOM 3231 C CA . THR A 1 411 ? 12.031 -12.249 -7.902 1.00 98.56 411 THR A CA 1
ATOM 3232 C C . THR A 1 411 ? 12.989 -11.905 -9.035 1.00 98.56 411 THR A C 1
ATOM 3234 O O . THR A 1 411 ? 12.644 -12.042 -10.206 1.00 98.56 411 THR A O 1
ATOM 3237 N N . SER A 1 412 ? 14.197 -11.480 -8.685 1.00 98.31 412 SER A N 1
ATOM 3238 C CA . SER A 1 412 ? 15.257 -11.181 -9.645 1.00 98.31 412 SER A CA 1
ATOM 3239 C C . SER A 1 412 ? 15.757 -12.446 -10.373 1.00 98.31 412 SER A C 1
ATOM 3241 O O . SER A 1 412 ? 15.338 -13.576 -10.069 1.00 98.31 412 SER A O 1
ATOM 3243 N N . SER A 1 413 ? 16.635 -12.278 -11.362 1.00 96.88 413 SER A N 1
ATOM 3244 C CA . SER A 1 413 ? 17.239 -13.389 -12.103 1.00 96.88 413 SER A CA 1
ATOM 3245 C C . SER A 1 413 ? 18.205 -14.215 -11.223 1.00 96.88 413 SER A C 1
ATOM 3247 O O . SER A 1 413 ? 18.523 -13.840 -10.094 1.00 96.88 413 SER A O 1
ATOM 3249 N N . PRO A 1 414 ? 18.668 -15.395 -11.672 1.00 95.69 414 PRO A N 1
ATOM 3250 C CA . PRO A 1 414 ? 19.731 -16.127 -10.979 1.00 95.69 414 PRO A CA 1
ATOM 3251 C C . PRO A 1 414 ? 21.066 -15.369 -10.912 1.00 95.69 414 PRO A C 1
ATOM 3253 O O . PRO A 1 414 ? 21.862 -15.646 -10.018 1.00 95.69 414 PRO A O 1
ATOM 3256 N N . ASP A 1 415 ? 21.287 -14.413 -11.818 1.00 94.31 415 ASP A N 1
ATOM 3257 C CA . ASP A 1 415 ? 22.536 -13.667 -11.984 1.00 94.31 415 ASP A CA 1
ATOM 3258 C C . ASP A 1 415 ? 22.573 -12.355 -11.180 1.00 94.31 415 ASP A C 1
ATOM 3260 O O . ASP A 1 415 ? 23.405 -11.484 -11.440 1.00 94.31 415 ASP A O 1
ATOM 3264 N N . SER A 1 416 ? 21.685 -12.190 -10.196 1.00 96.81 416 SER A N 1
ATOM 3265 C CA . SER A 1 416 ? 21.633 -10.991 -9.354 1.00 96.81 416 SER A CA 1
ATOM 3266 C C . SER A 1 416 ? 22.602 -11.048 -8.178 1.00 96.81 416 SER A C 1
ATOM 3268 O O . SER A 1 416 ? 22.906 -12.114 -7.648 1.00 96.81 416 SER A O 1
ATOM 3270 N N . TRP A 1 417 ? 23.061 -9.892 -7.706 1.00 96.56 417 TRP A N 1
ATOM 3271 C CA . TRP A 1 417 ? 23.918 -9.773 -6.529 1.00 96.56 417 TRP A CA 1
ATOM 3272 C C . TRP A 1 417 ? 23.577 -8.543 -5.695 1.00 96.56 417 TRP A C 1
ATOM 3274 O O . TRP A 1 417 ? 22.865 -7.638 -6.122 1.00 96.56 417 TRP A O 1
ATOM 3284 N N . LEU A 1 418 ? 24.104 -8.504 -4.472 1.00 96.19 418 LEU A N 1
ATOM 3285 C CA . LEU A 1 418 ? 23.835 -7.430 -3.523 1.00 96.19 418 LEU A CA 1
ATOM 3286 C C . LEU A 1 418 ? 25.011 -6.464 -3.398 1.00 96.19 418 LEU A C 1
ATOM 3288 O O . LEU A 1 418 ? 26.174 -6.875 -3.361 1.00 96.19 418 LEU A O 1
ATOM 3292 N N . ARG A 1 419 ? 24.700 -5.176 -3.226 1.00 94.62 419 ARG A N 1
ATOM 3293 C CA . ARG A 1 419 ? 25.681 -4.131 -2.904 1.00 94.62 419 ARG A CA 1
ATOM 3294 C C . ARG A 1 419 ? 25.141 -3.189 -1.834 1.00 94.62 419 ARG A C 1
ATOM 3296 O O . ARG A 1 419 ? 24.040 -2.668 -1.950 1.00 94.62 419 ARG A O 1
ATOM 3303 N N . SER A 1 420 ? 25.929 -2.929 -0.792 1.00 93.00 420 SER A N 1
ATOM 3304 C CA . SER A 1 420 ? 25.525 -2.033 0.310 1.00 93.00 420 SER A CA 1
ATOM 3305 C C . SER A 1 420 ? 25.963 -0.575 0.134 1.00 93.00 420 SER A C 1
ATOM 3307 O O . SER A 1 420 ? 25.553 0.282 0.920 1.00 93.00 420 SER A O 1
ATOM 3309 N N . SER A 1 421 ? 26.806 -0.292 -0.865 1.00 92.25 421 SER A N 1
ATOM 3310 C CA . SER A 1 421 ? 27.265 1.066 -1.173 1.00 92.25 421 SER A CA 1
ATOM 3311 C C . SER A 1 421 ? 26.111 1.931 -1.675 1.00 92.25 421 SER A C 1
ATOM 3313 O O . SER A 1 421 ? 25.285 1.473 -2.457 1.00 92.25 421 SER A O 1
ATOM 3315 N N . THR A 1 422 ? 26.083 3.188 -1.240 1.00 92.50 422 THR A N 1
ATOM 3316 C CA . THR A 1 422 ? 25.112 4.202 -1.674 1.00 92.50 422 THR A CA 1
ATOM 3317 C C . THR A 1 422 ? 25.529 4.933 -2.950 1.00 92.50 422 THR A C 1
ATOM 3319 O O . THR A 1 422 ? 24.726 5.674 -3.512 1.00 92.50 422 THR A O 1
ATOM 3322 N N . ASN A 1 423 ? 26.773 4.744 -3.406 1.00 91.50 423 ASN A N 1
ATOM 3323 C CA . ASN A 1 423 ? 27.245 5.300 -4.667 1.00 91.50 423 ASN A CA 1
ATOM 3324 C C . ASN A 1 423 ? 26.762 4.421 -5.828 1.00 91.50 423 ASN A C 1
ATOM 3326 O O . ASN A 1 423 ? 27.237 3.293 -6.011 1.00 91.50 423 ASN A O 1
ATOM 3330 N N . ILE A 1 424 ? 25.831 4.961 -6.606 1.00 91.94 424 ILE A N 1
ATOM 3331 C CA . ILE A 1 424 ? 25.194 4.295 -7.745 1.00 91.94 424 ILE A CA 1
ATOM 3332 C C . ILE A 1 424 ? 25.669 4.885 -9.085 1.00 91.94 424 ILE A C 1
ATOM 3334 O O . ILE A 1 424 ? 25.070 4.615 -10.123 1.00 91.94 424 ILE A O 1
ATOM 3338 N N . GLN A 1 425 ? 26.743 5.679 -9.074 1.00 90.25 425 GLN A N 1
ATOM 3339 C CA . GLN A 1 425 ? 27.391 6.203 -10.270 1.00 90.25 425 GLN A CA 1
ATOM 3340 C C . GLN A 1 425 ? 28.213 5.101 -10.962 1.00 90.25 425 GLN A C 1
ATOM 3342 O O . GLN A 1 425 ? 29.051 4.481 -10.297 1.00 90.25 425 GLN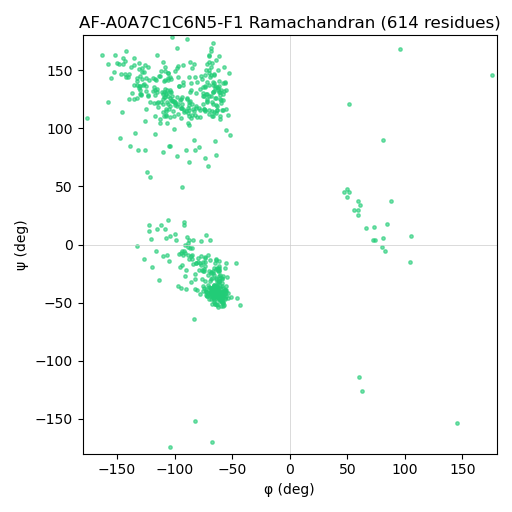 A O 1
ATOM 3347 N N . PRO A 1 426 ? 28.020 4.874 -12.275 1.00 90.00 426 PRO A N 1
ATOM 3348 C CA . PRO A 1 426 ? 28.880 3.995 -13.062 1.00 90.00 426 PRO A CA 1
ATOM 3349 C C . PRO A 1 426 ? 30.339 4.474 -13.080 1.00 90.00 426 PRO A C 1
ATOM 3351 O O . PRO A 1 426 ? 30.610 5.639 -13.375 1.00 90.00 426 PRO A O 1
ATOM 3354 N N . ASP A 1 427 ? 31.274 3.564 -12.817 1.00 90.25 427 ASP A N 1
ATOM 3355 C CA . ASP A 1 427 ? 32.718 3.742 -12.984 1.00 90.25 427 ASP A CA 1
ATOM 3356 C C . ASP A 1 427 ? 33.178 2.976 -14.231 1.00 90.25 427 ASP A C 1
ATOM 3358 O O . ASP A 1 427 ? 33.602 1.820 -14.169 1.00 90.25 427 ASP A O 1
ATOM 3362 N N . LEU A 1 428 ? 33.048 3.628 -15.389 1.00 87.25 428 LEU A N 1
ATOM 3363 C CA . LEU A 1 428 ? 33.401 3.048 -16.689 1.00 87.25 428 LEU A CA 1
ATOM 3364 C C . LEU A 1 428 ? 34.914 2.950 -16.920 1.00 87.25 428 LEU A C 1
ATOM 3366 O O . LEU A 1 428 ? 35.339 2.230 -17.819 1.00 87.25 428 LEU A O 1
ATOM 3370 N N . GLN A 1 429 ? 35.733 3.647 -16.125 1.00 88.19 429 GLN A N 1
ATOM 3371 C CA . GLN A 1 429 ? 37.190 3.510 -16.201 1.00 88.19 429 GLN A CA 1
ATOM 3372 C C . GLN A 1 429 ? 37.624 2.173 -15.606 1.00 88.19 429 GLN A C 1
ATOM 3374 O O . GLN A 1 429 ? 38.447 1.467 -16.184 1.00 88.19 429 GLN A O 1
ATOM 3379 N N . ARG A 1 430 ? 37.043 1.806 -14.460 1.00 90.81 430 ARG A N 1
ATOM 3380 C CA . ARG A 1 430 ? 37.361 0.555 -13.770 1.00 90.81 430 ARG A CA 1
ATOM 3381 C C . ARG A 1 430 ? 36.554 -0.639 -14.276 1.00 90.81 430 ARG A C 1
ATOM 3383 O O . ARG A 1 430 ? 37.061 -1.759 -14.262 1.00 90.81 430 ARG A O 1
ATOM 3390 N N . TYR A 1 431 ? 35.315 -0.412 -14.708 1.00 90.06 431 TYR A N 1
ATOM 3391 C CA . TYR A 1 431 ? 34.396 -1.450 -15.178 1.00 90.06 431 TYR A CA 1
ATOM 3392 C C . TYR A 1 431 ? 33.764 -1.037 -16.521 1.00 90.06 431 TYR A C 1
ATOM 3394 O O . TYR A 1 431 ? 32.629 -0.566 -16.545 1.00 90.06 431 TYR A O 1
ATOM 3402 N N . PRO A 1 432 ? 34.463 -1.218 -17.657 1.00 84.12 432 PRO A N 1
ATOM 3403 C CA . PRO A 1 432 ? 34.040 -0.660 -18.949 1.00 84.12 432 PRO A CA 1
ATOM 3404 C C . PRO A 1 432 ? 32.697 -1.158 -19.500 1.00 84.12 432 PRO A C 1
ATOM 3406 O O . PRO A 1 432 ? 32.110 -0.481 -20.340 1.00 84.12 432 PRO A O 1
ATOM 3409 N N . GLN A 1 433 ? 32.231 -2.333 -19.060 1.00 80.19 433 GLN A N 1
ATOM 3410 C CA . GLN A 1 433 ? 30.985 -2.945 -19.540 1.00 80.19 433 GLN A CA 1
ATOM 3411 C C . GLN A 1 433 ? 29.758 -2.388 -18.801 1.00 80.19 433 GLN A C 1
ATOM 3413 O O . GLN A 1 433 ? 28.931 -1.716 -19.401 1.00 80.19 433 GLN A O 1
ATOM 3418 N N . GLU A 1 434 ? 29.669 -2.623 -17.488 1.00 79.00 434 GLU A N 1
ATOM 3419 C CA . GLU A 1 434 ? 28.478 -2.295 -16.681 1.00 79.00 434 GLU A CA 1
ATOM 3420 C C . GLU A 1 434 ? 28.689 -1.077 -15.761 1.00 79.00 434 GLU A C 1
ATOM 3422 O O . GLU A 1 434 ? 27.765 -0.612 -15.101 1.00 79.00 434 GLU A O 1
ATOM 3427 N N . GLY A 1 435 ? 29.920 -0.572 -15.634 1.00 88.19 435 GLY A N 1
ATOM 3428 C CA . GLY A 1 435 ? 30.267 0.490 -14.684 1.00 88.19 435 GLY A CA 1
ATOM 3429 C C . GLY A 1 435 ? 30.294 0.058 -13.213 1.00 88.19 435 GLY A C 1
ATOM 3430 O O . GLY A 1 435 ? 30.526 0.892 -12.337 1.00 88.19 435 GLY A O 1
ATOM 3431 N N . PHE A 1 436 ? 30.093 -1.228 -12.912 1.00 90.94 436 PHE A N 1
ATOM 3432 C CA . PHE A 1 436 ? 30.061 -1.750 -11.546 1.00 90.94 436 PHE A CA 1
ATOM 3433 C C . PHE A 1 436 ? 30.854 -3.046 -11.393 1.00 90.94 436 PHE A C 1
ATOM 3435 O O . PHE A 1 436 ? 31.039 -3.815 -12.332 1.00 90.94 436 PHE A O 1
ATOM 3442 N N . ALA A 1 437 ? 31.311 -3.299 -10.165 1.00 88.69 437 ALA A N 1
ATOM 3443 C CA . ALA A 1 437 ? 31.977 -4.548 -9.827 1.00 88.69 437 ALA A CA 1
ATOM 3444 C C . ALA A 1 437 ? 30.990 -5.728 -9.922 1.00 88.69 437 ALA A C 1
ATOM 3446 O O . ALA A 1 437 ? 29.920 -5.652 -9.300 1.00 88.69 437 ALA A O 1
ATOM 3447 N N . PRO A 1 438 ? 31.357 -6.831 -10.601 1.00 81.25 438 PRO A N 1
ATOM 3448 C CA . PRO A 1 438 ? 30.514 -8.015 -10.668 1.00 81.25 438 PRO A CA 1
ATOM 3449 C C . PRO A 1 438 ? 30.364 -8.660 -9.286 1.00 81.25 438 PRO A C 1
ATOM 3451 O O . PRO A 1 438 ? 31.278 -8.656 -8.452 1.00 81.25 438 PRO A O 1
ATOM 3454 N N . GLY A 1 439 ? 29.186 -9.226 -9.034 1.00 81.06 439 GLY A N 1
ATOM 3455 C CA . GLY A 1 439 ? 28.883 -9.915 -7.785 1.00 81.06 439 GLY A CA 1
ATOM 3456 C C . GLY A 1 439 ? 29.718 -11.176 -7.577 1.00 81.06 439 GLY A C 1
ATOM 3457 O O . GLY A 1 439 ? 29.849 -11.997 -8.476 1.00 81.06 439 GLY A O 1
ATOM 3458 N N . ARG A 1 440 ? 30.227 -11.380 -6.354 1.00 80.38 440 ARG A N 1
ATOM 3459 C CA . ARG A 1 440 ? 30.931 -12.625 -5.970 1.00 80.38 440 ARG A CA 1
ATOM 3460 C C . ARG A 1 440 ? 29.986 -13.791 -5.656 1.00 80.38 440 ARG A C 1
ATOM 3462 O O . ARG A 1 440 ? 30.415 -14.936 -5.643 1.00 80.38 440 ARG A O 1
ATOM 3469 N N . LYS A 1 441 ? 28.726 -13.493 -5.322 1.00 88.56 441 LYS A N 1
ATOM 3470 C CA . LYS A 1 441 ? 27.684 -14.467 -4.971 1.00 88.56 441 LYS A CA 1
ATOM 3471 C C . LYS A 1 441 ? 26.409 -14.082 -5.706 1.00 88.56 441 LYS A C 1
ATOM 3473 O O . LYS A 1 441 ? 25.699 -13.191 -5.242 1.00 88.56 441 LYS A O 1
ATOM 3478 N N . MET A 1 442 ? 26.183 -14.714 -6.853 1.00 94.25 442 MET A N 1
ATOM 3479 C CA . MET A 1 442 ? 24.975 -14.509 -7.642 1.00 94.25 442 MET A CA 1
ATOM 3480 C C . MET A 1 442 ? 23.861 -15.428 -7.145 1.00 94.25 442 MET A C 1
ATOM 3482 O O . MET A 1 442 ? 24.108 -16.604 -6.867 1.00 94.25 442 MET A O 1
ATOM 3486 N N . LYS A 1 443 ? 22.663 -14.879 -6.959 1.00 95.81 443 LYS A N 1
ATOM 3487 C CA . LYS A 1 443 ? 21.450 -15.630 -6.637 1.00 95.81 443 LYS A CA 1
ATOM 3488 C C . LYS A 1 443 ? 20.212 -14.777 -6.895 1.00 95.81 443 LYS A C 1
ATOM 3490 O O . LYS A 1 443 ? 20.263 -13.552 -6.878 1.00 95.81 443 LYS A O 1
ATOM 3495 N N . ARG A 1 444 ? 19.070 -15.456 -6.977 1.00 97.38 444 ARG A N 1
ATOM 3496 C CA . ARG A 1 444 ? 17.753 -14.821 -6.960 1.00 97.38 444 ARG A CA 1
ATOM 3497 C C . ARG A 1 444 ? 17.500 -14.091 -5.642 1.00 97.38 444 ARG A C 1
ATOM 3499 O O . ARG A 1 444 ? 17.684 -14.663 -4.565 1.00 97.38 444 ARG A O 1
ATOM 3506 N N . GLU A 1 445 ? 16.990 -12.874 -5.741 1.00 98.25 445 GLU A N 1
ATOM 3507 C CA . GLU A 1 445 ? 16.553 -12.043 -4.626 1.00 98.25 445 GLU A CA 1
ATOM 3508 C C . GLU A 1 445 ? 15.055 -11.757 -4.750 1.00 98.25 445 GLU A C 1
ATOM 3510 O O . GLU A 1 445 ? 14.545 -11.437 -5.824 1.00 98.25 445 GLU A O 1
ATOM 3515 N N . LEU A 1 446 ? 14.328 -11.878 -3.640 1.00 98.75 446 LEU A N 1
ATOM 3516 C CA . LEU A 1 446 ? 12.909 -11.529 -3.589 1.00 98.75 446 LEU A CA 1
ATOM 3517 C C . LEU A 1 446 ? 12.771 -10.003 -3.561 1.00 98.75 446 LEU A C 1
ATOM 3519 O O . LEU A 1 446 ? 13.406 -9.349 -2.740 1.00 98.75 446 LEU A O 1
ATOM 3523 N N . LEU A 1 447 ? 11.926 -9.441 -4.418 1.00 98.75 447 LEU A N 1
ATOM 3524 C CA . LEU A 1 447 ? 11.773 -7.993 -4.598 1.00 98.75 447 LEU A CA 1
ATOM 3525 C C . LEU A 1 447 ? 10.398 -7.486 -4.148 1.00 98.75 447 LEU A C 1
ATOM 3527 O O . LEU A 1 447 ? 10.279 -6.354 -3.678 1.00 98.75 447 LEU A O 1
ATOM 3531 N N . ALA A 1 448 ? 9.365 -8.326 -4.263 1.00 98.81 448 ALA A N 1
ATOM 3532 C CA . ALA A 1 448 ? 8.016 -8.031 -3.790 1.00 98.81 448 ALA A CA 1
ATOM 3533 C C . ALA A 1 448 ? 7.298 -9.293 -3.297 1.00 98.81 448 ALA A C 1
ATOM 3535 O O . ALA A 1 448 ? 7.485 -10.383 -3.841 1.00 98.81 448 ALA A O 1
ATOM 3536 N N . VAL A 1 449 ? 6.452 -9.143 -2.279 1.00 98.69 449 VAL A N 1
ATOM 3537 C CA . VAL A 1 449 ? 5.673 -10.227 -1.663 1.00 98.69 449 VAL A CA 1
ATOM 3538 C C . VAL A 1 449 ? 4.262 -9.743 -1.336 1.00 98.69 449 VAL A C 1
ATOM 3540 O O . VAL A 1 449 ? 4.074 -8.582 -0.974 1.00 98.69 449 VAL A O 1
ATOM 3543 N N . SER A 1 450 ? 3.282 -10.640 -1.433 1.00 98.31 450 SER A N 1
ATOM 3544 C CA . SER A 1 450 ? 1.965 -10.451 -0.821 1.00 98.31 450 SER A CA 1
ATOM 3545 C C . SER A 1 450 ? 1.706 -11.519 0.235 1.00 98.31 450 SER A C 1
ATOM 3547 O O . SER A 1 450 ? 2.089 -12.679 0.074 1.00 98.31 450 SER A O 1
ATOM 3549 N N . GLU A 1 451 ? 1.064 -11.119 1.326 1.00 97.62 451 GLU A N 1
ATOM 3550 C CA . GLU A 1 451 ? 0.655 -11.995 2.413 1.00 97.62 451 GLU A CA 1
ATOM 3551 C C . GLU A 1 451 ? -0.810 -11.753 2.774 1.00 97.62 451 GLU A C 1
ATOM 3553 O O . GLU A 1 451 ? -1.253 -10.610 2.902 1.00 97.62 451 GLU A O 1
ATOM 3558 N N . GLN A 1 452 ? -1.556 -12.835 2.979 1.00 96.81 452 GLN A N 1
ATOM 3559 C CA . GLN A 1 452 ? -2.934 -12.800 3.462 1.00 96.81 452 GLN A CA 1
ATOM 3560 C C . GLN A 1 452 ? -3.101 -13.758 4.641 1.00 96.81 452 GLN A C 1
ATOM 3562 O O . GLN A 1 452 ? -2.675 -14.914 4.577 1.00 96.81 452 GLN A O 1
ATOM 3567 N N . GLY A 1 453 ? -3.731 -13.292 5.719 1.00 95.69 453 GLY A N 1
ATOM 3568 C CA . GLY A 1 453 ? -4.028 -14.121 6.885 1.00 95.69 453 GLY A CA 1
ATOM 3569 C C . GLY A 1 453 ? -3.939 -13.364 8.205 1.00 95.69 453 GLY A C 1
ATOM 3570 O O . GLY A 1 453 ? -4.146 -12.157 8.269 1.00 95.69 453 GLY A O 1
ATOM 3571 N N . VAL A 1 454 ? -3.655 -14.094 9.284 1.00 97.12 454 VAL A N 1
ATOM 3572 C CA . VAL A 1 454 ? -3.566 -13.539 10.642 1.00 97.12 454 VAL A CA 1
ATOM 3573 C C . VAL A 1 454 ? -2.157 -13.000 10.910 1.00 97.12 454 VAL A C 1
ATOM 3575 O O . VAL A 1 454 ? -1.168 -13.732 10.831 1.00 97.12 454 VAL A O 1
ATOM 3578 N N . PHE A 1 455 ? -2.075 -11.722 11.271 1.00 97.50 455 PHE A N 1
ATOM 3579 C CA . PHE A 1 455 ? -0.862 -11.023 11.688 1.00 97.50 455 PHE A CA 1
ATOM 3580 C C . PHE A 1 455 ? -0.903 -10.745 13.193 1.00 97.50 455 PHE A C 1
ATOM 3582 O O . PHE A 1 455 ? -1.974 -10.529 13.762 1.00 97.50 455 PHE A O 1
ATOM 3589 N N . ASN A 1 456 ? 0.266 -10.722 13.833 1.00 96.81 456 ASN A N 1
ATOM 3590 C CA . ASN A 1 456 ? 0.419 -10.266 15.214 1.00 96.81 456 ASN A CA 1
ATOM 3591 C C . ASN A 1 456 ? 0.863 -8.800 15.209 1.00 96.81 456 ASN A C 1
ATOM 3593 O O . ASN A 1 456 ? 1.745 -8.430 14.435 1.00 96.81 456 ASN A O 1
ATOM 3597 N N . SER A 1 457 ? 0.264 -7.980 16.070 1.00 97.25 457 SER A N 1
ATOM 3598 C CA . SER A 1 457 ? 0.573 -6.552 16.164 1.00 97.25 457 SER A CA 1
ATOM 3599 C C . SER A 1 457 ? 1.995 -6.322 16.665 1.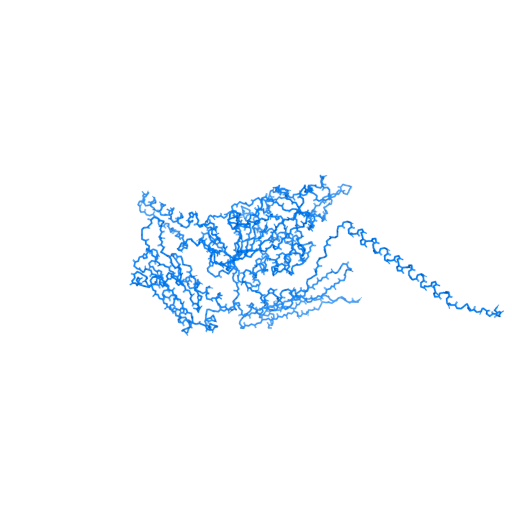00 97.25 457 SER A C 1
ATOM 3601 O O . SER A 1 457 ? 2.419 -6.912 17.659 1.00 97.25 457 SER A O 1
ATOM 3603 N N . TYR A 1 458 ? 2.697 -5.373 16.048 1.00 96.75 458 TYR A N 1
ATOM 3604 C CA . TYR A 1 458 ? 3.984 -4.873 16.538 1.00 96.75 458 TYR A CA 1
ATOM 3605 C C . TYR A 1 458 ? 3.879 -4.248 17.934 1.00 96.75 458 TYR A C 1
ATOM 3607 O O . TYR A 1 458 ? 4.855 -4.223 18.686 1.00 96.75 458 TYR A O 1
ATOM 3615 N N . PHE A 1 459 ? 2.689 -3.750 18.276 1.00 96.00 459 PHE A N 1
ATOM 3616 C CA . PHE A 1 459 ? 2.373 -3.114 19.548 1.00 96.00 459 PHE A CA 1
ATOM 3617 C C . PHE A 1 459 ? 1.657 -4.048 20.532 1.00 96.00 459 PHE A C 1
ATOM 3619 O O . PHE A 1 459 ? 1.219 -3.578 21.577 1.00 96.00 459 PHE A O 1
ATOM 3626 N N . ALA A 1 460 ? 1.551 -5.354 20.246 1.00 92.81 460 ALA A N 1
ATOM 3627 C CA . ALA A 1 460 ? 0.876 -6.307 21.135 1.00 92.81 460 ALA A CA 1
ATOM 3628 C C . ALA A 1 460 ? 1.456 -6.309 22.562 1.00 92.81 460 ALA A C 1
ATOM 3630 O O . ALA A 1 460 ? 0.690 -6.365 23.528 1.00 92.81 460 ALA A O 1
ATOM 3631 N N . ASP A 1 461 ? 2.786 -6.188 22.658 1.00 89.12 461 ASP A N 1
ATOM 3632 C CA . ASP A 1 461 ? 3.566 -6.223 23.903 1.00 89.12 461 ASP A CA 1
ATOM 3633 C C . ASP A 1 461 ? 4.409 -4.949 24.104 1.00 89.12 461 ASP A C 1
ATOM 3635 O O . ASP A 1 461 ? 5.363 -4.928 24.882 1.00 89.12 461 ASP A O 1
ATOM 3639 N N . ARG A 1 462 ? 4.091 -3.870 23.376 1.00 91.12 462 ARG A N 1
ATOM 3640 C CA . ARG A 1 462 ? 4.770 -2.570 23.506 1.00 91.12 462 ARG A CA 1
ATOM 3641 C C . ARG A 1 462 ? 3.845 -1.538 24.148 1.00 91.12 462 ARG A C 1
ATOM 3643 O O . ARG A 1 462 ? 2.627 -1.671 24.038 1.00 91.12 462 ARG A O 1
ATOM 3650 N N . PRO A 1 463 ? 4.398 -0.473 24.758 1.00 87.69 463 PRO A N 1
ATOM 3651 C CA . PRO A 1 463 ? 3.589 0.636 25.247 1.00 87.69 463 PRO A CA 1
ATOM 3652 C C . PRO A 1 463 ? 2.712 1.222 24.135 1.00 87.69 463 PRO A C 1
ATOM 3654 O O . PRO A 1 463 ? 3.204 1.491 23.037 1.00 87.69 463 PRO A O 1
ATOM 3657 N N . ASP A 1 464 ? 1.429 1.442 24.432 1.00 89.25 464 ASP A N 1
ATOM 3658 C CA . ASP A 1 464 ? 0.483 2.093 23.524 1.00 89.25 464 ASP A CA 1
ATOM 3659 C C . ASP A 1 464 ? 0.902 3.561 23.316 1.00 89.25 464 ASP A C 1
ATOM 3661 O O . ASP A 1 464 ? 0.815 4.356 24.262 1.00 89.25 464 ASP A O 1
ATOM 3665 N N . PRO A 1 465 ? 1.317 3.970 22.100 1.00 89.88 465 PRO A N 1
ATOM 3666 C CA . PRO A 1 465 ? 1.759 5.340 21.846 1.00 89.88 465 PRO A CA 1
ATOM 3667 C C . PRO A 1 465 ? 0.697 6.391 22.183 1.00 89.88 465 PRO A C 1
ATOM 3669 O O . PRO A 1 465 ? 1.043 7.507 22.564 1.00 89.88 465 PRO A O 1
ATOM 3672 N N . ARG A 1 466 ? -0.593 6.034 22.112 1.00 86.62 466 ARG A N 1
ATOM 3673 C CA . ARG A 1 466 ? -1.706 6.920 22.481 1.00 86.62 466 ARG A CA 1
ATOM 3674 C C . ARG A 1 466 ? -1.738 7.198 23.977 1.00 86.62 466 ARG A C 1
ATOM 3676 O O . ARG A 1 466 ? -2.076 8.302 24.389 1.00 86.62 466 ARG A O 1
ATOM 3683 N N . GLN A 1 467 ? -1.425 6.199 24.799 1.00 82.00 467 GLN A N 1
ATOM 3684 C CA . GLN A 1 467 ? -1.361 6.373 26.250 1.00 82.00 467 GLN A CA 1
ATOM 3685 C C . GLN A 1 467 ? -0.142 7.204 26.637 1.00 82.00 467 GLN A C 1
ATOM 3687 O O . GLN A 1 467 ? -0.287 8.159 27.393 1.00 82.00 467 GLN A O 1
ATOM 3692 N N . VAL A 1 468 ? 1.017 6.908 26.044 1.00 84.94 468 VAL A N 1
ATOM 3693 C CA . VAL A 1 468 ? 2.254 7.669 26.276 1.00 84.94 468 VAL A CA 1
ATOM 3694 C C . VAL A 1 468 ? 2.060 9.152 25.950 1.00 84.94 468 VAL A C 1
ATOM 3696 O O . VAL A 1 468 ? 2.491 10.009 26.719 1.00 84.94 468 VAL A O 1
ATOM 3699 N N . GLU A 1 469 ? 1.395 9.472 24.838 1.00 82.81 469 GLU A N 1
ATOM 3700 C CA . GLU A 1 469 ? 1.147 10.866 24.460 1.00 82.81 469 GLU A CA 1
ATOM 3701 C C . GLU A 1 469 ? 0.149 11.553 25.405 1.00 82.81 469 GLU A C 1
ATOM 3703 O O . GLU A 1 469 ? 0.430 12.645 25.895 1.00 82.81 469 GLU A O 1
ATOM 3708 N N . ARG A 1 470 ? -0.951 10.877 25.776 1.00 77.06 470 ARG A N 1
ATOM 3709 C CA . ARG A 1 470 ? -1.904 11.397 26.777 1.00 77.06 470 ARG A CA 1
ATOM 3710 C C . ARG A 1 470 ? -1.238 11.682 28.122 1.00 77.06 470 ARG A C 1
ATOM 3712 O O . ARG A 1 470 ? -1.511 12.704 28.743 1.00 77.06 470 ARG A O 1
ATOM 3719 N N . GLU A 1 471 ? -0.351 10.806 28.583 1.00 78.62 471 GLU A N 1
ATOM 3720 C CA . GLU A 1 471 ? 0.377 11.010 29.839 1.00 78.62 471 GLU A CA 1
ATOM 3721 C C . GLU A 1 471 ? 1.316 12.219 29.778 1.00 78.62 471 GLU A C 1
ATOM 3723 O O . GLU A 1 471 ? 1.403 12.977 30.748 1.00 78.62 471 GLU A O 1
ATOM 3728 N N . LYS A 1 472 ? 1.997 12.434 28.645 1.00 82.75 472 LYS A N 1
ATOM 3729 C CA . LYS A 1 472 ? 2.826 13.630 28.436 1.00 82.75 472 LYS A CA 1
ATOM 3730 C C . LYS A 1 472 ? 1.992 14.904 28.466 1.00 82.75 472 LYS A C 1
ATOM 3732 O O . LYS A 1 472 ? 2.393 15.859 29.126 1.00 82.75 472 LYS A O 1
ATOM 3737 N N . GLU A 1 473 ? 0.836 14.914 27.806 1.00 76.69 473 GLU A N 1
ATOM 3738 C CA . GLU A 1 473 ? -0.073 16.064 27.806 1.00 76.69 473 GLU A CA 1
ATOM 3739 C C . GLU A 1 473 ? -0.601 16.380 29.206 1.00 76.69 473 GLU A C 1
ATOM 3741 O O . GLU A 1 473 ? -0.583 17.539 29.618 1.00 76.69 473 GLU A O 1
ATOM 3746 N N . ILE A 1 474 ? -1.013 15.362 29.970 1.00 74.88 474 ILE A N 1
ATOM 3747 C CA . ILE A 1 474 ? -1.486 15.536 31.351 1.00 74.88 474 ILE A CA 1
ATOM 3748 C C . ILE A 1 474 ? -0.374 16.123 32.226 1.00 74.88 474 ILE A C 1
ATOM 3750 O O . ILE A 1 474 ? -0.615 17.082 32.960 1.00 74.88 474 ILE A O 1
ATOM 3754 N N . LYS A 1 475 ? 0.856 15.600 32.124 1.00 79.94 475 LYS A N 1
ATOM 3755 C CA . LYS A 1 475 ? 2.016 16.129 32.861 1.00 79.94 475 LYS A CA 1
ATOM 3756 C C . LYS A 1 475 ? 2.344 17.564 32.451 1.00 79.94 475 LYS A C 1
ATOM 3758 O O . LYS A 1 475 ? 2.592 18.397 33.319 1.00 79.94 475 LYS A O 1
ATOM 3763 N N . ALA A 1 476 ? 2.292 17.876 31.157 1.00 80.56 476 ALA A N 1
ATOM 3764 C CA . ALA A 1 476 ? 2.514 19.227 30.650 1.00 80.56 476 ALA A CA 1
ATOM 3765 C C . ALA A 1 476 ? 1.430 20.209 31.131 1.00 80.56 476 ALA A C 1
ATOM 3767 O O . ALA A 1 476 ? 1.748 21.323 31.542 1.00 80.56 476 ALA A O 1
ATOM 3768 N N . ALA A 1 477 ? 0.161 19.793 31.143 1.00 74.56 477 ALA A N 1
ATOM 3769 C CA . ALA A 1 477 ? -0.951 20.593 31.651 1.00 74.56 477 ALA A CA 1
ATOM 3770 C C . ALA A 1 477 ? -0.868 20.808 33.172 1.00 74.56 477 ALA A C 1
ATOM 3772 O O . ALA A 1 477 ? -1.158 21.903 33.652 1.00 74.56 477 ALA A O 1
ATOM 3773 N N . ALA A 1 478 ? -0.442 19.794 33.933 1.00 73.69 478 ALA A N 1
ATOM 3774 C CA . ALA A 1 478 ? -0.203 19.912 35.371 1.00 73.69 478 ALA A CA 1
ATOM 3775 C C . ALA A 1 478 ? 0.960 20.874 35.675 1.00 73.69 478 ALA A C 1
ATOM 3777 O O . ALA A 1 478 ? 0.804 21.780 36.490 1.00 73.69 478 ALA A O 1
ATOM 3778 N N . ALA A 1 479 ? 2.082 20.752 34.956 1.00 74.38 479 ALA A N 1
ATOM 3779 C CA . ALA A 1 479 ? 3.231 21.649 35.094 1.00 74.38 479 ALA A CA 1
ATOM 3780 C C . ALA A 1 479 ? 2.894 23.102 34.710 1.00 74.38 479 ALA A C 1
ATOM 3782 O O . ALA A 1 479 ? 3.315 24.036 35.389 1.00 74.38 479 ALA A O 1
ATOM 3783 N N . ALA A 1 480 ? 2.082 23.306 33.666 1.00 69.19 480 ALA A N 1
ATOM 3784 C CA . ALA A 1 480 ? 1.615 24.631 33.262 1.00 69.19 480 ALA A CA 1
ATOM 3785 C C . ALA A 1 480 ? 0.690 25.279 34.309 1.00 69.19 480 ALA A C 1
ATOM 3787 O O . ALA A 1 480 ? 0.780 26.484 34.538 1.00 69.19 480 ALA A O 1
ATOM 3788 N N . LYS A 1 481 ? -0.157 24.491 34.990 1.00 63.66 481 LYS A N 1
ATOM 3789 C CA . LYS A 1 481 ? -1.001 24.975 36.099 1.00 63.66 481 LYS A CA 1
ATOM 3790 C C . LYS A 1 481 ? -0.190 25.378 37.336 1.00 63.66 481 LYS A C 1
ATOM 3792 O O . LYS A 1 481 ? -0.613 26.284 38.046 1.00 63.66 481 LYS A O 1
ATOM 3797 N N . SER A 1 482 ? 0.971 24.763 37.568 1.00 61.31 482 SER A N 1
ATOM 3798 C CA . SER A 1 482 ? 1.883 25.136 38.660 1.00 61.31 482 SER A CA 1
ATOM 3799 C C . SER A 1 482 ? 2.753 26.369 38.361 1.00 61.31 482 SER A C 1
ATOM 3801 O O . SER A 1 482 ? 3.324 26.926 39.292 1.00 61.31 482 SER A O 1
ATOM 3803 N N . ALA A 1 483 ? 2.863 26.816 37.100 1.00 61.94 483 ALA A N 1
ATOM 3804 C CA . ALA A 1 483 ? 3.866 27.807 36.692 1.00 61.94 483 ALA A CA 1
ATOM 3805 C C . ALA A 1 483 ? 3.417 29.287 36.666 1.00 61.94 483 ALA A C 1
ATOM 3807 O O . ALA A 1 483 ? 4.303 30.137 36.697 1.00 61.94 483 ALA A O 1
ATOM 3808 N N . LYS A 1 484 ? 2.114 29.636 36.617 1.00 48.47 484 LYS A N 1
ATOM 3809 C CA . LYS A 1 484 ? 1.561 30.971 36.990 1.00 48.47 484 LYS A CA 1
ATOM 3810 C C . LYS A 1 484 ? 0.056 31.098 36.722 1.00 48.47 484 LYS A C 1
ATOM 3812 O O . LYS A 1 484 ? -0.467 30.586 35.736 1.00 48.47 484 LYS A O 1
ATOM 3817 N N . GLY A 1 485 ? -0.616 31.848 37.599 1.00 51.56 485 GLY A N 1
ATOM 3818 C CA . GLY A 1 485 ? -2.006 32.272 37.455 1.00 51.56 485 GLY A CA 1
ATOM 3819 C C . GLY A 1 485 ? -2.237 33.274 36.315 1.00 51.56 485 GLY A C 1
ATOM 3820 O O . GLY A 1 485 ? -1.353 34.046 35.973 1.00 51.56 485 GLY A O 1
ATOM 3821 N N . LYS A 1 486 ? -3.475 33.235 35.798 1.00 46.94 486 LYS A N 1
ATOM 3822 C CA . LYS A 1 486 ? -4.160 34.148 34.859 1.00 46.94 486 LYS A CA 1
ATOM 3823 C C . LYS A 1 486 ? -3.429 34.500 33.542 1.00 46.94 486 LYS A C 1
ATOM 3825 O O . LYS A 1 486 ? -2.407 35.166 33.520 1.00 46.94 486 LYS A O 1
ATOM 3830 N N . ALA A 1 487 ? -4.124 34.158 32.450 1.00 38.03 487 ALA A N 1
ATOM 3831 C CA . ALA A 1 487 ? -3.917 34.527 31.043 1.00 38.03 487 ALA A CA 1
ATOM 3832 C C . ALA A 1 487 ? -2.857 33.738 30.245 1.00 38.03 487 ALA A C 1
ATOM 3834 O O . ALA A 1 487 ? -1.711 34.140 30.105 1.00 38.03 487 ALA A O 1
ATOM 3835 N N . ALA A 1 488 ? -3.302 32.648 29.615 1.00 35.34 488 ALA A N 1
ATOM 3836 C CA . ALA A 1 488 ? -3.389 32.558 28.153 1.00 35.34 488 ALA A CA 1
ATOM 3837 C C . ALA A 1 488 ? -4.019 31.209 27.785 1.00 35.34 488 ALA A C 1
ATOM 3839 O O . ALA A 1 488 ? -3.404 30.151 27.914 1.00 35.34 488 ALA A O 1
ATOM 3840 N N . SER A 1 489 ? -5.256 31.253 27.300 1.00 37.06 489 SER A N 1
ATOM 3841 C CA . SER A 1 489 ? -5.901 30.167 26.572 1.00 37.06 489 SER A CA 1
ATOM 3842 C C . SER A 1 489 ? -5.148 29.908 25.262 1.00 37.06 489 SER A C 1
ATOM 3844 O O . SER A 1 489 ? -5.592 30.298 24.185 1.00 37.06 489 SER A O 1
ATOM 3846 N N . ARG A 1 490 ? -3.992 29.240 25.328 1.00 37.34 490 ARG A N 1
ATOM 3847 C CA . ARG A 1 490 ? -3.541 28.440 24.189 1.00 37.34 490 ARG A CA 1
ATOM 3848 C C . ARG A 1 490 ? -4.534 27.296 24.099 1.00 37.34 490 ARG A C 1
ATOM 3850 O O . ARG A 1 490 ? -4.570 26.458 24.995 1.00 37.34 490 ARG A O 1
ATOM 3857 N N . GLN A 1 491 ? -5.356 27.295 23.052 1.00 35.47 491 GLN A N 1
ATOM 3858 C CA . GLN A 1 491 ? -6.075 26.104 22.615 1.00 35.47 491 GLN A CA 1
ATOM 3859 C C . GLN A 1 491 ? -5.037 24.987 22.462 1.00 35.47 491 GLN A C 1
ATOM 3861 O O . GLN A 1 491 ? -4.345 24.890 21.449 1.00 35.47 491 GLN A O 1
ATOM 3866 N N . GLN A 1 492 ? -4.863 24.186 23.512 1.00 39.84 492 GLN A N 1
ATOM 3867 C CA . GLN A 1 492 ? -4.201 22.902 23.409 1.00 39.84 492 GLN A CA 1
ATOM 3868 C C . GLN A 1 492 ? -5.066 22.112 22.436 1.00 39.84 492 GLN A C 1
ATOM 3870 O O . GLN A 1 492 ? -6.219 21.815 22.743 1.00 39.84 492 GLN A O 1
ATOM 3875 N N . LYS A 1 493 ? -4.544 21.853 21.230 1.00 40.97 493 LYS A N 1
ATOM 3876 C CA . LYS A 1 493 ? -5.094 20.821 20.353 1.00 40.97 493 LYS A CA 1
ATOM 3877 C C . LYS A 1 493 ? -5.074 19.540 21.179 1.00 40.97 493 LYS A C 1
ATOM 3879 O O . LYS A 1 493 ? -4.015 18.938 21.309 1.00 40.97 493 LYS A O 1
ATOM 3884 N N . THR A 1 494 ? -6.204 19.171 21.775 1.00 48.72 494 THR A N 1
ATOM 3885 C CA . THR A 1 494 ? -6.377 17.840 22.340 1.00 48.72 494 THR A CA 1
ATOM 3886 C C . THR A 1 494 ? -6.157 16.874 21.188 1.00 48.72 494 THR A C 1
ATOM 3888 O O . THR A 1 494 ? -6.842 16.940 20.163 1.00 48.72 494 THR A O 1
ATOM 3891 N N . VAL A 1 495 ? -5.115 16.047 21.276 1.00 52.75 495 VAL A N 1
ATOM 3892 C CA . VAL A 1 495 ? -4.860 15.060 20.230 1.00 52.75 495 VAL A CA 1
ATOM 3893 C C . VAL A 1 495 ? -6.018 14.065 20.296 1.00 52.75 495 VAL A C 1
ATOM 3895 O O . VAL A 1 495 ? -6.186 13.330 21.271 1.00 52.75 495 VAL A O 1
ATOM 3898 N N . ASN A 1 496 ? -6.870 14.094 19.270 1.00 63.41 496 ASN A N 1
ATOM 3899 C CA . ASN A 1 496 ? -8.090 13.296 19.186 1.00 63.41 496 ASN A CA 1
ATOM 3900 C C . ASN A 1 496 ? -7.737 11.823 18.900 1.00 63.41 496 ASN A C 1
ATOM 3902 O O . ASN A 1 496 ? -7.839 11.334 17.775 1.00 63.41 496 ASN A O 1
ATOM 3906 N N . LEU A 1 497 ? -7.233 11.130 19.923 1.00 70.00 497 LEU A N 1
ATOM 3907 C CA . LEU A 1 497 ? -6.669 9.789 19.797 1.00 70.00 497 LEU A CA 1
ATOM 3908 C C . LEU A 1 497 ? -7.761 8.705 19.801 1.00 70.00 497 LEU A C 1
ATOM 3910 O O . LEU A 1 497 ? -8.730 8.797 20.563 1.00 70.00 497 LEU A O 1
ATOM 3914 N N . PRO A 1 498 ? -7.587 7.620 19.024 1.00 66.94 498 PRO A N 1
ATOM 3915 C CA . PRO A 1 498 ? -8.495 6.476 19.021 1.00 66.94 498 PRO A CA 1
ATOM 3916 C C . PRO A 1 498 ? -8.672 5.859 20.399 1.00 66.94 498 PRO A C 1
ATOM 3918 O O . PRO A 1 498 ? -7.703 5.669 21.143 1.00 66.94 498 PRO A O 1
ATOM 3921 N N . LEU A 1 499 ? -9.907 5.470 20.700 1.00 69.19 499 LEU A N 1
ATOM 3922 C CA . LEU A 1 499 ? -10.268 4.830 21.959 1.00 69.19 499 LEU A CA 1
ATOM 3923 C C . LEU A 1 499 ? -10.204 3.301 21.859 1.00 69.19 499 LEU A C 1
ATOM 3925 O O . LEU A 1 499 ? -10.371 2.703 20.792 1.00 69.19 499 LEU A O 1
ATOM 3929 N N . GLY A 1 500 ? -9.988 2.663 23.007 1.00 74.69 500 GLY A N 1
ATOM 3930 C CA . GLY A 1 500 ? -9.993 1.210 23.160 1.00 74.69 500 GLY A CA 1
ATOM 3931 C C . GLY A 1 500 ? -8.615 0.546 23.087 1.00 74.69 500 GLY A C 1
ATOM 3932 O O . GLY A 1 500 ? -7.629 1.191 22.716 1.00 74.69 500 GLY A O 1
ATOM 3933 N N . PRO A 1 501 ? -8.547 -0.743 23.464 1.00 81.62 501 PRO A N 1
ATOM 3934 C CA . PRO A 1 501 ? -7.295 -1.484 23.588 1.00 81.62 501 PRO A CA 1
ATOM 3935 C C . PRO A 1 501 ? -6.580 -1.645 22.244 1.00 81.62 501 PRO A C 1
ATOM 3937 O O . PRO A 1 501 ? -7.195 -1.546 21.179 1.00 81.62 501 PRO A O 1
ATOM 3940 N N . VAL A 1 502 ? -5.272 -1.898 22.312 1.00 89.69 502 VAL A N 1
ATOM 3941 C CA . VAL A 1 502 ? -4.464 -2.287 21.151 1.00 89.69 502 VAL A CA 1
ATOM 3942 C C . VAL A 1 502 ? -4.965 -3.635 20.642 1.00 89.69 502 VAL A C 1
ATOM 3944 O O . VAL A 1 502 ? -5.049 -4.605 21.396 1.00 89.69 502 VAL A O 1
ATOM 3947 N N . ILE A 1 503 ? -5.305 -3.703 19.358 1.00 91.69 503 ILE A N 1
ATOM 3948 C CA . ILE A 1 503 ? -5.696 -4.951 18.711 1.00 91.69 503 ILE A CA 1
ATOM 3949 C C . ILE A 1 503 ? -4.426 -5.775 18.531 1.00 91.69 503 ILE A C 1
ATOM 3951 O O . ILE A 1 503 ? -3.522 -5.368 17.806 1.00 91.69 503 ILE A O 1
ATOM 3955 N N . LYS A 1 504 ? -4.350 -6.922 19.211 1.00 94.44 504 LYS A N 1
ATOM 3956 C CA . LYS A 1 504 ? -3.134 -7.748 19.250 1.00 94.44 504 LYS A CA 1
ATOM 3957 C C . LYS A 1 504 ? -2.964 -8.657 18.033 1.00 94.44 504 LYS A C 1
ATOM 3959 O O . LYS A 1 504 ? -1.838 -9.043 17.729 1.00 94.44 504 LYS A O 1
ATOM 3964 N N . LYS A 1 505 ? -4.061 -9.024 17.365 1.00 95.12 505 LYS A N 1
ATOM 3965 C CA . LYS A 1 505 ? -4.067 -9.926 16.206 1.00 95.12 505 LYS A CA 1
ATOM 3966 C C . LYS A 1 505 ? -5.083 -9.488 15.163 1.00 95.12 505 LYS A C 1
ATOM 3968 O O . LYS A 1 505 ? -6.171 -9.046 15.527 1.00 95.12 505 LYS A O 1
ATOM 3973 N N . SER A 1 506 ? -4.748 -9.668 13.889 1.00 95.62 506 SER A N 1
ATOM 3974 C CA . SER A 1 506 ? -5.669 -9.402 12.788 1.00 95.62 506 SER A CA 1
ATOM 3975 C C . SER A 1 506 ? -6.624 -10.574 12.519 1.00 95.62 506 SER A C 1
ATOM 3977 O O . SER A 1 506 ? -6.289 -11.729 12.782 1.00 95.62 506 SER A O 1
ATOM 3979 N N . PRO A 1 507 ? -7.798 -10.317 11.922 1.00 92.62 507 PRO A N 1
ATOM 3980 C CA . PRO A 1 507 ? -8.573 -11.339 11.224 1.00 92.62 507 PRO A CA 1
ATOM 3981 C C . PRO A 1 507 ? -7.802 -11.938 10.036 1.00 92.62 507 PRO A C 1
ATOM 3983 O O . PRO A 1 507 ? -6.883 -11.312 9.507 1.00 92.62 507 PRO A O 1
ATOM 3986 N N . ALA A 1 508 ? -8.244 -13.106 9.555 1.00 91.44 508 ALA A N 1
ATOM 3987 C CA . ALA A 1 508 ? -7.661 -13.788 8.392 1.00 91.44 508 ALA A CA 1
ATOM 3988 C C . ALA A 1 508 ? -7.822 -13.024 7.059 1.00 91.44 508 ALA A C 1
ATOM 3990 O O . ALA A 1 508 ? -7.133 -13.324 6.089 1.00 91.44 508 ALA A O 1
ATOM 3991 N N . ALA A 1 509 ? -8.721 -12.037 7.010 1.00 89.75 509 ALA A N 1
ATOM 3992 C CA . ALA A 1 509 ? -8.943 -11.190 5.840 1.00 89.75 509 ALA A CA 1
ATOM 3993 C C . ALA A 1 509 ? -7.866 -10.104 5.645 1.00 89.75 509 ALA A C 1
ATOM 3995 O O . ALA A 1 509 ? -7.849 -9.458 4.601 1.00 89.75 509 ALA A O 1
ATOM 3996 N N . ALA A 1 510 ? -6.973 -9.886 6.621 1.00 95.44 510 ALA A N 1
ATOM 3997 C CA . ALA A 1 510 ? -5.910 -8.894 6.487 1.00 95.44 510 ALA A CA 1
ATOM 3998 C C . ALA A 1 510 ? -4.987 -9.234 5.309 1.00 95.44 510 ALA A C 1
ATOM 4000 O O . ALA A 1 510 ? -4.583 -10.388 5.135 1.00 95.44 510 ALA A O 1
ATOM 4001 N N . ARG A 1 511 ? -4.637 -8.208 4.531 1.00 97.25 511 ARG A N 1
ATOM 4002 C CA . ARG A 1 511 ? -3.779 -8.307 3.347 1.00 97.25 511 ARG A CA 1
ATOM 4003 C C . ARG A 1 511 ? -2.624 -7.326 3.448 1.00 97.25 511 ARG A C 1
ATOM 4005 O O . ARG A 1 511 ? -2.808 -6.172 3.829 1.00 97.25 511 ARG A O 1
ATOM 4012 N N . LEU A 1 512 ? -1.438 -7.772 3.072 1.00 98.50 512 LEU A N 1
ATOM 4013 C CA . LEU A 1 512 ? -0.238 -6.952 3.057 1.00 98.50 512 LEU A CA 1
ATOM 4014 C C . LEU A 1 512 ? 0.522 -7.201 1.759 1.00 98.50 512 LEU A C 1
ATOM 4016 O O . LEU A 1 512 ? 0.876 -8.337 1.468 1.00 98.50 512 LEU A O 1
ATOM 4020 N N . VAL A 1 513 ? 0.809 -6.145 1.005 1.00 98.75 513 VAL A N 1
ATOM 4021 C CA . VAL A 1 513 ? 1.769 -6.174 -0.104 1.00 98.75 513 VAL A CA 1
ATOM 4022 C C . VAL A 1 513 ? 2.987 -5.363 0.311 1.00 98.75 513 VAL A C 1
ATOM 4024 O O . VAL A 1 513 ? 2.847 -4.228 0.763 1.00 98.75 513 VAL A O 1
ATOM 4027 N N . VAL A 1 514 ? 4.182 -5.931 0.159 1.00 98.81 514 VAL A N 1
ATOM 4028 C CA . VAL A 1 514 ? 5.451 -5.240 0.412 1.00 98.81 514 VAL A CA 1
ATOM 4029 C C . VAL A 1 514 ? 6.304 -5.286 -0.841 1.00 98.81 514 VAL A C 1
ATOM 4031 O O . VAL A 1 514 ? 6.571 -6.359 -1.378 1.00 98.81 514 VAL A O 1
ATOM 4034 N N . VAL A 1 515 ? 6.774 -4.118 -1.266 1.00 98.81 515 VAL A N 1
ATOM 4035 C CA . VAL A 1 515 ? 7.687 -3.946 -2.396 1.00 98.81 515 VAL A CA 1
ATOM 4036 C C . VAL A 1 515 ? 8.973 -3.305 -1.887 1.00 98.81 515 VAL A C 1
ATOM 4038 O O . VAL A 1 515 ? 8.934 -2.312 -1.162 1.00 98.81 515 VAL A O 1
ATOM 4041 N N . GLY A 1 516 ? 10.125 -3.860 -2.262 1.00 98.31 516 GLY A N 1
ATOM 4042 C CA . GLY A 1 516 ? 11.444 -3.433 -1.786 1.00 98.31 516 GLY A CA 1
ATOM 4043 C C . GLY A 1 516 ? 11.944 -2.091 -2.337 1.00 98.31 516 GLY A C 1
ATOM 4044 O O . GLY A 1 516 ? 13.108 -1.761 -2.140 1.00 98.31 516 GLY A O 1
ATOM 4045 N N . SER A 1 517 ? 11.114 -1.329 -3.051 1.00 97.50 517 SER A N 1
ATOM 4046 C CA . SER A 1 517 ? 11.435 -0.008 -3.604 1.00 97.50 517 SER A CA 1
ATOM 4047 C C . SER A 1 517 ? 10.168 0.825 -3.747 1.00 97.50 517 SER A C 1
ATOM 4049 O O . SER A 1 517 ? 9.102 0.280 -4.027 1.00 97.50 517 SER A O 1
ATOM 4051 N N . SER A 1 518 ? 10.295 2.141 -3.603 1.00 96.31 518 SER A N 1
ATOM 4052 C CA . SER A 1 518 ? 9.319 3.124 -4.090 1.00 96.31 518 SER A CA 1
ATOM 4053 C C . SER A 1 518 ? 9.793 3.859 -5.343 1.00 96.31 518 SER A C 1
ATOM 4055 O O . SER A 1 518 ? 8.991 4.502 -6.007 1.00 96.31 518 SER A O 1
ATOM 4057 N N . GLU A 1 519 ? 11.079 3.772 -5.681 1.00 94.56 519 GLU A N 1
ATOM 4058 C CA . GLU A 1 519 ? 11.696 4.575 -6.743 1.00 94.56 519 GLU A CA 1
ATOM 4059 C C . GLU A 1 519 ? 11.233 4.164 -8.143 1.00 94.56 519 GLU A C 1
ATOM 4061 O O . GLU A 1 519 ? 11.248 4.974 -9.060 1.00 94.56 519 GLU A O 1
ATOM 4066 N N . PHE A 1 520 ? 10.751 2.931 -8.314 1.00 95.25 520 PHE A N 1
ATOM 4067 C CA . PHE A 1 520 ? 10.234 2.448 -9.600 1.00 95.25 520 PHE A CA 1
ATOM 4068 C C . PHE A 1 520 ? 8.975 3.187 -10.098 1.00 95.25 520 PHE A C 1
ATOM 4070 O O . PHE A 1 520 ? 8.588 3.034 -11.257 1.00 95.25 520 PHE A O 1
ATOM 4077 N N . ILE A 1 521 ? 8.345 3.984 -9.228 1.00 94.75 521 ILE A N 1
ATOM 4078 C CA . ILE A 1 521 ? 7.214 4.868 -9.541 1.00 94.75 521 ILE A CA 1
ATOM 4079 C C . ILE A 1 521 ? 7.499 6.339 -9.208 1.00 94.75 521 ILE A C 1
ATOM 4081 O O . ILE A 1 521 ? 6.567 7.144 -9.161 1.00 94.75 521 ILE A O 1
ATOM 4085 N N . ASP A 1 522 ? 8.754 6.695 -8.921 1.00 92.81 522 ASP A N 1
ATOM 4086 C CA . ASP A 1 522 ? 9.131 8.100 -8.782 1.00 92.81 522 ASP A CA 1
ATOM 4087 C C . ASP A 1 522 ? 8.987 8.804 -10.140 1.00 92.81 522 ASP A C 1
ATOM 4089 O O . ASP A 1 522 ? 9.332 8.244 -11.181 1.00 92.81 522 ASP A O 1
ATOM 4093 N N . ASP A 1 523 ? 8.472 10.034 -10.145 1.00 90.69 523 ASP A N 1
ATOM 4094 C CA . ASP A 1 523 ? 8.136 10.735 -11.389 1.00 90.69 523 ASP A CA 1
ATOM 4095 C C . ASP A 1 523 ? 9.379 10.969 -12.270 1.00 90.69 523 ASP A C 1
ATOM 4097 O O . ASP A 1 523 ? 9.280 10.901 -13.495 1.00 90.69 523 ASP A O 1
ATOM 4101 N N . ILE A 1 524 ? 10.561 11.188 -11.672 1.00 87.50 524 ILE A N 1
ATOM 4102 C CA . ILE A 1 524 ? 11.818 11.370 -12.417 1.00 87.50 524 ILE A CA 1
ATOM 4103 C C . ILE A 1 524 ? 12.218 10.053 -13.082 1.00 87.50 524 ILE A C 1
ATOM 4105 O O . ILE A 1 524 ? 12.593 10.031 -14.254 1.00 87.50 524 ILE A O 1
ATOM 4109 N N . VAL A 1 525 ? 12.111 8.947 -12.349 1.00 89.31 525 VAL A N 1
ATOM 4110 C CA . VAL A 1 525 ? 12.441 7.608 -12.852 1.00 89.31 525 VAL A CA 1
ATOM 4111 C C . VAL A 1 525 ? 11.469 7.182 -13.949 1.00 89.31 525 VAL A C 1
ATOM 4113 O O . VAL A 1 525 ? 11.894 6.665 -14.985 1.00 89.31 525 VAL A O 1
ATOM 4116 N N . LEU A 1 526 ? 10.174 7.448 -13.772 1.00 88.81 526 LEU A N 1
ATOM 4117 C CA . LEU A 1 526 ? 9.159 7.198 -14.791 1.00 88.81 526 LEU A CA 1
ATOM 4118 C C . LEU A 1 526 ? 9.396 8.064 -16.032 1.00 88.81 526 LEU A C 1
ATOM 4120 O O . LEU A 1 526 ? 9.275 7.558 -17.142 1.00 88.81 526 LEU A O 1
ATOM 4124 N N . GLN A 1 527 ? 9.790 9.332 -15.883 1.00 85.94 527 GLN A N 1
ATOM 4125 C CA . GLN A 1 527 ? 10.114 10.198 -17.019 1.00 85.94 527 GLN A CA 1
ATOM 4126 C C . GLN A 1 527 ? 11.330 9.691 -17.810 1.00 85.94 527 GLN A C 1
ATOM 4128 O O . GLN A 1 527 ? 11.303 9.711 -19.040 1.00 85.94 527 GLN A O 1
ATOM 4133 N N . ILE A 1 528 ? 12.363 9.194 -17.124 1.00 83.06 528 ILE A N 1
ATOM 4134 C CA . ILE A 1 528 ? 13.512 8.540 -17.769 1.00 83.06 528 ILE A CA 1
ATOM 4135 C C . ILE A 1 528 ? 13.066 7.254 -18.473 1.00 83.06 528 ILE A C 1
ATOM 4137 O O . ILE A 1 528 ? 13.438 7.006 -19.612 1.00 83.06 528 ILE A O 1
ATOM 4141 N N . SER A 1 529 ? 12.218 6.452 -17.831 1.00 81.75 529 SER A N 1
ATOM 4142 C CA . SER A 1 529 ? 11.697 5.218 -18.431 1.00 81.75 529 SER A CA 1
ATOM 4143 C C . SER A 1 529 ? 10.843 5.506 -19.671 1.00 81.75 529 SER A C 1
ATOM 4145 O O . SER A 1 529 ? 10.927 4.786 -20.659 1.00 81.75 529 SER A O 1
ATOM 4147 N N . ARG A 1 530 ? 10.065 6.596 -19.663 1.00 79.38 530 ARG A N 1
ATOM 4148 C CA . ARG A 1 530 ? 9.256 7.054 -20.805 1.00 79.38 530 ARG A CA 1
ATOM 4149 C C . ARG A 1 530 ? 10.097 7.437 -22.017 1.00 79.38 530 ARG A C 1
ATOM 4151 O O . ARG A 1 530 ? 9.646 7.215 -23.137 1.00 79.38 530 ARG A O 1
ATOM 4158 N N . SER A 1 531 ? 11.285 8.014 -21.816 1.00 74.31 531 SER A N 1
ATOM 4159 C CA . SER A 1 531 ? 12.162 8.389 -22.931 1.00 74.31 531 SER A CA 1
ATOM 4160 C C . SER A 1 531 ? 12.887 7.193 -23.549 1.00 74.31 531 SER A C 1
ATOM 4162 O O . SER A 1 531 ? 13.290 7.273 -24.706 1.00 74.31 531 SER A O 1
ATOM 4164 N N . THR A 1 532 ? 13.034 6.087 -22.812 1.00 70.56 532 THR A N 1
ATOM 4165 C CA . THR A 1 532 ? 13.717 4.879 -23.292 1.00 70.56 532 THR A CA 1
ATOM 4166 C C . THR A 1 532 ? 12.755 3.815 -23.822 1.00 70.56 532 THR A C 1
ATOM 4168 O O . THR A 1 532 ? 13.084 3.139 -24.793 1.00 70.56 532 THR A O 1
ATOM 4171 N N . SER A 1 533 ? 11.567 3.657 -23.224 1.00 69.38 533 SER A N 1
ATOM 4172 C CA . SER A 1 533 ? 10.557 2.678 -23.646 1.00 69.38 533 SER A CA 1
ATOM 4173 C C . SER A 1 533 ? 9.143 3.048 -23.179 1.00 69.38 533 SER A C 1
ATOM 4175 O O . SER A 1 533 ? 8.871 3.100 -21.979 1.00 69.38 533 SER A O 1
ATOM 4177 N N . HIS A 1 534 ? 8.199 3.182 -24.119 1.00 64.62 534 HIS A N 1
ATOM 4178 C CA . HIS A 1 534 ? 6.799 3.524 -23.817 1.00 64.62 534 HIS A CA 1
ATOM 4179 C C . HIS A 1 534 ? 6.090 2.486 -22.924 1.00 64.62 534 HIS A C 1
ATOM 4181 O O . HIS A 1 534 ? 5.407 2.862 -21.980 1.00 64.62 534 HIS A O 1
ATOM 4187 N N . ASP A 1 535 ? 6.301 1.185 -23.134 1.00 70.50 535 ASP A N 1
ATOM 4188 C CA . ASP A 1 535 ? 5.523 0.157 -22.415 1.00 70.50 535 ASP A CA 1
ATOM 4189 C C . ASP A 1 535 ? 5.943 -0.027 -20.938 1.00 70.50 535 ASP A C 1
ATOM 4191 O O . ASP A 1 535 ? 5.167 -0.495 -20.106 1.00 70.50 535 ASP A O 1
ATOM 4195 N N . ARG A 1 536 ? 7.174 0.344 -20.564 1.00 75.38 536 ARG A N 1
ATOM 4196 C CA . ARG A 1 536 ? 7.763 -0.069 -19.274 1.00 75.38 536 ARG A CA 1
ATOM 4197 C C . ARG A 1 536 ? 7.249 0.721 -18.084 1.00 75.38 536 ARG A C 1
ATOM 4199 O O . ARG A 1 536 ? 6.932 0.140 -17.047 1.00 75.38 536 ARG A O 1
ATOM 4206 N N . PHE A 1 537 ? 7.121 2.038 -18.235 1.00 80.44 537 PHE A N 1
ATOM 4207 C CA . PHE A 1 537 ? 6.573 2.871 -17.166 1.00 80.44 537 PHE A CA 1
ATOM 4208 C C . PHE A 1 537 ? 5.106 2.493 -16.883 1.00 80.44 537 PHE A C 1
ATOM 4210 O O . PHE A 1 537 ? 4.700 2.445 -15.722 1.00 80.44 537 PHE A O 1
ATOM 4217 N N . LEU A 1 538 ? 4.340 2.134 -17.924 1.00 84.06 538 LEU A N 1
ATOM 4218 C CA . LEU A 1 538 ? 2.957 1.668 -17.800 1.00 84.06 538 LEU A CA 1
ATOM 4219 C C . LEU A 1 538 ? 2.861 0.372 -16.992 1.00 84.06 538 LEU A C 1
ATOM 4221 O O . LEU A 1 538 ? 1.957 0.237 -16.164 1.00 84.06 538 LEU A O 1
ATOM 4225 N N . ASN A 1 539 ? 3.805 -0.557 -17.161 1.00 88.50 539 ASN A N 1
ATOM 4226 C CA . ASN A 1 539 ? 3.814 -1.800 -16.389 1.00 88.50 539 ASN A CA 1
ATOM 4227 C C . ASN A 1 539 ? 4.077 -1.564 -14.897 1.00 88.50 539 ASN A C 1
ATOM 4229 O O . ASN A 1 539 ? 3.411 -2.165 -14.055 1.00 88.50 539 ASN A O 1
ATOM 4233 N N . ASN A 1 540 ? 4.994 -0.653 -14.555 1.00 92.31 540 ASN A N 1
ATOM 4234 C CA . ASN A 1 540 ? 5.261 -0.274 -13.164 1.00 92.31 540 ASN A CA 1
ATOM 4235 C C . ASN A 1 540 ? 4.017 0.337 -12.496 1.00 92.31 540 ASN A C 1
ATOM 4237 O O . ASN A 1 540 ? 3.685 0.005 -11.357 1.00 92.31 540 ASN A O 1
ATOM 4241 N N . MET A 1 541 ? 3.288 1.192 -13.218 1.00 90.38 541 MET A N 1
ATOM 4242 C CA . MET A 1 541 ? 2.027 1.760 -12.732 1.00 90.38 541 MET A CA 1
ATOM 4243 C C . MET A 1 541 ? 0.934 0.694 -12.604 1.00 90.38 541 MET A C 1
ATOM 4245 O O . MET A 1 541 ? 0.226 0.652 -11.595 1.00 90.38 541 MET A O 1
ATOM 4249 N N . SER A 1 542 ? 0.848 -0.211 -13.582 1.00 89.00 542 SER A N 1
ATOM 4250 C CA . SER A 1 542 ? -0.088 -1.339 -13.579 1.00 89.00 542 SER A CA 1
ATOM 4251 C C . SER A 1 542 ? 0.173 -2.290 -12.413 1.00 89.00 542 SER A C 1
ATOM 4253 O O . SER A 1 542 ? -0.773 -2.760 -11.794 1.00 89.00 542 SER A O 1
ATOM 4255 N N . PHE A 1 543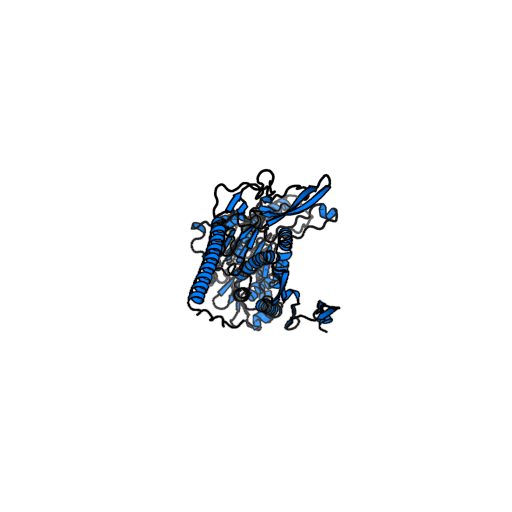 ? 1.434 -2.525 -12.040 1.00 94.94 543 PHE A N 1
ATOM 4256 C CA . PHE A 1 543 ? 1.788 -3.332 -10.872 1.00 94.94 543 PHE A CA 1
ATOM 4257 C C . PHE A 1 543 ? 1.221 -2.755 -9.567 1.00 94.94 543 PHE A C 1
ATOM 4259 O O . PHE A 1 543 ? 0.651 -3.490 -8.754 1.00 94.94 543 PHE A O 1
ATOM 4266 N N . VAL A 1 544 ? 1.322 -1.436 -9.371 1.00 95.50 544 VAL A N 1
ATOM 4267 C CA . VAL A 1 544 ? 0.740 -0.771 -8.194 1.00 95.50 544 VAL A CA 1
ATOM 4268 C C . VAL A 1 544 ? -0.785 -0.811 -8.243 1.00 95.50 544 VAL A C 1
ATOM 4270 O O . VAL A 1 544 ? -1.406 -1.127 -7.230 1.00 95.50 544 VAL A O 1
ATOM 4273 N N . GLN A 1 545 ? -1.393 -0.557 -9.405 1.00 90.50 545 GLN A N 1
ATOM 4274 C CA . GLN A 1 545 ? -2.844 -0.669 -9.573 1.00 90.50 545 GLN A CA 1
ATOM 4275 C C . GLN A 1 545 ? -3.341 -2.084 -9.262 1.00 90.50 545 GLN A C 1
ATOM 4277 O O . GLN A 1 545 ? -4.220 -2.230 -8.424 1.00 90.50 545 GLN A O 1
ATOM 4282 N N . ASN A 1 546 ? -2.727 -3.125 -9.834 1.00 90.75 546 ASN A N 1
ATOM 4283 C CA . ASN A 1 546 ? -3.099 -4.514 -9.566 1.00 90.75 546 ASN A CA 1
ATOM 4284 C C . ASN A 1 546 ? -2.919 -4.876 -8.080 1.00 90.75 546 ASN A C 1
ATOM 4286 O O . ASN A 1 546 ? -3.714 -5.629 -7.522 1.00 90.75 546 ASN A O 1
ATOM 4290 N N . SER A 1 547 ? -1.889 -4.328 -7.420 1.00 94.94 547 SER A N 1
ATOM 4291 C CA . SER A 1 547 ? -1.678 -4.514 -5.977 1.00 94.94 547 SER A CA 1
ATOM 4292 C C . SER A 1 547 ? -2.811 -3.898 -5.153 1.00 94.94 547 SER A C 1
ATOM 4294 O O . SER A 1 547 ? -3.229 -4.478 -4.152 1.00 94.94 547 SER A O 1
ATOM 4296 N N . VAL A 1 548 ? -3.318 -2.736 -5.573 1.00 92.69 548 VAL A N 1
ATOM 4297 C CA . VAL A 1 548 ? -4.467 -2.075 -4.947 1.00 92.69 548 VAL A CA 1
ATOM 4298 C C . VAL A 1 548 ? -5.770 -2.816 -5.251 1.00 92.69 548 VAL A C 1
ATOM 4300 O O . VAL A 1 548 ? -6.539 -3.050 -4.324 1.00 92.69 548 VAL A O 1
ATOM 4303 N N . ASP A 1 549 ? -5.998 -3.229 -6.498 1.00 86.44 549 ASP A N 1
ATOM 4304 C CA . ASP A 1 549 ? -7.167 -4.015 -6.919 1.00 86.44 549 ASP A CA 1
ATOM 4305 C C . ASP A 1 549 ? -7.284 -5.317 -6.116 1.00 86.44 549 ASP A C 1
ATOM 4307 O O . ASP A 1 549 ? -8.334 -5.631 -5.552 1.00 86.44 549 ASP A O 1
ATOM 4311 N N . TRP A 1 550 ? -6.168 -6.038 -5.972 1.00 90.06 550 TRP A N 1
ATOM 4312 C CA . TRP A 1 550 ? -6.100 -7.238 -5.141 1.00 90.06 550 TRP A CA 1
ATOM 4313 C C . TRP A 1 550 ? -6.367 -6.933 -3.660 1.00 90.06 550 TRP A C 1
ATOM 4315 O O . TRP A 1 550 ? -7.019 -7.709 -2.959 1.00 90.06 550 TRP A O 1
ATOM 4325 N N . ALA A 1 551 ? -5.895 -5.784 -3.172 1.00 90.44 551 ALA A N 1
ATOM 4326 C CA . ALA A 1 551 ? -6.109 -5.346 -1.799 1.00 90.44 551 ALA A CA 1
ATOM 4327 C C . ALA A 1 551 ? -7.580 -4.978 -1.500 1.00 90.44 551 ALA A C 1
ATOM 4329 O O . ALA A 1 551 ? -8.013 -5.171 -0.362 1.00 90.44 551 ALA A O 1
ATOM 4330 N N . VAL A 1 552 ? -8.351 -4.504 -2.492 1.00 82.69 552 VAL A N 1
ATOM 4331 C CA . VAL A 1 552 ? -9.796 -4.197 -2.365 1.00 82.69 552 VAL A CA 1
ATOM 4332 C C . VAL A 1 552 ? -10.736 -5.360 -2.716 1.00 82.69 552 VAL A C 1
ATOM 4334 O O . VAL A 1 552 ? -11.950 -5.172 -2.616 1.00 82.69 552 VAL A O 1
ATOM 4337 N N . GLU A 1 553 ? -10.206 -6.527 -3.104 1.00 73.25 553 GLU A N 1
ATOM 4338 C CA . GLU A 1 553 ? -10.976 -7.686 -3.602 1.00 73.25 553 GLU A CA 1
ATOM 4339 C C . GLU A 1 553 ? -11.822 -7.399 -4.866 1.00 73.25 553 GLU A C 1
ATOM 4341 O O . GLU A 1 553 ? -12.868 -8.015 -5.056 1.00 73.25 553 GLU A O 1
ATOM 4346 N N . ASP A 1 554 ? -11.412 -6.477 -5.749 1.00 63.94 554 ASP A N 1
ATOM 4347 C CA . ASP A 1 554 ? -12.101 -6.268 -7.042 1.00 63.94 554 ASP A CA 1
ATOM 4348 C C . ASP A 1 554 ? -11.520 -7.224 -8.101 1.00 63.94 554 ASP A C 1
ATOM 4350 O O . ASP A 1 554 ? -10.764 -6.836 -8.993 1.00 63.94 554 ASP A O 1
ATOM 4354 N N . GLU A 1 555 ? -11.827 -8.518 -7.953 1.00 55.34 555 GLU A N 1
ATOM 4355 C CA . GLU A 1 555 ? -11.352 -9.572 -8.865 1.00 55.34 555 GLU A CA 1
ATOM 4356 C C . GLU A 1 555 ? -11.950 -9.442 -10.282 1.00 55.34 555 GLU A C 1
ATOM 4358 O O . GLU A 1 555 ? -11.302 -9.830 -11.257 1.00 55.34 555 GLU A O 1
ATOM 4363 N N . ASP A 1 556 ? -13.123 -8.811 -10.422 1.00 56.78 556 ASP A N 1
ATOM 4364 C CA . ASP A 1 556 ? -13.809 -8.618 -11.708 1.00 56.78 556 ASP A CA 1
ATOM 4365 C C . ASP A 1 556 ? -13.008 -7.710 -12.659 1.00 56.78 556 ASP A C 1
ATOM 4367 O O . ASP A 1 556 ? -12.869 -8.011 -13.846 1.00 56.78 556 ASP A O 1
ATOM 4371 N N . LEU A 1 557 ? -12.425 -6.611 -12.155 1.00 61.22 557 LEU A N 1
ATOM 4372 C CA . LEU A 1 557 ? -11.561 -5.743 -12.973 1.00 61.22 557 LEU A CA 1
ATOM 4373 C C . LEU A 1 557 ? -10.218 -6.399 -13.310 1.00 61.22 557 LEU A C 1
ATOM 4375 O O . LEU A 1 557 ? -9.698 -6.202 -14.413 1.00 61.22 557 LEU A O 1
ATOM 4379 N N . LEU A 1 558 ? -9.666 -7.191 -12.386 1.00 61.44 558 LEU A N 1
ATOM 4380 C CA . LEU A 1 558 ? -8.410 -7.918 -12.590 1.00 61.44 558 LEU A CA 1
ATOM 4381 C C . LEU A 1 558 ? -8.543 -8.960 -13.709 1.00 61.44 558 LEU A C 1
ATOM 4383 O O . LEU A 1 558 ? -7.656 -9.068 -14.562 1.00 61.44 558 LEU A O 1
ATOM 4387 N N . ALA A 1 559 ? -9.670 -9.677 -13.753 1.00 61.28 559 ALA A N 1
ATOM 4388 C CA . ALA A 1 559 ? -9.963 -10.654 -14.795 1.00 61.28 559 ALA A CA 1
ATOM 4389 C C . ALA A 1 559 ? -10.124 -10.002 -16.179 1.00 61.28 559 ALA A C 1
ATOM 4391 O O . ALA A 1 559 ? -9.625 -10.544 -17.165 1.00 61.28 559 ALA A O 1
ATOM 4392 N N . ILE A 1 560 ? -10.751 -8.825 -16.275 1.00 58.81 560 ILE A N 1
ATOM 4393 C CA . ILE A 1 560 ? -10.929 -8.118 -17.557 1.00 58.81 560 ILE A CA 1
ATOM 4394 C C . ILE A 1 560 ? -9.597 -7.530 -18.053 1.00 58.81 560 ILE A C 1
ATOM 4396 O O . ILE A 1 560 ? -9.253 -7.669 -19.227 1.00 58.81 560 ILE A O 1
ATOM 4400 N N . ARG A 1 561 ? -8.769 -6.964 -17.159 1.00 60.72 561 ARG A N 1
ATOM 4401 C CA . ARG A 1 561 ? -7.427 -6.467 -17.519 1.00 60.72 561 ARG A CA 1
ATOM 4402 C C . ARG A 1 561 ? -6.530 -7.574 -18.100 1.00 60.72 561 ARG A C 1
ATOM 4404 O O . ARG A 1 561 ? -5.743 -7.295 -19.001 1.00 60.72 561 ARG A O 1
ATOM 4411 N N . SER A 1 562 ? -6.685 -8.819 -17.635 1.00 52.34 562 SER A N 1
ATOM 4412 C CA . SER A 1 562 ? -5.896 -9.988 -18.072 1.00 52.34 562 SER A CA 1
ATOM 4413 C C . SER A 1 562 ? -6.023 -10.347 -19.554 1.00 52.34 562 SER A C 1
ATOM 4415 O O . SER A 1 562 ? -5.136 -10.990 -20.112 1.00 52.34 562 SER A O 1
ATOM 4417 N N . ARG A 1 563 ? -7.113 -9.926 -20.206 1.00 53.56 563 ARG A N 1
ATOM 4418 C CA . ARG A 1 563 ? -7.413 -10.276 -21.601 1.00 53.56 563 ARG A CA 1
ATOM 4419 C C . ARG A 1 563 ? -6.807 -9.299 -22.608 1.00 53.56 563 ARG A C 1
ATOM 4421 O O . ARG A 1 563 ? -6.814 -9.579 -23.805 1.00 53.56 563 ARG A O 1
ATOM 4428 N N . GLY A 1 564 ? -6.251 -8.180 -22.137 1.00 50.91 564 GLY A N 1
ATOM 4429 C CA . GLY A 1 564 ? -5.548 -7.217 -22.977 1.00 50.91 564 GLY A CA 1
ATOM 4430 C C . GLY A 1 564 ? -4.263 -7.818 -23.549 1.00 50.91 564 GLY A C 1
ATOM 4431 O O . GLY A 1 564 ? -3.374 -8.238 -22.813 1.00 50.91 564 GLY A O 1
ATOM 4432 N N . SER A 1 565 ? -4.159 -7.858 -24.877 1.00 47.62 565 SER A N 1
ATOM 4433 C CA . SER A 1 565 ? -2.994 -8.354 -25.617 1.00 47.62 565 SER A CA 1
ATOM 4434 C C . SER A 1 565 ? -1.762 -7.466 -25.370 1.00 47.62 565 SER A C 1
ATOM 4436 O O . SER A 1 565 ? -1.502 -6.538 -26.137 1.00 47.62 565 SER A O 1
ATOM 4438 N N . GLN A 1 566 ? -0.960 -7.759 -24.345 1.00 53.34 566 GLN A N 1
ATOM 4439 C CA . GLN A 1 566 ? 0.390 -7.200 -24.234 1.00 53.34 566 GLN A CA 1
ATOM 4440 C C . GLN A 1 566 ? 1.426 -8.142 -24.851 1.00 53.34 566 GLN A C 1
ATOM 4442 O O . GLN A 1 566 ? 1.377 -9.363 -24.682 1.00 53.34 566 GLN A O 1
ATOM 4447 N N . SER A 1 567 ? 2.377 -7.573 -25.595 1.00 51.81 567 SER A N 1
ATOM 4448 C CA . SER A 1 567 ? 3.475 -8.332 -26.187 1.00 51.81 567 SER A CA 1
ATOM 4449 C C . SER A 1 567 ? 4.331 -8.944 -25.081 1.00 51.81 567 SER A C 1
ATOM 4451 O O . SER A 1 567 ? 4.967 -8.227 -24.308 1.00 51.81 567 SER A O 1
ATOM 4453 N N . ARG A 1 568 ? 4.366 -10.277 -25.008 1.00 55.69 568 ARG A N 1
ATOM 4454 C CA . ARG A 1 568 ? 5.286 -10.992 -24.120 1.00 55.69 568 ARG A CA 1
ATOM 4455 C C . ARG A 1 568 ? 6.716 -10.694 -24.566 1.00 55.69 568 ARG A C 1
ATOM 4457 O O . ARG A 1 568 ? 7.100 -11.061 -25.675 1.00 55.69 568 ARG A O 1
ATOM 4464 N N . LEU A 1 569 ? 7.489 -10.026 -23.713 1.00 60.81 569 LEU A N 1
ATOM 4465 C CA . LEU A 1 569 ? 8.906 -9.786 -23.970 1.00 60.81 569 LEU A CA 1
ATOM 4466 C C . LEU A 1 569 ? 9.653 -11.124 -23.943 1.00 60.81 569 LEU A C 1
ATOM 4468 O O . LEU A 1 569 ? 9.478 -11.931 -23.027 1.00 60.81 569 LEU A O 1
ATOM 4472 N N . LEU A 1 570 ? 10.475 -11.365 -24.964 1.00 66.81 570 LEU A N 1
ATOM 4473 C CA . LEU A 1 570 ? 11.312 -12.560 -25.039 1.00 66.81 570 LEU A CA 1
ATOM 4474 C C . LEU A 1 570 ? 12.352 -12.534 -23.919 1.00 66.81 570 LEU A C 1
ATOM 4476 O O . LEU A 1 570 ? 12.823 -11.471 -23.533 1.00 66.81 570 LEU A O 1
ATOM 4480 N N . ILE A 1 571 ? 12.719 -13.694 -23.386 1.00 67.81 571 ILE A N 1
ATOM 4481 C CA . ILE A 1 571 ? 13.792 -13.818 -22.389 1.00 67.81 571 ILE A CA 1
ATOM 4482 C C . ILE A 1 571 ? 15.134 -13.620 -23.116 1.00 67.81 571 ILE A C 1
ATOM 4484 O O . ILE A 1 571 ? 15.289 -14.173 -24.208 1.00 67.81 571 ILE A O 1
ATOM 4488 N N . PRO A 1 572 ? 16.095 -12.847 -22.569 1.00 66.50 572 PRO A N 1
ATOM 4489 C CA . PRO A 1 572 ? 17.391 -12.700 -23.217 1.00 66.50 572 PRO A CA 1
ATOM 4490 C C . PRO A 1 572 ? 18.117 -14.051 -23.197 1.00 66.50 572 PRO A C 1
ATOM 4492 O O . PRO A 1 572 ? 18.152 -14.733 -22.171 1.00 66.50 572 PRO A O 1
ATOM 4495 N N . LEU A 1 573 ? 18.659 -14.460 -24.344 1.00 74.88 573 LEU A N 1
ATOM 4496 C CA . LEU A 1 573 ? 19.401 -15.712 -24.463 1.00 74.88 573 LEU A CA 1
ATOM 4497 C C . LEU A 1 573 ? 20.794 -15.552 -23.854 1.00 74.88 573 LEU A C 1
ATOM 4499 O O . LEU A 1 573 ? 21.449 -14.524 -24.010 1.00 74.88 573 LEU A O 1
ATOM 4503 N N . THR A 1 574 ? 21.273 -16.598 -23.188 1.00 75.88 574 THR A N 1
ATOM 4504 C CA . THR A 1 574 ? 22.694 -16.682 -22.824 1.00 75.88 574 THR A CA 1
ATOM 4505 C C . THR A 1 574 ? 23.548 -16.841 -24.084 1.00 75.88 574 THR A C 1
ATOM 4507 O O . THR A 1 574 ? 23.084 -17.386 -25.086 1.00 75.88 574 THR A O 1
ATOM 4510 N N . ARG A 1 575 ? 24.830 -16.450 -24.034 1.00 74.81 575 ARG A N 1
ATOM 4511 C CA . ARG A 1 575 ? 25.738 -16.562 -25.193 1.00 74.81 575 ARG A CA 1
ATOM 4512 C C . ARG A 1 575 ? 25.824 -17.987 -25.757 1.00 74.81 575 ARG A C 1
ATOM 4514 O O . ARG A 1 575 ? 25.916 -18.164 -26.964 1.00 74.81 575 ARG A O 1
ATOM 4521 N N . GLN A 1 576 ? 25.763 -19.008 -24.901 1.00 77.31 576 GLN A N 1
ATOM 4522 C CA . GLN A 1 576 ? 25.757 -20.410 -25.338 1.00 77.31 576 GLN A CA 1
ATOM 4523 C C . GLN A 1 576 ? 24.470 -20.784 -26.082 1.00 77.31 576 GLN A C 1
ATOM 4525 O O . GLN A 1 576 ? 24.528 -21.489 -27.085 1.00 77.31 576 GLN A O 1
ATOM 4530 N N . GLN A 1 577 ? 23.316 -20.300 -25.615 1.00 80.19 577 GLN A N 1
ATOM 4531 C CA . GLN A 1 577 ? 22.036 -20.528 -26.286 1.00 80.19 577 GLN A CA 1
ATOM 4532 C C . GLN A 1 577 ? 21.969 -19.795 -27.624 1.00 80.19 577 GLN A C 1
ATOM 4534 O O . GLN A 1 577 ? 21.487 -20.366 -28.593 1.00 80.19 577 GLN A O 1
ATOM 4539 N N . GLU A 1 578 ? 22.466 -18.560 -27.687 1.00 77.25 578 GLU A N 1
ATOM 4540 C CA . GLU A 1 578 ? 22.555 -17.791 -28.930 1.00 77.25 578 GLU A CA 1
ATOM 4541 C C . GLU A 1 578 ? 23.373 -18.550 -29.983 1.00 77.25 578 GLU A C 1
ATOM 4543 O O . GLU A 1 578 ? 22.863 -18.824 -31.064 1.00 77.25 578 GLU A O 1
ATOM 4548 N N . ILE A 1 579 ? 24.583 -18.999 -29.620 1.00 88.56 579 ILE A N 1
ATOM 4549 C CA . ILE A 1 579 ? 25.451 -19.799 -30.496 1.00 88.56 579 ILE A CA 1
ATOM 4550 C C . ILE A 1 579 ? 24.755 -21.100 -30.917 1.00 88.56 579 ILE A C 1
ATOM 4552 O O . ILE A 1 579 ? 24.792 -21.462 -32.089 1.00 88.56 579 ILE A O 1
ATOM 4556 N N . PHE A 1 580 ? 24.102 -21.807 -29.990 1.00 93.38 580 PHE A N 1
ATOM 4557 C CA . PHE A 1 580 ? 23.376 -23.037 -30.315 1.00 93.38 580 PHE A CA 1
ATOM 4558 C C . PHE A 1 580 ? 22.279 -22.799 -31.361 1.00 93.38 580 PHE A C 1
ATOM 4560 O O . PHE A 1 580 ? 22.219 -23.523 -32.352 1.00 93.38 580 PHE A O 1
ATOM 4567 N N . TRP A 1 581 ? 21.432 -21.784 -31.162 1.00 88.88 581 TRP A N 1
ATOM 4568 C CA . TRP A 1 581 ? 20.354 -21.454 -32.097 1.00 88.88 581 TRP A CA 1
ATOM 4569 C C . TRP A 1 581 ? 20.885 -20.968 -33.445 1.00 88.88 581 TRP A C 1
ATOM 4571 O O . TRP A 1 581 ? 20.316 -21.307 -34.482 1.00 88.88 581 TRP A O 1
ATOM 4581 N N . GLU A 1 582 ? 21.988 -20.223 -33.442 1.00 89.56 582 GLU A N 1
ATOM 4582 C CA . GLU A 1 582 ? 22.660 -19.770 -34.655 1.00 89.56 582 GLU A CA 1
ATOM 4583 C C . GLU A 1 582 ? 23.181 -20.962 -35.479 1.00 89.56 582 GLU A C 1
ATOM 4585 O O . GLU A 1 582 ? 22.821 -21.114 -36.648 1.00 89.56 582 GLU A O 1
ATOM 4590 N N . TRP A 1 583 ? 23.930 -21.879 -34.855 1.00 94.19 583 TRP A N 1
ATOM 4591 C CA . TRP A 1 583 ? 24.433 -23.087 -35.521 1.00 94.19 583 TRP A CA 1
ATOM 4592 C C . TRP A 1 583 ? 23.325 -24.043 -35.946 1.00 94.19 583 TRP A C 1
ATOM 4594 O O . TRP A 1 583 ? 23.419 -24.638 -37.019 1.00 94.19 583 TRP A O 1
ATOM 4604 N N . LEU A 1 584 ? 22.267 -24.184 -35.145 1.00 94.94 584 LEU A N 1
ATOM 4605 C CA . LEU A 1 584 ? 21.111 -24.996 -35.510 1.00 94.94 584 LEU A CA 1
ATOM 4606 C C . LEU A 1 584 ? 20.425 -24.439 -36.762 1.00 94.94 584 LEU A C 1
ATOM 4608 O O . LEU A 1 584 ? 20.100 -25.208 -37.664 1.00 94.94 584 LEU A O 1
ATOM 4612 N N . ASN A 1 585 ? 20.251 -23.117 -36.848 1.00 93.50 585 ASN A N 1
ATOM 4613 C CA . ASN A 1 585 ? 19.691 -22.472 -38.034 1.00 93.50 585 ASN A CA 1
ATOM 4614 C C . ASN A 1 585 ? 20.590 -22.655 -39.261 1.00 93.50 585 ASN A C 1
ATOM 4616 O O . ASN A 1 585 ? 20.083 -22.987 -40.333 1.00 93.50 585 ASN A O 1
ATOM 4620 N N . TYR A 1 586 ? 21.911 -22.504 -39.119 1.00 95.12 586 TYR A N 1
ATOM 4621 C CA . TYR A 1 586 ? 22.843 -22.759 -40.221 1.00 95.12 586 TYR A CA 1
ATOM 4622 C C . TYR A 1 586 ? 22.823 -24.223 -40.669 1.00 95.12 586 TYR A C 1
ATOM 4624 O O . TYR A 1 586 ? 22.772 -24.496 -41.869 1.00 95.12 586 TYR A O 1
ATOM 4632 N N . ALA A 1 587 ? 22.794 -25.169 -39.729 1.00 95.19 587 ALA A N 1
ATOM 4633 C CA . ALA A 1 587 ? 22.694 -26.590 -40.035 1.00 95.19 587 ALA A CA 1
ATOM 4634 C C . ALA A 1 587 ? 21.372 -26.924 -40.740 1.00 95.19 587 ALA A C 1
ATOM 4636 O O . ALA A 1 587 ? 21.379 -27.634 -41.743 1.00 95.19 587 ALA A O 1
ATOM 4637 N N . ALA A 1 588 ? 20.248 -26.375 -40.271 1.00 96.12 588 ALA A N 1
ATOM 4638 C CA . ALA A 1 588 ? 18.940 -26.563 -40.892 1.00 96.12 588 ALA A CA 1
ATOM 4639 C C . ALA A 1 588 ? 18.890 -25.988 -42.318 1.00 96.12 588 ALA A C 1
ATOM 4641 O O . ALA A 1 588 ? 18.387 -26.649 -43.227 1.00 96.12 588 ALA A O 1
ATOM 4642 N N . ALA A 1 589 ? 19.456 -24.796 -42.535 1.00 94.06 589 ALA A N 1
ATOM 4643 C CA . ALA A 1 589 ? 19.551 -24.185 -43.859 1.00 94.06 589 ALA A CA 1
ATOM 4644 C C . ALA A 1 589 ? 20.418 -25.022 -44.815 1.00 94.06 589 ALA A C 1
ATOM 4646 O O . ALA A 1 589 ? 20.017 -25.274 -45.952 1.00 94.06 589 ALA A O 1
ATOM 4647 N N . LEU A 1 590 ? 21.571 -25.510 -44.346 1.00 96.81 590 LEU A N 1
ATOM 4648 C CA . LEU A 1 590 ? 22.450 -26.379 -45.129 1.00 96.81 590 LEU A CA 1
ATOM 4649 C C . LEU A 1 590 ? 21.756 -27.702 -45.484 1.00 96.81 590 LEU A C 1
ATOM 4651 O O . LEU A 1 590 ? 21.805 -28.141 -46.631 1.00 96.81 590 LEU A O 1
ATOM 4655 N N . LEU A 1 591 ? 21.058 -28.310 -44.524 1.00 96.94 591 LEU A N 1
ATOM 4656 C CA . LEU A 1 591 ? 20.323 -29.557 -44.720 1.00 96.94 591 LEU A CA 1
ATOM 4657 C C . LEU A 1 591 ? 19.180 -29.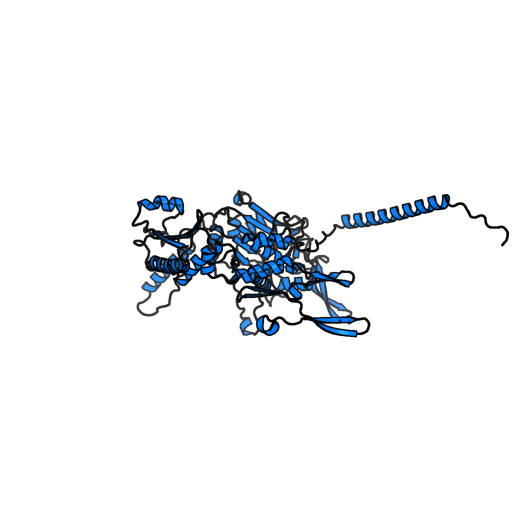372 -45.730 1.00 96.94 591 LEU A C 1
ATOM 4659 O O . LEU A 1 591 ? 19.022 -30.197 -46.629 1.00 96.94 591 LEU A O 1
ATOM 4663 N N . ALA A 1 592 ? 18.447 -28.256 -45.666 1.00 95.69 592 ALA A N 1
ATOM 4664 C CA . ALA A 1 592 ? 17.437 -27.908 -46.665 1.00 95.69 592 ALA A CA 1
ATOM 4665 C C . ALA A 1 592 ? 18.041 -27.766 -48.075 1.00 95.69 592 ALA A C 1
ATOM 4667 O O . ALA A 1 592 ? 17.480 -28.280 -49.043 1.00 95.69 592 ALA A O 1
ATOM 4668 N N . LEU A 1 593 ? 19.212 -27.136 -48.199 1.00 96.38 593 LEU A N 1
ATOM 4669 C CA . LEU A 1 593 ? 19.908 -26.956 -49.478 1.00 96.38 593 LEU A CA 1
ATOM 4670 C C . LEU A 1 593 ? 20.391 -28.298 -50.058 1.00 96.38 593 LEU A C 1
ATOM 4672 O O . LEU A 1 593 ? 20.232 -28.559 -51.254 1.00 96.38 593 LEU A O 1
ATOM 4676 N N . VAL A 1 594 ? 20.905 -29.187 -49.203 1.00 96.38 594 VAL A N 1
ATOM 4677 C CA . VAL A 1 594 ? 21.278 -30.562 -49.571 1.00 96.38 594 VAL A CA 1
ATOM 4678 C C . VAL A 1 594 ? 20.057 -31.353 -50.040 1.00 96.38 594 VAL A C 1
ATOM 4680 O O . VAL A 1 594 ? 20.125 -32.002 -51.083 1.00 96.38 594 VAL A O 1
ATOM 4683 N N . LEU A 1 595 ? 18.923 -31.260 -49.336 1.00 96.31 595 LEU A N 1
ATOM 4684 C CA . LEU A 1 595 ? 17.678 -31.926 -49.731 1.00 96.31 595 LEU A CA 1
ATOM 4685 C C . LEU A 1 595 ? 17.159 -31.426 -51.084 1.00 96.31 595 LEU A C 1
ATOM 4687 O O . LEU A 1 595 ? 16.795 -32.241 -51.930 1.00 96.31 595 LEU A O 1
ATOM 4691 N N . VAL A 1 596 ? 17.173 -30.112 -51.325 1.00 95.62 596 VAL A N 1
ATOM 4692 C CA . VAL A 1 596 ? 16.781 -29.529 -52.620 1.00 95.62 596 VAL A CA 1
ATOM 4693 C C . VAL A 1 596 ? 17.724 -29.985 -53.735 1.00 95.62 596 VAL A C 1
ATOM 4695 O O . VAL A 1 596 ? 17.265 -30.339 -54.821 1.00 95.62 596 VAL A O 1
ATOM 4698 N N . SER A 1 597 ? 19.030 -30.042 -53.467 1.00 92.94 597 SER A N 1
ATOM 4699 C CA . SER A 1 597 ? 20.033 -30.492 -54.441 1.00 92.94 597 SER A CA 1
ATOM 4700 C C . SER A 1 597 ? 19.891 -31.978 -54.771 1.00 92.94 597 SER A C 1
ATOM 4702 O O . SER A 1 597 ? 19.915 -32.354 -55.943 1.00 92.94 597 SER A O 1
ATOM 4704 N N . LEU A 1 598 ? 19.675 -32.827 -53.761 1.00 93.88 598 LEU A N 1
ATOM 4705 C CA . LEU A 1 598 ? 19.387 -34.254 -53.935 1.00 93.88 598 LEU A CA 1
ATOM 4706 C C . LEU A 1 598 ? 18.095 -34.464 -54.722 1.00 93.88 598 LEU A C 1
ATOM 4708 O O . LEU A 1 598 ? 18.077 -35.245 -55.671 1.00 93.88 598 LEU A O 1
ATOM 4712 N N . TYR A 1 599 ? 17.033 -33.737 -54.374 1.00 93.19 599 TYR A N 1
ATOM 4713 C CA . TYR A 1 599 ? 15.760 -33.798 -55.084 1.00 93.19 599 TYR A CA 1
ATOM 4714 C C . TYR A 1 599 ? 15.903 -33.369 -56.552 1.00 93.19 599 TYR A C 1
ATOM 4716 O O . TYR A 1 599 ? 15.454 -34.080 -57.453 1.00 93.19 599 TYR A O 1
ATOM 4724 N N . GLY A 1 600 ? 16.592 -32.255 -56.814 1.00 90.62 600 GLY A N 1
ATOM 4725 C CA . GLY A 1 600 ? 16.885 -31.781 -58.168 1.00 90.62 600 GLY A CA 1
ATOM 4726 C C . GLY A 1 600 ? 17.746 -32.763 -58.967 1.00 90.62 600 GLY A C 1
ATOM 4727 O O . GLY A 1 600 ? 17.455 -33.032 -60.131 1.00 90.62 600 GLY A O 1
ATOM 4728 N N . GLY A 1 601 ? 18.761 -33.361 -58.339 1.00 89.38 601 GLY A N 1
ATOM 4729 C CA . GLY A 1 601 ? 19.610 -34.383 -58.953 1.00 89.38 601 GLY A CA 1
ATOM 4730 C C . GLY A 1 601 ? 18.846 -35.664 -59.297 1.00 89.38 601 GLY A C 1
ATOM 4731 O O . GLY A 1 601 ? 18.986 -36.192 -60.401 1.00 89.38 601 GLY A O 1
ATOM 4732 N N . LEU A 1 602 ? 17.986 -36.139 -58.393 1.00 88.50 602 LEU A N 1
ATOM 4733 C CA . LEU A 1 602 ? 17.109 -37.290 -58.631 1.00 88.50 602 LEU A CA 1
ATOM 4734 C C . LEU A 1 602 ? 16.091 -37.014 -59.745 1.00 88.50 602 LEU A C 1
ATOM 4736 O O . LEU A 1 602 ? 15.799 -37.911 -60.535 1.00 88.50 602 LEU A O 1
ATOM 4740 N N . ARG A 1 603 ? 15.576 -35.783 -59.837 1.00 85.19 603 ARG A N 1
ATOM 4741 C CA . ARG A 1 603 ? 14.663 -35.367 -60.907 1.00 85.19 603 ARG A CA 1
ATOM 4742 C C . ARG A 1 603 ? 15.366 -35.308 -62.262 1.00 85.19 603 ARG A C 1
ATOM 4744 O O . ARG A 1 603 ? 14.866 -35.912 -63.203 1.00 85.19 603 ARG A O 1
ATOM 4751 N N . ARG A 1 604 ? 16.554 -34.696 -62.344 1.00 81.19 604 ARG A N 1
ATOM 4752 C CA . ARG A 1 604 ? 17.361 -34.657 -63.579 1.00 81.19 604 ARG A CA 1
ATOM 4753 C C . ARG A 1 604 ? 17.705 -36.050 -64.102 1.00 81.19 604 ARG A C 1
ATOM 4755 O O . ARG A 1 604 ? 17.670 -36.272 -65.301 1.00 81.19 604 ARG A O 1
ATOM 4762 N N . ARG A 1 605 ? 17.974 -37.021 -63.220 1.00 78.69 605 ARG A N 1
ATOM 4763 C CA . ARG A 1 605 ? 18.207 -38.422 -63.628 1.00 78.69 605 ARG A CA 1
ATOM 4764 C C . ARG A 1 605 ? 16.974 -39.108 -64.233 1.00 78.69 605 ARG A C 1
ATOM 4766 O O . ARG A 1 605 ? 17.130 -40.119 -64.908 1.00 78.69 605 ARG A O 1
ATOM 4773 N N . LYS A 1 606 ? 15.766 -38.597 -63.976 1.00 77.69 606 LYS A N 1
ATOM 4774 C CA . LYS A 1 606 ? 14.506 -39.097 -64.552 1.00 77.69 606 LYS A CA 1
ATOM 4775 C C . LYS A 1 606 ? 14.079 -38.341 -65.815 1.00 77.69 606 LYS A C 1
ATOM 4777 O O . LYS A 1 606 ? 13.114 -38.755 -66.455 1.00 77.69 606 LYS A O 1
ATOM 4782 N N . GLU A 1 607 ? 14.765 -37.261 -66.178 1.00 73.25 607 GLU A N 1
ATOM 4783 C CA . GLU A 1 607 ? 14.501 -36.525 -67.413 1.00 73.25 607 GLU A CA 1
ATOM 4784 C C . GLU A 1 607 ? 15.190 -37.244 -68.581 1.00 73.25 607 GLU A C 1
ATOM 4786 O O . GLU A 1 607 ? 16.404 -37.442 -68.587 1.00 73.25 607 GLU A O 1
ATOM 4791 N N . LYS A 1 608 ? 14.397 -37.697 -69.559 1.00 69.88 608 LYS A N 1
ATOM 4792 C CA . LYS A 1 608 ? 14.924 -38.307 -70.784 1.00 69.88 608 LYS A CA 1
ATOM 4793 C C . LYS A 1 608 ? 15.536 -37.196 -71.649 1.00 69.88 608 LYS A C 1
ATOM 4795 O O . LYS A 1 608 ? 14.848 -36.196 -71.867 1.00 69.88 608 LYS A O 1
ATOM 4800 N N . PRO A 1 609 ? 16.781 -37.336 -72.139 1.00 68.00 609 PRO A N 1
ATOM 4801 C CA . PRO A 1 609 ? 17.377 -36.330 -73.009 1.00 68.00 609 PRO A CA 1
ATOM 4802 C C . PRO A 1 609 ? 16.525 -36.176 -74.273 1.00 68.00 609 PRO A C 1
ATOM 4804 O O . PRO A 1 609 ? 16.125 -37.173 -74.877 1.00 68.00 609 PRO A O 1
ATOM 4807 N N . MET A 1 610 ? 16.224 -34.933 -74.657 1.00 68.69 610 MET A N 1
ATOM 4808 C CA . MET A 1 610 ? 15.630 -34.663 -75.966 1.00 68.69 610 MET A CA 1
ATOM 4809 C C . MET A 1 610 ? 16.650 -35.052 -77.033 1.00 68.69 610 MET A C 1
ATOM 4811 O O . MET A 1 610 ? 17.796 -34.603 -76.985 1.00 68.69 610 MET A O 1
ATOM 4815 N N . ALA A 1 611 ? 16.241 -35.901 -77.974 1.00 64.44 611 ALA A N 1
ATOM 4816 C CA . ALA A 1 611 ? 17.023 -36.145 -79.173 1.00 64.44 611 ALA A CA 1
ATOM 4817 C C . ALA A 1 611 ? 17.100 -34.828 -79.951 1.00 64.44 611 ALA A C 1
ATOM 4819 O O . ALA A 1 611 ? 16.067 -34.259 -80.305 1.00 64.44 611 ALA A O 1
ATOM 4820 N N . LEU A 1 612 ? 18.315 -34.323 -80.154 1.00 64.75 612 LEU A N 1
ATOM 4821 C CA . LEU A 1 612 ? 18.547 -33.218 -81.073 1.00 64.75 612 LEU A CA 1
ATOM 4822 C C . LEU A 1 612 ? 18.279 -33.738 -82.486 1.00 64.75 612 LEU A C 1
ATOM 4824 O O . LEU A 1 612 ? 18.868 -34.738 -82.900 1.00 64.75 612 LEU A O 1
ATOM 4828 N N . ASP A 1 613 ? 17.350 -33.084 -83.174 1.00 61.81 613 ASP A N 1
ATOM 4829 C CA . ASP A 1 613 ? 17.047 -33.345 -84.576 1.00 61.81 613 ASP A CA 1
ATOM 4830 C C . ASP A 1 613 ? 18.319 -33.089 -85.415 1.00 61.81 613 ASP A C 1
ATOM 4832 O O . ASP A 1 613 ? 18.900 -32.008 -85.289 1.00 61.81 613 ASP A O 1
ATOM 4836 N N . PRO A 1 614 ? 18.806 -34.043 -86.233 1.00 59.50 614 PRO A N 1
ATOM 4837 C CA . PRO A 1 614 ? 20.034 -33.874 -87.014 1.00 59.50 614 PRO A CA 1
ATOM 4838 C C . PRO A 1 614 ? 19.932 -32.861 -88.164 1.00 59.50 614 PRO A C 1
ATOM 4840 O O . PRO A 1 614 ? 20.883 -32.742 -88.935 1.00 59.50 614 PRO A O 1
ATOM 4843 N N . GLN A 1 615 ? 18.805 -32.164 -88.329 1.00 57.91 615 GLN A N 1
ATOM 4844 C CA . GLN A 1 615 ? 18.643 -31.108 -89.327 1.00 57.91 615 GLN A CA 1
ATOM 4845 C C . GLN A 1 615 ? 18.546 -29.727 -88.667 1.00 57.91 615 GLN A C 1
ATOM 4847 O O . GLN A 1 615 ? 17.462 -29.166 -88.519 1.00 57.91 615 GLN A O 1
ATOM 4852 N N . ALA A 1 616 ? 19.701 -29.179 -88.289 1.00 52.12 616 ALA A N 1
ATOM 4853 C CA . ALA A 1 616 ? 19.898 -27.760 -87.998 1.00 52.12 616 ALA A CA 1
ATOM 4854 C C . ALA A 1 616 ? 21.247 -27.302 -88.558 1.00 52.12 616 ALA A C 1
ATOM 4856 O O . ALA A 1 616 ? 22.240 -28.041 -88.354 1.00 52.12 616 ALA A O 1
#

Solvent-accessible surface area (backbone atoms only — not comparable to full-atom values): 34342 Å² total; per-residue (Å²): 102,60,45,82,79,65,66,54,64,64,48,78,40,81,47,75,58,100,88,49,75,48,78,47,72,42,77,54,68,47,79,46,74,42,91,94,38,66,46,72,44,39,54,81,69,45,45,40,79,43,75,44,98,86,71,48,77,48,77,41,73,36,55,51,70,42,56,49,52,51,46,48,51,44,32,68,18,70,75,67,57,72,54,55,53,43,72,71,54,91,62,67,31,36,41,40,35,40,36,20,78,91,55,50,56,79,75,41,61,58,47,66,59,41,51,52,51,45,46,52,53,48,26,63,61,28,74,71,46,37,44,79,46,79,44,38,49,78,83,40,57,87,50,40,67,60,46,32,74,75,68,69,63,68,79,26,58,90,44,94,87,50,87,65,58,30,43,83,46,38,31,46,29,51,84,91,47,76,44,78,49,88,54,40,53,74,64,48,58,66,55,53,47,48,38,52,47,24,55,50,51,70,75,42,87,76,56,58,53,26,37,25,38,36,63,59,80,79,72,81,55,85,47,59,83,69,77,48,77,81,81,76,69,42,53,65,54,49,56,63,45,51,73,72,31,46,75,41,82,55,68,36,80,52,40,39,69,67,62,55,48,51,30,40,38,34,40,52,48,41,70,53,50,70,35,30,51,45,10,54,45,50,43,37,27,69,28,30,20,36,40,33,20,49,25,45,43,41,81,54,82,56,89,84,57,93,61,57,34,44,40,74,54,50,54,42,54,53,69,57,37,42,60,48,20,40,38,62,36,87,31,31,42,32,21,76,53,44,40,65,43,81,39,83,42,79,44,73,62,94,87,45,78,44,80,42,79,43,75,37,53,29,30,39,27,28,45,30,37,64,91,24,33,32,74,85,40,81,46,40,49,72,44,46,43,38,53,41,31,54,20,10,36,46,46,76,39,65,82,61,40,60,87,37,54,74,44,68,42,33,26,47,53,65,64,11,24,76,43,68,72,47,72,70,54,69,39,50,88,86,22,72,80,56,18,55,84,80,63,95,63,58,39,63,41,37,38,24,38,38,38,37,20,61,45,59,36,74,53,57,90,43,84,56,52,66,52,57,51,53,52,51,50,52,52,50,53,52,54,52,67,73,70,62,82,85,89,76,91,70,81,71,78,73,77,60,39,68,65,66,80,79,58,44,52,20,44,60,72,12,32,40,34,43,28,17,27,36,48,44,53,26,41,69,51,33,53,55,35,49,77,76,37,72,69,51,41,53,31,36,50,46,41,53,50,29,49,49,36,63,45,67,68,46,60,71,62,51,59,50,55,55,70,47,91,69,78,73,67,79,79,85,71,52,74,69,54,48,52,50,54,52,51,50,51,53,51,51,53,51,51,52,51,50,50,52,50,52,52,51,52,57,49,56,75,68,54,77,81,79,81,77,72,91,84,123